Protein AF-A0A8T3LWX3-F1 (afdb_monomer_lite)

Radius of gyration: 35.87 Å; chains: 1; bounding box: 71×58×132 Å

Secondary structure (DSSP, 8-state):
-----PPPTTHHHHHHHTTSS------PPEEEEEEEEEEEEE--BTTB-EEEEETTEEEEE-TTSS-HHHHHHHHHHHHHT-EEEEEEEE-TTS-EEEEEE-SEEEEEEEEEEETTEEEETTEE--HHHHHHHHH-HHHHHHHHHHHHTT-EEEEEEEE-TTS-EEEEEEEEEEEEEEEEEE-SSEEEETTEEEEGGGS-HHHHHHHHHHHHHT-EEEEEEEEETTEEEEEEEEEEEEEEEEEEE-TTS-EEETTEEE-GGG--HHHHHHHHHHHHHT-EEEEEEEEEEETTEEEEEEEEEEEEEEEEEEE-SSEEEETTEEEE--SSGGGT--TT-EEEEEEEE-TTS-EEPPTTPPPB-TTSPBPB-TTSSBPP-------S----S----------GGGTTTT----HHHHHHHHHHHHHHHHHHHHHHHHHHT-

Structure (mmCIF, N/CA/C/O backbone):
data_AF-A0A8T3LWX3-F1
#
_entry.id   AF-A0A8T3LWX3-F1
#
loop_
_atom_site.group_PDB
_atom_site.id
_atom_site.type_symbol
_atom_site.label_atom_id
_atom_site.label_alt_id
_atom_site.label_comp_id
_atom_site.label_asym_id
_atom_site.label_entity_id
_atom_site.label_seq_id
_atom_site.pdbx_PDB_ins_code
_atom_site.Cartn_x
_atom_site.Cartn_y
_atom_site.Cartn_z
_atom_site.occupancy
_atom_site.B_iso_or_equiv
_atom_site.auth_seq_id
_atom_site.auth_comp_id
_atom_site.auth_asym_id
_atom_site.auth_atom_id
_atom_site.pdbx_PDB_model_num
ATOM 1 N N . MET A 1 1 ? -20.699 -41.479 -87.583 1.00 44.38 1 MET A N 1
ATOM 2 C CA . MET A 1 1 ? -19.663 -42.251 -86.876 1.00 44.38 1 MET A CA 1
ATOM 3 C C . MET A 1 1 ? -18.472 -41.331 -86.712 1.00 44.38 1 MET A C 1
ATOM 5 O O . MET A 1 1 ? -17.765 -41.145 -87.680 1.00 44.38 1 MET A O 1
ATOM 9 N N . ASP A 1 2 ? -18.361 -40.638 -85.581 1.00 39.66 2 ASP A N 1
ATOM 10 C CA . ASP A 1 2 ? -17.121 -40.618 -84.802 1.00 39.66 2 ASP A CA 1
ATOM 11 C C . ASP A 1 2 ? -17.335 -39.839 -83.506 1.00 39.66 2 ASP A C 1
ATOM 13 O O . ASP A 1 2 ? -17.912 -38.752 -83.483 1.00 39.66 2 ASP A O 1
ATOM 17 N N . ARG A 1 3 ? -16.956 -40.491 -82.410 1.00 46.00 3 ARG A N 1
ATOM 18 C CA . ARG A 1 3 ? -17.018 -40.018 -81.029 1.00 46.00 3 ARG A CA 1
ATOM 19 C C . ARG A 1 3 ? -15.601 -39.617 -80.631 1.00 46.00 3 ARG A C 1
ATOM 21 O O . ARG A 1 3 ? -14.750 -40.489 -80.652 1.00 46.00 3 ARG A O 1
ATOM 28 N N . LEU A 1 4 ? -15.374 -38.381 -80.194 1.00 40.53 4 LEU A N 1
ATOM 29 C CA . LEU A 1 4 ? -14.220 -37.919 -79.395 1.00 40.53 4 LEU A CA 1
ATOM 30 C C . LEU A 1 4 ? -14.572 -36.487 -78.941 1.00 40.53 4 LEU A C 1
ATOM 32 O O . LEU A 1 4 ? -15.120 -35.732 -79.728 1.00 40.53 4 LEU A O 1
ATOM 36 N N . ASN A 1 5 ? -14.332 -35.974 -77.741 1.00 43.28 5 ASN A N 1
ATOM 37 C CA . ASN A 1 5 ? -13.821 -36.477 -76.478 1.00 43.28 5 ASN A CA 1
ATOM 38 C C . ASN A 1 5 ? -14.205 -35.361 -75.480 1.00 43.28 5 ASN A C 1
ATOM 40 O O . ASN A 1 5 ? -13.640 -34.271 -75.547 1.00 43.28 5 ASN A O 1
ATOM 44 N N . ARG A 1 6 ? -15.247 -35.543 -74.658 1.00 38.28 6 ARG A N 1
ATOM 45 C CA . ARG A 1 6 ? -15.623 -34.546 -73.639 1.00 38.28 6 ARG A CA 1
ATOM 46 C C . ARG A 1 6 ? -14.855 -34.871 -72.353 1.00 38.28 6 ARG A C 1
ATOM 48 O O . ARG A 1 6 ? -15.062 -35.970 -71.838 1.00 38.28 6 ARG A O 1
ATOM 55 N N . PRO A 1 7 ? -14.002 -33.973 -71.827 1.00 41.75 7 PRO A N 1
ATOM 56 C CA . PRO A 1 7 ? -13.367 -34.191 -70.533 1.00 41.75 7 PRO A CA 1
ATOM 57 C C . PRO A 1 7 ? -14.440 -34.232 -69.436 1.00 41.75 7 PRO A C 1
ATOM 59 O O . PRO A 1 7 ? -15.350 -33.403 -69.403 1.00 41.75 7 PRO A O 1
ATOM 62 N N . GLY A 1 8 ? -14.370 -35.259 -68.588 1.00 41.25 8 GLY A N 1
ATOM 63 C CA . GLY A 1 8 ? -15.331 -35.496 -67.515 1.00 41.25 8 GLY A CA 1
ATOM 64 C C . GLY A 1 8 ? -15.203 -34.492 -66.355 1.00 41.25 8 GLY A C 1
ATOM 65 O O . GLY A 1 8 ? -14.132 -33.918 -66.148 1.00 41.25 8 GLY A O 1
ATOM 66 N N . PRO A 1 9 ? -16.268 -34.319 -65.550 1.00 41.34 9 PRO A N 1
ATOM 67 C CA . PRO A 1 9 ? -16.373 -33.306 -64.488 1.00 41.34 9 PRO A CA 1
ATOM 68 C C . PRO A 1 9 ? -15.438 -33.516 -63.280 1.00 41.34 9 PRO A C 1
ATOM 70 O O . PRO A 1 9 ? -15.463 -32.724 -62.344 1.00 41.34 9 PRO A O 1
ATOM 73 N N . LEU A 1 10 ? -14.579 -34.538 -63.298 1.00 39.75 10 LEU A N 1
ATOM 74 C CA . LEU A 1 10 ? -13.588 -34.792 -62.245 1.00 39.75 10 LEU A CA 1
ATOM 75 C C . LEU A 1 10 ? -12.280 -33.997 -62.424 1.00 39.75 10 LEU A C 1
ATOM 77 O O . LEU A 1 10 ? -11.491 -33.918 -61.490 1.00 39.75 10 LEU A O 1
ATOM 81 N N . GLY A 1 11 ? -12.062 -33.357 -63.580 1.00 34.88 11 GLY A N 1
ATOM 82 C CA . GLY A 1 11 ? -10.881 -32.513 -63.823 1.00 34.88 11 GLY A CA 1
ATOM 83 C C . GLY A 1 11 ? -10.979 -31.084 -63.270 1.00 34.88 11 GLY A C 1
ATOM 84 O O . GLY A 1 11 ? -9.960 -30.414 -63.145 1.00 34.88 11 GLY A O 1
ATOM 85 N N . LEU A 1 12 ? -12.184 -30.611 -62.923 1.00 39.06 12 LEU A N 1
ATOM 86 C CA . LEU A 1 12 ? -12.400 -29.230 -62.467 1.00 39.06 12 LEU A CA 1
ATOM 87 C C . LEU A 1 12 ? -12.249 -29.070 -60.941 1.00 39.06 12 LEU A C 1
ATOM 89 O O . LEU A 1 12 ? -11.911 -27.991 -60.470 1.00 39.06 12 LEU A O 1
ATOM 93 N N . ILE A 1 13 ? -12.442 -30.143 -60.165 1.00 40.00 13 ILE A N 1
ATOM 94 C CA . ILE A 1 13 ? -12.306 -30.109 -58.697 1.00 40.00 13 ILE A CA 1
ATOM 95 C C . ILE A 1 13 ? -10.825 -30.173 -58.278 1.00 40.00 13 ILE A C 1
ATOM 97 O O . ILE A 1 13 ? -10.434 -29.536 -57.303 1.00 40.00 13 ILE A O 1
ATOM 101 N N . ALA A 1 14 ? -9.968 -30.832 -59.068 1.00 38.72 14 ALA A N 1
ATOM 102 C CA . ALA A 1 14 ? -8.521 -30.848 -58.832 1.00 38.72 14 ALA A CA 1
ATOM 103 C C . ALA A 1 14 ? -7.841 -29.492 -59.121 1.00 38.72 14 ALA A C 1
ATOM 105 O O . ALA A 1 14 ? -6.846 -29.166 -58.486 1.00 38.72 14 ALA A O 1
ATOM 106 N N . ALA A 1 15 ? -8.396 -28.670 -60.020 1.00 41.22 15 ALA A N 1
ATOM 107 C CA . ALA A 1 15 ? -7.868 -27.332 -60.305 1.00 41.22 15 ALA A CA 1
ATOM 108 C C . ALA A 1 15 ? -8.275 -26.280 -59.254 1.00 41.22 15 ALA A C 1
ATOM 110 O O . ALA A 1 15 ? -7.562 -25.299 -59.073 1.00 41.22 15 ALA A O 1
ATOM 111 N N . ILE A 1 16 ? -9.380 -26.493 -58.526 1.00 45.00 16 ILE A N 1
ATOM 112 C CA . ILE A 1 16 ? -9.820 -25.592 -57.444 1.00 45.00 16 ILE A CA 1
ATOM 113 C C . ILE A 1 16 ? -9.077 -25.899 -56.131 1.00 45.00 16 ILE A C 1
ATOM 115 O O . ILE A 1 16 ? -8.736 -24.974 -55.403 1.00 45.00 16 ILE A O 1
ATOM 119 N N . PHE A 1 17 ? -8.713 -27.160 -55.865 1.00 42.06 17 PHE A N 1
ATOM 120 C CA . PHE A 1 17 ? -7.866 -27.507 -54.710 1.00 42.06 17 PHE A CA 1
ATOM 121 C C . PHE A 1 17 ? -6.376 -27.160 -54.898 1.00 42.06 17 PHE A C 1
ATOM 123 O O . PHE A 1 17 ? -5.658 -27.020 -53.914 1.00 42.06 17 PHE A O 1
ATOM 130 N N . MET A 1 18 ? -5.909 -26.969 -56.139 1.00 42.78 18 MET A N 1
ATOM 131 C CA . MET A 1 18 ? -4.531 -26.544 -56.439 1.00 42.78 18 MET A CA 1
ATOM 132 C C . MET A 1 18 ? -4.363 -25.013 -56.510 1.00 42.78 18 MET A C 1
ATOM 134 O O . MET A 1 18 ? -3.240 -24.535 -56.635 1.00 42.78 18 MET A O 1
ATOM 138 N N . LEU A 1 19 ? -5.458 -24.246 -56.394 1.00 42.09 19 LEU A N 1
ATOM 139 C CA . LEU A 1 19 ? -5.444 -22.780 -56.268 1.00 42.09 19 LEU A CA 1
ATOM 140 C C . LEU A 1 19 ? -5.570 -22.286 -54.811 1.00 42.09 19 LEU A C 1
ATOM 142 O O . LEU A 1 19 ? -5.609 -21.082 -54.582 1.00 42.09 19 LEU A O 1
ATOM 146 N N . LEU A 1 20 ? -5.612 -23.203 -53.834 1.00 43.84 20 LEU A N 1
ATOM 147 C CA . LEU A 1 20 ? -5.465 -22.916 -52.396 1.00 43.84 20 LEU A CA 1
ATOM 148 C C . LEU A 1 20 ? -4.018 -23.113 -51.901 1.00 43.84 20 LEU A C 1
ATOM 150 O O . LEU A 1 20 ? -3.769 -23.213 -50.702 1.00 43.84 20 LEU A O 1
ATOM 154 N N . ALA A 1 21 ? -3.053 -23.188 -52.817 1.00 49.47 21 ALA A N 1
ATOM 155 C CA . ALA A 1 21 ? -1.643 -23.259 -52.480 1.00 49.47 21 ALA A CA 1
ATOM 156 C C . ALA A 1 21 ? -1.036 -21.847 -52.475 1.00 49.47 21 ALA A C 1
ATOM 158 O O . ALA A 1 21 ? -0.988 -21.177 -53.503 1.00 49.47 21 ALA A O 1
ATOM 159 N N . ILE A 1 22 ? -0.474 -21.486 -51.318 1.00 57.03 22 ILE A N 1
ATOM 160 C CA . ILE A 1 22 ? 0.505 -20.412 -51.112 1.00 57.03 22 ILE A CA 1
ATOM 161 C C . ILE A 1 22 ? -0.099 -18.998 -51.041 1.00 57.03 22 ILE A C 1
ATOM 163 O O . ILE A 1 22 ? 0.335 -18.076 -51.726 1.00 57.03 22 ILE A O 1
ATOM 167 N N . ALA A 1 23 ? -1.025 -18.770 -50.106 1.00 47.81 23 ALA A N 1
ATOM 168 C CA . ALA A 1 23 ? -0.883 -17.536 -49.338 1.00 47.81 23 ALA A CA 1
ATOM 169 C C . ALA A 1 23 ? 0.364 -17.754 -48.471 1.00 47.81 23 ALA A C 1
ATOM 171 O O . ALA A 1 23 ? 0.294 -18.443 -47.453 1.00 47.81 23 ALA A O 1
ATOM 172 N N . ALA A 1 24 ? 1.530 -17.301 -48.946 1.00 57.72 24 ALA A N 1
ATOM 173 C CA . ALA A 1 24 ? 2.697 -17.209 -48.079 1.00 57.72 24 ALA A CA 1
ATOM 174 C C . ALA A 1 24 ? 2.240 -16.452 -46.823 1.00 57.72 24 ALA A C 1
ATOM 176 O O . ALA A 1 24 ? 1.504 -15.471 -46.984 1.00 57.72 24 ALA A O 1
ATOM 177 N N . PRO A 1 25 ? 2.578 -16.911 -45.605 1.00 56.00 25 PRO A N 1
ATOM 178 C CA . PRO A 1 25 ? 2.333 -16.097 -44.431 1.00 56.00 25 PRO A CA 1
ATOM 179 C C . PRO A 1 25 ? 3.029 -14.769 -44.710 1.00 56.00 25 PRO A C 1
ATOM 181 O O . PRO A 1 25 ? 4.251 -14.716 -44.827 1.00 56.00 25 PRO A O 1
ATOM 184 N N . VAL A 1 26 ? 2.240 -13.720 -44.938 1.00 57.59 26 VAL A N 1
ATOM 185 C CA . VAL A 1 26 ? 2.761 -12.364 -44.917 1.00 57.59 26 VAL A CA 1
ATOM 186 C C . VAL A 1 26 ? 3.142 -12.199 -43.462 1.00 57.59 26 VAL A C 1
ATOM 188 O O . VAL A 1 26 ? 2.259 -12.064 -42.616 1.00 57.59 26 VAL A O 1
ATOM 191 N N . GLY A 1 27 ? 4.425 -12.400 -43.163 1.00 61.53 27 GLY A N 1
ATOM 192 C CA . GLY A 1 27 ? 4.935 -12.205 -41.823 1.00 61.53 27 GLY A CA 1
ATOM 193 C C . GLY A 1 27 ? 4.603 -10.776 -41.446 1.00 61.53 27 GLY A C 1
ATOM 194 O O . GLY A 1 27 ? 5.040 -9.837 -42.110 1.00 61.53 27 GLY A O 1
ATOM 195 N N . ALA A 1 28 ? 3.688 -10.630 -40.497 1.00 74.12 28 ALA A N 1
ATOM 196 C CA . ALA A 1 28 ? 3.301 -9.323 -40.023 1.00 74.12 28 ALA A CA 1
ATOM 197 C C . ALA A 1 28 ? 4.526 -8.738 -39.323 1.00 74.12 28 ALA A C 1
ATOM 199 O O . ALA A 1 28 ? 5.093 -9.399 -38.457 1.00 74.12 28 ALA A O 1
ATOM 200 N N . ALA A 1 29 ? 4.933 -7.536 -39.727 1.00 85.31 29 ALA A N 1
ATOM 201 C CA . ALA A 1 29 ? 5.952 -6.805 -38.997 1.00 85.31 29 ALA A CA 1
ATOM 202 C C . ALA A 1 29 ? 5.477 -6.618 -37.550 1.00 85.31 29 ALA A C 1
ATOM 204 O O . ALA A 1 29 ? 4.317 -6.256 -37.317 1.00 85.31 29 ALA A O 1
ATOM 205 N N . THR A 1 30 ? 6.354 -6.893 -36.593 1.00 90.62 30 THR A N 1
ATOM 206 C CA . THR A 1 30 ? 6.066 -6.724 -35.170 1.00 90.62 30 THR A CA 1
ATOM 207 C C . THR A 1 30 ? 6.662 -5.411 -34.702 1.00 90.62 30 THR A C 1
ATOM 209 O O . THR A 1 30 ? 7.865 -5.198 -34.818 1.00 90.62 30 THR A O 1
ATOM 212 N N . THR A 1 31 ? 5.819 -4.530 -34.175 1.00 93.50 31 THR A N 1
ATOM 213 C CA . THR A 1 31 ? 6.249 -3.284 -33.538 1.00 93.50 31 THR A CA 1
ATOM 214 C C . THR A 1 31 ? 6.328 -3.484 -32.031 1.00 93.50 31 THR A C 1
ATOM 216 O O . THR A 1 31 ? 5.402 -4.059 -31.454 1.00 93.50 31 THR A O 1
ATOM 219 N N . GLY A 1 32 ? 7.377 -2.983 -31.391 1.00 93.69 32 GLY A N 1
ATOM 220 C CA . GLY A 1 32 ? 7.530 -3.039 -29.940 1.00 93.69 32 GLY A CA 1
ATOM 221 C C . GLY A 1 32 ? 8.434 -1.935 -29.407 1.00 93.69 32 GLY A C 1
ATOM 222 O O . GLY A 1 32 ? 9.031 -1.183 -30.176 1.00 93.69 32 GLY A O 1
ATOM 223 N N . THR A 1 33 ? 8.542 -1.865 -28.085 1.00 94.88 33 THR A N 1
ATOM 224 C CA . THR A 1 33 ? 9.482 -0.988 -27.386 1.00 94.88 33 THR A CA 1
ATOM 225 C C . THR A 1 33 ? 10.346 -1.858 -26.482 1.00 94.88 33 THR A C 1
ATOM 227 O O . THR A 1 33 ? 9.823 -2.714 -25.771 1.00 94.88 33 THR A O 1
ATOM 230 N N . ILE A 1 34 ? 11.663 -1.669 -26.535 1.00 93.75 34 ILE A N 1
ATOM 231 C CA . ILE A 1 34 ? 12.636 -2.394 -25.710 1.00 93.75 34 ILE A CA 1
ATOM 232 C C . ILE A 1 34 ? 13.346 -1.371 -24.830 1.00 93.75 34 ILE A C 1
ATOM 234 O O . ILE A 1 34 ? 13.885 -0.395 -25.348 1.00 93.75 34 ILE A O 1
ATOM 238 N N . CYS A 1 35 ? 13.349 -1.596 -23.518 1.00 94.94 35 CYS A N 1
ATOM 239 C CA . CYS A 1 35 ? 13.959 -0.708 -22.532 1.00 94.94 35 CYS A CA 1
ATOM 240 C C . CYS A 1 35 ? 15.098 -1.409 -21.789 1.00 94.94 35 CYS A C 1
ATOM 242 O O . CYS A 1 35 ? 14.972 -2.575 -21.405 1.00 94.94 35 CYS A O 1
ATOM 244 N N . GLY A 1 36 ? 16.195 -0.696 -21.552 1.00 94.19 36 GLY A N 1
ATOM 245 C CA . GLY A 1 36 ? 17.327 -1.222 -20.798 1.00 94.19 36 GLY A CA 1
ATOM 246 C C . GLY A 1 36 ? 18.612 -0.425 -20.963 1.00 94.19 36 GLY A C 1
ATOM 247 O O . GLY A 1 36 ? 18.638 0.633 -21.596 1.00 94.19 36 GLY A O 1
ATOM 248 N N . GLU A 1 37 ? 19.686 -0.958 -20.388 1.00 94.00 37 GLU A N 1
ATOM 249 C CA . GLU A 1 37 ? 21.043 -0.461 -20.594 1.00 94.00 37 GLU A CA 1
ATOM 250 C C . GLU A 1 37 ? 21.496 -0.754 -22.020 1.00 94.00 37 GLU A C 1
ATOM 252 O O . GLU A 1 37 ? 21.505 -1.915 -22.431 1.00 94.00 37 GLU A O 1
ATOM 257 N N . VAL A 1 38 ? 21.912 0.268 -22.768 1.00 95.62 38 VAL A N 1
ATOM 258 C CA . VAL A 1 38 ? 22.612 0.042 -24.037 1.00 95.62 38 VAL A CA 1
ATOM 259 C C . VAL A 1 38 ? 24.071 -0.258 -23.720 1.00 95.62 38 VAL A C 1
ATOM 261 O O . VAL A 1 38 ? 24.819 0.638 -23.341 1.00 95.62 38 VAL A O 1
ATOM 264 N N . GLU A 1 39 ? 24.487 -1.509 -23.895 1.00 95.81 39 GLU A N 1
ATOM 265 C CA . GLU A 1 39 ? 25.858 -1.953 -23.596 1.00 95.81 39 GLU A CA 1
ATOM 266 C C . GLU A 1 39 ? 26.772 -1.865 -24.822 1.00 95.81 39 GLU A C 1
ATOM 268 O O . GLU A 1 39 ? 27.967 -1.576 -24.725 1.00 95.81 39 GLU A O 1
ATOM 273 N N . ALA A 1 40 ? 26.214 -2.130 -26.004 1.00 97.19 40 ALA A N 1
ATOM 274 C CA . ALA A 1 40 ? 26.938 -2.089 -27.262 1.00 97.19 40 ALA A CA 1
ATOM 275 C C . ALA A 1 40 ? 26.011 -1.701 -28.411 1.00 97.19 40 ALA A C 1
ATOM 277 O O . ALA A 1 40 ? 24.840 -2.074 -28.454 1.00 97.19 40 ALA A O 1
ATOM 278 N N . PHE A 1 41 ? 26.560 -0.971 -29.378 1.00 97.94 41 PHE A N 1
ATOM 279 C CA . PHE A 1 41 ? 25.874 -0.676 -30.625 1.00 97.94 41 PHE A CA 1
ATOM 280 C C . PHE A 1 41 ? 26.871 -0.656 -31.781 1.00 97.94 41 PHE A C 1
ATOM 282 O O . PHE A 1 41 ? 27.862 0.079 -31.759 1.00 97.94 41 PHE A O 1
ATOM 289 N N . THR A 1 42 ? 26.585 -1.454 -32.805 1.00 97.75 42 THR A N 1
ATOM 290 C CA . THR A 1 42 ? 27.294 -1.466 -34.082 1.00 97.75 42 THR A CA 1
ATOM 291 C C . THR A 1 42 ? 26.307 -1.075 -35.168 1.00 97.75 42 THR A C 1
ATOM 293 O O . THR A 1 42 ? 25.394 -1.833 -35.481 1.00 97.75 42 THR A O 1
ATOM 296 N N . ALA A 1 43 ? 26.489 0.108 -35.757 1.00 95.50 43 ALA A N 1
ATOM 297 C CA . ALA A 1 43 ? 25.615 0.568 -36.828 1.00 95.50 43 ALA A CA 1
ATOM 298 C C . ALA A 1 43 ? 25.687 -0.374 -38.049 1.00 95.50 43 ALA A C 1
ATOM 300 O O . ALA A 1 43 ? 26.793 -0.770 -38.440 1.00 95.50 43 ALA A O 1
ATOM 301 N N . PRO A 1 44 ? 24.545 -0.696 -38.682 1.00 95.56 44 PRO A N 1
ATOM 302 C CA . PRO A 1 44 ? 24.533 -1.470 -39.911 1.00 95.56 44 PRO A CA 1
ATOM 303 C C . PRO A 1 44 ? 25.194 -0.700 -41.055 1.00 95.56 44 PRO A C 1
ATOM 305 O O . PRO A 1 44 ? 25.253 0.534 -41.078 1.00 95.56 44 PRO A O 1
ATOM 308 N N . THR A 1 45 ? 25.697 -1.444 -42.031 1.00 94.75 45 THR A N 1
ATOM 309 C CA . THR A 1 45 ? 26.272 -0.897 -43.260 1.00 94.75 45 THR A CA 1
ATOM 310 C C . THR A 1 45 ? 25.656 -1.582 -44.469 1.00 94.75 45 THR A C 1
ATOM 312 O O . THR A 1 45 ? 25.208 -2.719 -44.384 1.00 94.75 45 THR A O 1
ATOM 315 N N . ALA A 1 46 ? 25.798 -0.972 -45.646 1.00 90.81 46 ALA A N 1
ATOM 316 C CA . ALA A 1 46 ? 25.358 -1.571 -46.909 1.00 90.81 46 ALA A CA 1
ATOM 317 C C . ALA A 1 46 ? 25.984 -2.948 -47.238 1.00 90.81 46 ALA A C 1
ATOM 319 O O . ALA A 1 46 ? 25.623 -3.564 -48.240 1.00 90.81 46 ALA A O 1
ATOM 320 N N . LEU A 1 47 ? 26.984 -3.400 -46.470 1.00 93.19 47 LEU A N 1
ATOM 321 C CA . LEU A 1 47 ? 27.704 -4.656 -46.688 1.00 93.19 47 LEU A CA 1
ATOM 322 C C . LEU A 1 47 ? 27.558 -5.662 -45.539 1.00 93.19 47 LEU A C 1
ATOM 324 O O . LEU A 1 47 ? 27.979 -6.807 -45.709 1.00 93.19 47 LEU A O 1
ATOM 328 N N . ALA A 1 48 ? 27.041 -5.245 -44.385 1.00 93.88 48 ALA A N 1
ATOM 329 C CA . ALA A 1 48 ? 26.943 -6.074 -43.191 1.00 93.88 48 ALA A CA 1
ATOM 330 C C . ALA A 1 48 ? 25.898 -5.504 -42.233 1.00 93.88 48 ALA A C 1
ATOM 332 O O . ALA A 1 48 ? 25.896 -4.294 -41.985 1.00 93.88 48 ALA A O 1
ATOM 333 N N . ASP A 1 49 ? 25.089 -6.396 -41.670 1.00 94.31 49 ASP A N 1
ATOM 334 C CA . ASP A 1 49 ? 24.137 -6.070 -40.615 1.00 94.31 49 ASP A CA 1
ATOM 335 C C . ASP A 1 49 ? 24.871 -5.554 -39.370 1.00 94.31 49 ASP A C 1
ATOM 337 O O . ASP A 1 49 ? 26.030 -5.896 -39.102 1.00 94.31 49 ASP A O 1
ATOM 341 N N . GLY A 1 50 ? 24.191 -4.675 -38.648 1.00 96.62 50 GLY A N 1
ATOM 342 C CA . GLY A 1 50 ? 24.609 -4.150 -37.362 1.00 96.62 50 GLY A CA 1
ATOM 343 C C . GLY A 1 50 ? 24.089 -5.004 -36.212 1.00 96.62 50 GLY A C 1
ATOM 344 O O . GLY A 1 50 ? 23.428 -6.025 -36.410 1.00 96.62 50 GLY A O 1
ATOM 345 N N . SER A 1 51 ? 24.358 -4.553 -34.994 1.00 96.69 51 SER A N 1
ATOM 346 C CA . SER A 1 51 ? 23.765 -5.135 -33.794 1.00 96.69 51 SER A CA 1
ATOM 347 C C . SER A 1 51 ? 23.589 -4.097 -32.695 1.00 96.69 51 SER A C 1
ATOM 349 O O . SER A 1 51 ? 24.299 -3.086 -32.643 1.00 96.69 51 SER A O 1
ATOM 351 N N . ILE A 1 52 ? 22.628 -4.344 -31.814 1.00 96.69 52 ILE A N 1
ATOM 352 C CA . ILE A 1 52 ? 22.432 -3.597 -30.575 1.00 96.69 52 ILE A CA 1
ATOM 353 C C . ILE A 1 52 ? 22.365 -4.586 -29.416 1.00 96.69 52 ILE A C 1
ATOM 355 O O . ILE A 1 52 ? 21.695 -5.606 -29.513 1.00 96.69 52 ILE A O 1
ATOM 359 N N . THR A 1 53 ? 23.068 -4.299 -28.325 1.00 96.56 53 THR A N 1
ATOM 360 C CA . THR A 1 53 ? 23.005 -5.093 -27.096 1.00 96.56 53 THR A CA 1
ATOM 361 C C . THR A 1 53 ? 22.308 -4.287 -26.013 1.00 96.56 53 THR A C 1
ATOM 363 O O . THR A 1 53 ? 22.815 -3.235 -25.619 1.00 96.56 53 THR A O 1
ATOM 366 N N . ILE A 1 54 ? 21.161 -4.784 -25.543 1.00 94.12 54 ILE A N 1
ATOM 367 C CA . ILE A 1 54 ? 20.377 -4.190 -24.453 1.00 94.12 54 ILE A CA 1
ATOM 368 C C . ILE A 1 54 ? 20.235 -5.222 -23.332 1.00 94.12 54 ILE A C 1
ATOM 370 O O . ILE A 1 54 ? 19.778 -6.337 -23.591 1.00 94.12 54 ILE A O 1
ATOM 374 N N . ASN A 1 55 ? 20.620 -4.873 -22.099 1.00 90.25 55 ASN A N 1
ATOM 375 C CA . ASN A 1 55 ? 20.598 -5.781 -20.935 1.00 90.25 55 ASN A CA 1
ATOM 376 C C . ASN A 1 55 ? 21.237 -7.156 -21.245 1.00 90.25 55 ASN A C 1
ATOM 378 O O . ASN A 1 55 ? 20.638 -8.212 -21.019 1.00 90.25 55 ASN A O 1
ATOM 382 N N . GLY A 1 56 ? 22.417 -7.154 -21.866 1.00 92.00 56 GLY A N 1
ATOM 383 C CA . GLY A 1 56 ? 23.144 -8.356 -22.281 1.00 92.00 56 GLY A CA 1
ATOM 384 C C . GLY A 1 56 ? 22.543 -9.159 -23.445 1.00 92.00 56 GLY A C 1
ATOM 385 O O . GLY A 1 56 ? 23.121 -10.180 -23.825 1.00 92.00 56 GLY A O 1
ATOM 386 N N . THR A 1 57 ? 21.419 -8.735 -24.032 1.00 93.62 57 THR A N 1
ATOM 387 C CA . THR A 1 57 ? 20.795 -9.407 -25.188 1.00 93.62 57 THR A CA 1
ATOM 388 C C . THR A 1 57 ? 21.166 -8.685 -26.478 1.00 93.62 57 THR A C 1
ATOM 390 O O . THR A 1 57 ? 20.840 -7.514 -26.646 1.00 93.62 57 THR A O 1
ATOM 393 N N . GLU A 1 58 ? 21.881 -9.372 -27.374 1.00 95.31 58 GLU A N 1
ATOM 394 C CA . GLU A 1 58 ? 22.275 -8.846 -28.686 1.00 95.31 58 GLU A CA 1
ATOM 395 C C . GLU A 1 58 ? 21.201 -9.139 -29.741 1.00 95.31 58 GLU A C 1
ATOM 397 O O . GLU A 1 58 ? 20.892 -10.301 -30.003 1.00 95.31 58 GLU A O 1
ATOM 402 N N . GLU A 1 59 ? 20.696 -8.083 -30.376 1.00 94.69 59 GLU A N 1
ATOM 403 C CA . GLU A 1 59 ? 19.707 -8.132 -31.450 1.00 94.69 59 GLU A CA 1
ATOM 404 C C . GLU A 1 59 ? 20.317 -7.641 -32.778 1.00 94.69 59 GLU A C 1
ATOM 406 O O . GLU A 1 59 ? 21.018 -6.618 -32.795 1.00 94.69 59 GLU A O 1
ATOM 411 N N . PRO A 1 60 ? 20.077 -8.341 -33.904 1.00 94.69 60 PRO A N 1
ATOM 412 C CA . PRO A 1 60 ? 20.563 -7.931 -35.218 1.00 94.69 60 PRO A CA 1
ATOM 413 C C . PRO A 1 60 ? 19.780 -6.728 -35.764 1.00 94.69 60 PRO A C 1
ATOM 415 O O . PRO A 1 60 ? 18.558 -6.641 -35.643 1.00 94.69 60 PRO A O 1
ATOM 418 N N . VAL A 1 61 ? 20.489 -5.802 -36.415 1.00 94.69 61 VAL A N 1
ATOM 419 C CA . VAL A 1 61 ? 19.916 -4.590 -37.024 1.00 94.69 61 VAL A CA 1
ATOM 420 C C . VAL A 1 61 ? 20.244 -4.577 -38.514 1.00 94.69 61 VAL A C 1
ATOM 422 O O . VAL A 1 61 ? 21.417 -4.535 -38.878 1.00 94.69 61 VAL A O 1
ATOM 425 N N . LEU A 1 62 ? 19.237 -4.601 -39.388 1.00 94.38 62 LEU A N 1
ATOM 426 C CA . LEU A 1 62 ? 19.456 -4.657 -40.838 1.00 94.38 62 LEU A CA 1
ATOM 427 C C . LEU A 1 62 ? 19.918 -3.316 -41.424 1.00 94.38 62 LEU A C 1
ATOM 429 O O . LEU A 1 62 ? 19.737 -2.244 -40.840 1.00 94.38 62 LEU A O 1
ATOM 433 N N . ASP A 1 63 ? 20.499 -3.363 -42.625 1.00 93.31 63 ASP A N 1
ATOM 434 C CA . ASP A 1 63 ? 20.832 -2.152 -43.385 1.00 93.31 63 ASP A CA 1
ATOM 435 C C . ASP A 1 63 ? 19.604 -1.261 -43.617 1.00 93.31 63 ASP A C 1
ATOM 437 O O . ASP A 1 63 ? 18.525 -1.717 -43.995 1.00 93.31 63 ASP A O 1
ATOM 441 N N . GLY A 1 64 ? 19.784 0.040 -43.391 1.00 92.00 64 GLY A N 1
ATOM 442 C CA . GLY A 1 64 ? 18.719 1.036 -43.491 1.00 92.00 64 GLY A CA 1
ATOM 443 C C . GLY A 1 64 ? 17.729 1.063 -42.323 1.00 92.00 64 GLY A C 1
ATOM 444 O O . GLY A 1 64 ? 16.868 1.940 -42.328 1.00 92.00 64 GLY A O 1
ATOM 445 N N . ALA A 1 65 ? 17.863 0.186 -41.322 1.00 93.88 65 ALA A N 1
ATOM 446 C CA . ALA A 1 65 ? 16.956 0.145 -40.173 1.00 93.88 65 ALA A CA 1
ATOM 447 C C . ALA A 1 65 ? 17.147 1.297 -39.176 1.00 93.88 65 ALA A C 1
ATOM 449 O O . ALA A 1 65 ? 16.323 1.488 -38.296 1.00 93.88 65 ALA A O 1
ATOM 450 N N . VAL A 1 66 ? 18.231 2.068 -39.274 1.00 95.50 66 VAL A N 1
ATOM 451 C CA . VAL A 1 66 ? 18.526 3.161 -38.341 1.00 95.50 66 VAL A CA 1
ATOM 452 C C . VAL A 1 66 ? 19.063 4.372 -39.094 1.00 95.50 66 VAL A C 1
ATOM 454 O O . VAL A 1 66 ? 19.916 4.245 -39.978 1.00 95.50 66 VAL A O 1
ATOM 457 N N . ASP A 1 67 ? 18.573 5.565 -38.754 1.00 95.94 67 ASP A N 1
ATOM 458 C CA . ASP A 1 67 ? 19.092 6.801 -39.336 1.00 95.94 67 ASP A CA 1
ATOM 459 C C . ASP A 1 67 ? 20.439 7.220 -38.713 1.00 95.94 67 ASP A C 1
ATOM 461 O O . ASP A 1 67 ? 20.844 6.759 -37.645 1.00 95.94 67 ASP A O 1
ATOM 465 N N . LEU A 1 68 ? 21.168 8.111 -39.394 1.00 94.19 68 LEU A N 1
ATOM 466 C CA . LEU A 1 68 ? 22.509 8.523 -38.965 1.00 94.19 68 LEU A CA 1
ATOM 467 C C . LEU A 1 68 ? 22.519 9.251 -37.607 1.00 94.19 68 LEU A C 1
ATOM 469 O O . LEU A 1 68 ? 23.508 9.159 -36.877 1.00 94.19 68 LEU A O 1
ATOM 473 N N . ALA A 1 69 ? 21.461 9.995 -37.277 1.00 94.56 69 ALA A N 1
ATOM 474 C CA . ALA A 1 69 ? 21.364 10.722 -36.017 1.00 94.56 69 ALA A CA 1
ATOM 475 C C . ALA A 1 69 ? 21.092 9.755 -34.858 1.00 94.56 69 ALA A C 1
ATOM 477 O O . ALA A 1 69 ? 21.821 9.791 -33.865 1.00 94.56 69 ALA A O 1
ATOM 478 N N . THR A 1 70 ? 20.131 8.842 -35.017 1.00 95.38 70 THR A N 1
ATOM 479 C CA . THR A 1 70 ? 19.849 7.774 -34.050 1.00 95.38 70 THR A CA 1
ATOM 480 C C . THR A 1 70 ? 21.060 6.864 -33.861 1.00 95.38 70 THR A C 1
ATOM 482 O O . THR A 1 70 ? 21.438 6.587 -32.727 1.00 95.38 70 THR A O 1
ATOM 485 N N . ALA A 1 71 ? 21.755 6.477 -34.935 1.00 96.00 71 ALA A N 1
ATOM 486 C CA . ALA A 1 71 ? 22.967 5.661 -34.841 1.00 96.00 71 ALA A CA 1
ATOM 487 C C . ALA A 1 71 ? 24.086 6.355 -34.040 1.00 96.00 71 ALA A C 1
ATOM 489 O O . ALA A 1 71 ? 24.765 5.724 -33.224 1.00 96.00 71 ALA A O 1
ATOM 490 N N . ALA A 1 72 ? 24.275 7.665 -34.237 1.00 95.88 72 ALA A N 1
ATOM 491 C CA . ALA A 1 72 ? 25.243 8.444 -33.466 1.00 95.88 72 ALA A CA 1
ATOM 492 C C . ALA A 1 72 ? 24.866 8.526 -31.976 1.00 95.88 72 ALA A C 1
ATOM 494 O O . ALA A 1 72 ? 25.746 8.447 -31.119 1.00 95.88 72 ALA A O 1
ATOM 495 N N . GLN A 1 73 ? 23.574 8.649 -31.666 1.00 96.50 73 GLN A N 1
ATOM 496 C CA . GLN A 1 73 ? 23.070 8.688 -30.291 1.00 96.50 73 GLN A CA 1
ATOM 497 C C . GLN A 1 73 ? 23.196 7.332 -29.596 1.00 96.50 73 GLN A C 1
ATOM 499 O O . GLN A 1 73 ? 23.744 7.278 -28.501 1.00 96.50 73 GLN A O 1
ATOM 504 N N . LEU A 1 74 ? 22.802 6.234 -30.245 1.00 95.94 74 LEU A N 1
ATOM 505 C CA . LEU A 1 74 ? 22.958 4.878 -29.706 1.00 95.94 74 LEU A CA 1
ATOM 506 C C . LEU A 1 74 ? 24.428 4.528 -29.448 1.00 95.94 74 LEU A C 1
ATOM 508 O O . LEU A 1 74 ? 24.745 3.927 -28.428 1.00 95.94 74 LEU A O 1
ATOM 512 N N . THR A 1 75 ? 25.344 4.980 -30.310 1.00 97.19 75 THR A N 1
ATOM 513 C CA . THR A 1 75 ? 26.792 4.834 -30.069 1.00 97.19 75 THR A CA 1
ATOM 514 C C . THR A 1 75 ? 27.242 5.592 -28.815 1.00 97.19 75 THR A C 1
ATOM 516 O O . THR A 1 75 ? 28.072 5.098 -28.051 1.00 97.19 75 THR A O 1
ATOM 519 N N . ALA A 1 76 ? 26.705 6.794 -28.587 1.00 95.25 76 ALA A N 1
ATOM 520 C CA . ALA A 1 76 ? 27.007 7.574 -27.391 1.00 95.25 76 ALA A CA 1
ATOM 521 C C . ALA A 1 76 ? 26.422 6.921 -26.127 1.00 95.25 76 ALA A C 1
ATOM 523 O O . ALA A 1 76 ? 27.148 6.779 -25.146 1.00 95.25 76 ALA A O 1
ATOM 524 N N . LEU A 1 77 ? 25.166 6.465 -26.169 1.00 94.56 77 LEU A N 1
ATOM 525 C CA . LEU A 1 77 ? 24.514 5.746 -25.067 1.00 94.56 77 LEU A CA 1
ATOM 526 C C . LEU A 1 77 ? 25.277 4.463 -24.711 1.00 94.56 77 LEU A C 1
ATOM 528 O O . LEU A 1 77 ? 25.587 4.259 -23.541 1.00 94.56 77 LEU A O 1
ATOM 532 N N . ALA A 1 78 ? 25.693 3.683 -25.716 1.00 95.81 78 ALA A N 1
ATOM 533 C CA . ALA A 1 78 ? 26.519 2.487 -25.537 1.00 95.81 78 ALA A CA 1
ATOM 534 C C . ALA A 1 78 ? 27.853 2.782 -24.835 1.00 95.81 78 ALA A C 1
ATOM 536 O O . ALA A 1 78 ? 28.306 2.027 -23.984 1.00 95.81 78 ALA A O 1
ATOM 537 N N . SER A 1 79 ? 28.493 3.910 -25.161 1.00 94.81 79 SER A N 1
ATOM 538 C CA . SER A 1 79 ? 29.751 4.301 -24.509 1.00 94.81 79 SER A CA 1
ATOM 539 C C . SER A 1 79 ? 29.590 4.717 -23.043 1.00 94.81 79 SER A C 1
ATOM 541 O O . SER A 1 79 ? 30.582 4.751 -22.313 1.00 94.81 79 SER A O 1
ATOM 543 N N . LEU A 1 80 ? 28.365 5.058 -22.636 1.00 92.12 80 LEU A N 1
ATOM 544 C CA . LEU A 1 80 ? 28.022 5.480 -21.282 1.00 92.12 80 LEU A CA 1
ATOM 545 C C . LEU A 1 80 ? 27.403 4.353 -20.445 1.00 92.12 80 LEU A C 1
ATOM 547 O O . LEU A 1 80 ? 27.416 4.479 -19.225 1.00 92.12 80 LEU A O 1
ATOM 551 N N . GLY A 1 81 ? 26.880 3.287 -21.064 1.00 91.38 81 GLY A N 1
ATOM 552 C CA . GLY A 1 81 ? 26.030 2.313 -20.367 1.00 91.38 81 GLY A CA 1
ATOM 553 C C . GLY A 1 81 ? 24.718 2.954 -19.904 1.00 91.38 81 GLY A C 1
ATOM 554 O O . GLY A 1 81 ? 24.280 2.767 -18.772 1.00 91.38 81 GLY A O 1
ATOM 555 N N . ALA A 1 82 ? 24.135 3.814 -20.741 1.00 92.12 82 ALA A N 1
ATOM 556 C CA . ALA A 1 82 ? 22.955 4.589 -20.367 1.00 92.12 82 ALA A CA 1
ATOM 557 C C . ALA A 1 82 ? 21.662 3.774 -20.529 1.00 92.12 82 ALA A C 1
ATOM 559 O O . ALA A 1 82 ? 21.515 3.002 -21.482 1.00 92.12 82 ALA A O 1
ATOM 560 N N . PHE A 1 83 ? 20.700 3.999 -19.629 1.00 93.31 83 PHE A N 1
ATOM 561 C CA . PHE A 1 83 ? 19.346 3.457 -19.764 1.00 93.31 83 PHE A CA 1
ATOM 562 C C . PHE A 1 83 ? 18.565 4.221 -20.837 1.00 93.31 83 PHE A C 1
ATOM 564 O O . PHE A 1 83 ? 18.473 5.452 -20.791 1.00 93.31 83 PHE A O 1
ATOM 571 N N . THR A 1 84 ? 17.956 3.501 -21.777 1.00 95.62 84 THR A N 1
ATOM 572 C CA . THR A 1 84 ? 17.075 4.080 -22.797 1.00 95.62 84 THR A CA 1
ATOM 573 C C . THR A 1 84 ? 15.953 3.120 -23.175 1.00 95.62 84 THR A C 1
ATOM 575 O O . THR A 1 84 ? 16.000 1.933 -22.849 1.00 95.62 84 THR A O 1
ATOM 578 N N . CYS A 1 85 ? 14.968 3.626 -23.913 1.00 96.00 85 CYS A N 1
ATOM 579 C CA . CYS A 1 85 ? 13.985 2.806 -24.606 1.00 96.00 85 CYS A CA 1
ATOM 580 C C . CYS A 1 85 ? 14.067 3.056 -26.115 1.00 96.00 85 CYS A C 1
ATOM 582 O O . CYS A 1 85 ? 14.118 4.201 -26.573 1.00 96.00 85 CYS A O 1
ATOM 584 N N . VAL A 1 86 ? 14.056 1.982 -26.899 1.00 96.06 86 VAL A N 1
ATOM 585 C CA . VAL A 1 86 ? 14.035 2.024 -28.365 1.00 96.06 86 VAL A CA 1
ATOM 586 C C . VAL A 1 86 ? 12.718 1.474 -28.890 1.00 96.06 86 VAL A C 1
ATOM 588 O O . VAL A 1 86 ? 12.242 0.439 -28.430 1.00 96.06 86 VAL A O 1
ATOM 591 N N . ASN A 1 87 ? 12.134 2.152 -29.873 1.00 96.19 87 ASN A N 1
ATOM 592 C CA . ASN A 1 87 ? 11.044 1.606 -30.670 1.00 96.19 87 ASN A CA 1
ATOM 593 C C . ASN A 1 87 ? 11.640 0.755 -31.787 1.00 96.19 87 ASN A C 1
ATOM 595 O O . ASN A 1 87 ? 12.513 1.222 -32.524 1.00 96.19 87 ASN A O 1
ATOM 599 N N . VAL A 1 88 ? 11.147 -0.472 -31.912 1.00 96.38 88 VAL A N 1
ATOM 600 C CA . VAL A 1 88 ? 11.600 -1.453 -32.895 1.00 96.38 88 VAL A CA 1
ATOM 601 C C . VAL A 1 88 ? 10.458 -1.855 -33.816 1.00 96.38 88 VAL A C 1
ATOM 603 O O . VAL A 1 88 ? 9.325 -2.064 -33.376 1.00 96.38 88 VAL A O 1
ATOM 606 N N . VAL A 1 89 ? 10.769 -2.009 -35.098 1.00 95.88 89 VAL A N 1
ATOM 607 C CA . VAL A 1 89 ? 9.949 -2.749 -36.059 1.00 95.88 89 VAL A CA 1
ATOM 608 C C . VAL A 1 89 ? 10.785 -3.915 -36.555 1.00 95.88 89 VAL A C 1
ATOM 610 O O . VAL A 1 89 ? 11.772 -3.714 -37.261 1.00 95.88 89 VAL A O 1
ATOM 613 N N . ALA A 1 90 ? 10.399 -5.130 -36.187 1.00 93.50 90 ALA A N 1
ATOM 614 C CA . ALA A 1 90 ? 11.062 -6.347 -36.635 1.00 93.50 90 ALA A CA 1
ATOM 615 C C . ALA A 1 90 ? 10.261 -7.039 -37.743 1.00 93.50 90 ALA A C 1
ATOM 617 O O . ALA A 1 90 ? 9.030 -6.919 -37.814 1.00 93.50 90 ALA A O 1
ATOM 618 N N . ASP A 1 91 ? 10.963 -7.746 -38.621 1.00 90.50 91 ASP A N 1
ATOM 619 C CA . ASP A 1 91 ? 10.344 -8.565 -39.656 1.00 90.50 91 ASP A CA 1
ATOM 620 C C . ASP A 1 91 ? 9.907 -9.951 -39.140 1.00 90.50 91 ASP A C 1
ATOM 622 O O . ASP A 1 91 ? 9.851 -10.224 -37.942 1.00 90.50 91 ASP A O 1
ATOM 626 N N . ALA A 1 92 ? 9.531 -10.834 -40.066 1.00 87.62 92 ALA A N 1
ATOM 627 C CA . ALA A 1 92 ? 9.027 -12.171 -39.757 1.00 87.62 92 ALA A CA 1
ATOM 628 C C . ALA A 1 92 ? 10.085 -13.122 -39.175 1.00 87.62 92 ALA A C 1
ATOM 630 O O . ALA A 1 92 ? 9.721 -14.135 -38.567 1.00 87.62 92 ALA A O 1
ATOM 631 N N . ASP A 1 93 ? 11.358 -12.832 -39.435 1.00 86.62 93 ASP A N 1
ATOM 632 C CA . ASP A 1 93 ? 12.507 -13.604 -38.979 1.00 86.62 93 ASP A CA 1
ATOM 633 C C . ASP A 1 93 ? 13.061 -13.044 -37.654 1.00 86.62 93 ASP A C 1
ATOM 635 O O . ASP A 1 93 ? 13.833 -13.728 -36.979 1.00 86.62 93 ASP A O 1
ATOM 639 N N . GLY A 1 94 ? 12.561 -11.878 -37.223 1.00 87.00 94 GLY A N 1
ATOM 640 C CA . GLY A 1 94 ? 12.921 -11.199 -35.978 1.00 87.00 94 GLY A CA 1
ATOM 641 C C . GLY A 1 94 ? 13.994 -10.129 -36.165 1.00 87.00 94 GLY A C 1
ATOM 642 O O . GLY A 1 94 ? 14.411 -9.523 -35.182 1.00 87.00 94 GLY A O 1
ATOM 643 N N . ASP A 1 95 ? 14.418 -9.871 -37.401 1.00 88.62 95 ASP A N 1
ATOM 644 C CA . ASP A 1 95 ? 15.460 -8.895 -37.688 1.00 88.62 95 ASP A CA 1
ATOM 645 C C . ASP A 1 95 ? 14.894 -7.468 -37.618 1.00 88.62 95 ASP A C 1
ATOM 647 O O . ASP A 1 95 ? 13.805 -7.182 -38.133 1.00 88.62 95 ASP A O 1
ATOM 651 N N . ILE A 1 96 ? 15.627 -6.545 -36.984 1.00 93.81 96 ILE A N 1
ATOM 652 C CA . ILE A 1 96 ? 15.176 -5.158 -36.817 1.00 93.81 96 ILE A CA 1
ATOM 653 C C . ILE A 1 96 ? 15.289 -4.416 -38.157 1.00 93.81 96 ILE A C 1
ATOM 655 O O . ILE A 1 96 ? 16.381 -4.238 -38.699 1.00 93.81 96 ILE A O 1
ATOM 659 N N . THR A 1 97 ? 14.145 -3.950 -38.664 1.00 94.75 97 THR A N 1
ATOM 660 C CA . THR A 1 97 ? 13.980 -3.204 -39.928 1.00 94.75 97 THR A CA 1
ATOM 661 C C . THR A 1 97 ? 13.744 -1.706 -39.746 1.00 94.75 97 THR A C 1
ATOM 663 O O . THR A 1 97 ? 13.889 -0.955 -40.708 1.00 94.75 97 THR A O 1
ATOM 666 N N . ASP A 1 98 ? 13.388 -1.271 -38.538 1.00 96.31 98 ASP A N 1
ATOM 667 C CA . ASP A 1 98 ? 13.324 0.136 -38.135 1.00 96.31 98 ASP A CA 1
ATOM 668 C C . ASP A 1 98 ? 13.627 0.242 -36.634 1.00 96.31 98 ASP A C 1
ATOM 670 O O . ASP A 1 98 ? 13.115 -0.547 -35.834 1.00 96.31 98 ASP A O 1
ATOM 674 N N . LEU A 1 99 ? 14.478 1.193 -36.266 1.00 96.06 99 LEU A N 1
ATOM 675 C CA . LEU A 1 99 ? 14.986 1.424 -34.921 1.00 96.06 99 LEU A CA 1
ATOM 676 C C . LEU A 1 99 ? 15.048 2.930 -34.665 1.00 96.06 99 LEU A C 1
ATOM 678 O O . LEU A 1 99 ? 15.808 3.656 -35.309 1.00 96.06 99 LEU A O 1
ATOM 682 N N . SER A 1 100 ? 14.295 3.395 -33.673 1.00 96.19 100 SER A N 1
ATOM 683 C CA . SER A 1 100 ? 14.298 4.798 -33.246 1.00 96.19 100 SER A CA 1
ATOM 684 C C . SER A 1 100 ? 14.323 4.917 -31.724 1.00 96.19 100 SER A C 1
ATOM 686 O O . SER A 1 100 ? 13.876 4.019 -31.015 1.00 96.19 100 SER A O 1
ATOM 688 N N . LEU A 1 101 ? 14.847 6.028 -31.199 1.00 95.56 101 LEU A N 1
ATOM 689 C CA . LEU A 1 101 ? 14.759 6.316 -29.765 1.00 95.56 101 LEU A CA 1
ATOM 690 C C . LEU A 1 101 ? 13.323 6.688 -29.394 1.00 95.56 101 LEU A C 1
ATOM 692 O O . LEU A 1 101 ? 12.696 7.523 -30.055 1.00 95.56 101 LEU A O 1
ATOM 696 N N . ALA A 1 102 ? 12.813 6.096 -28.320 1.00 94.81 102 ALA A N 1
ATOM 697 C CA . ALA A 1 102 ? 11.524 6.472 -27.770 1.00 94.81 102 ALA A CA 1
ATOM 698 C C . ALA A 1 102 ? 11.638 7.830 -27.063 1.00 94.81 102 ALA A C 1
ATOM 700 O O . ALA A 1 102 ? 12.556 8.068 -26.284 1.00 94.81 102 ALA A O 1
ATOM 701 N N . ALA A 1 103 ? 10.696 8.735 -27.332 1.00 92.69 103 ALA A N 1
ATOM 702 C CA . ALA A 1 103 ? 10.590 9.990 -26.583 1.00 92.69 103 ALA A CA 1
ATOM 703 C C . ALA A 1 103 ? 9.933 9.774 -25.209 1.00 92.69 103 ALA A C 1
ATOM 705 O O . ALA A 1 103 ? 10.217 10.501 -24.260 1.00 92.69 103 ALA A O 1
ATOM 706 N N . GLN A 1 104 ? 9.045 8.781 -25.134 1.00 94.00 104 GLN A N 1
ATOM 707 C CA . GLN A 1 104 ? 8.338 8.341 -23.939 1.00 94.00 104 GLN A CA 1
ATOM 708 C C . GLN A 1 104 ? 8.196 6.820 -23.996 1.00 94.00 104 GLN A C 1
ATOM 710 O O . GLN A 1 104 ? 8.056 6.272 -25.095 1.00 94.00 104 GLN A O 1
ATOM 715 N N . ALA A 1 105 ? 8.224 6.156 -22.849 1.00 93.94 105 ALA A N 1
ATOM 716 C CA . ALA A 1 105 ? 7.933 4.733 -22.737 1.00 93.94 105 ALA A CA 1
ATOM 717 C C . ALA A 1 105 ? 7.210 4.449 -21.423 1.00 93.94 105 ALA A C 1
ATOM 719 O O . ALA A 1 105 ? 7.535 5.053 -20.408 1.00 93.94 105 ALA A O 1
ATOM 720 N N . GLU A 1 106 ? 6.277 3.507 -21.460 1.00 94.75 106 GLU A N 1
ATOM 721 C CA . GLU A 1 106 ? 5.593 2.990 -20.279 1.00 94.75 106 GLU A CA 1
ATOM 722 C C . GLU A 1 106 ? 6.197 1.620 -19.945 1.00 94.75 106 GLU A C 1
ATOM 724 O O . GLU A 1 106 ? 6.236 0.722 -20.793 1.00 94.75 106 GLU A O 1
ATOM 729 N N . LEU A 1 107 ? 6.705 1.460 -18.725 1.00 92.94 107 LEU A N 1
ATOM 730 C CA . LEU A 1 107 ? 7.270 0.211 -18.227 1.00 92.94 107 LEU A CA 1
ATOM 731 C C . LEU A 1 107 ? 6.393 -0.327 -17.100 1.00 92.94 107 LEU A C 1
ATOM 733 O O . LEU A 1 107 ? 6.460 0.160 -15.975 1.00 92.94 107 LEU A O 1
ATOM 737 N N . CYS A 1 108 ? 5.598 -1.354 -17.396 1.00 94.31 108 CYS A N 1
ATOM 738 C CA . CYS A 1 108 ? 4.726 -1.985 -16.411 1.00 94.31 108 CYS A CA 1
ATOM 739 C C . CYS A 1 108 ? 5.233 -3.362 -15.978 1.00 94.31 108 CYS A C 1
ATOM 741 O O . CYS A 1 108 ? 5.540 -4.211 -16.816 1.00 94.31 108 CYS A O 1
ATOM 743 N N . GLY A 1 109 ? 5.211 -3.640 -14.679 1.00 94.44 109 GLY A N 1
ATOM 744 C CA . GLY A 1 109 ? 5.614 -4.936 -14.140 1.00 94.44 109 GLY A CA 1
ATOM 745 C C . GLY A 1 109 ? 5.594 -4.982 -12.618 1.00 94.44 109 GLY A C 1
ATOM 746 O O . GLY A 1 109 ? 5.355 -3.974 -11.961 1.00 94.44 109 GLY A O 1
ATOM 747 N N . THR A 1 110 ? 5.822 -6.169 -12.059 1.00 92.69 110 THR A N 1
ATOM 748 C CA . THR A 1 110 ? 6.054 -6.324 -10.618 1.00 92.69 110 THR A CA 1
ATOM 749 C C . THR A 1 110 ? 7.395 -5.707 -10.253 1.00 92.69 110 THR A C 1
ATOM 751 O O . THR A 1 110 ? 8.382 -5.962 -10.948 1.00 92.69 110 THR A O 1
ATOM 754 N N . VAL A 1 111 ? 7.432 -4.916 -9.184 1.00 94.56 111 VAL A N 1
ATOM 755 C CA . VAL A 1 111 ? 8.686 -4.349 -8.688 1.00 94.56 111 VAL A CA 1
ATOM 756 C C . VAL A 1 111 ? 9.414 -5.380 -7.840 1.00 94.56 111 VAL A C 1
ATOM 758 O O . VAL A 1 111 ? 8.811 -6.051 -7.008 1.00 94.56 111 VAL A O 1
ATOM 761 N N . THR A 1 112 ? 10.720 -5.506 -8.044 1.00 94.94 112 THR A N 1
ATOM 762 C CA . THR A 1 112 ? 11.613 -6.190 -7.103 1.00 94.94 112 THR A CA 1
ATOM 763 C C . THR A 1 112 ? 12.865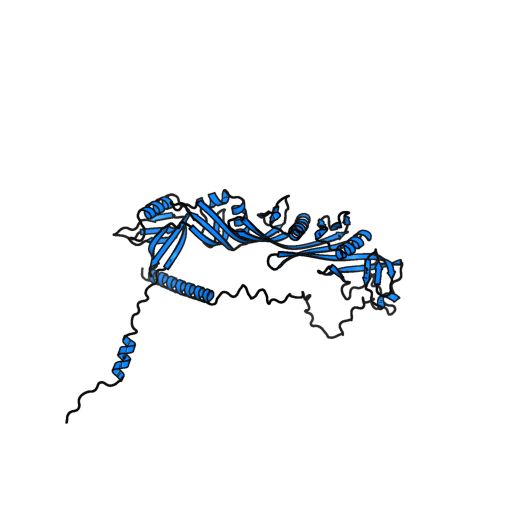 -5.353 -6.891 1.00 94.94 112 THR A C 1
ATOM 765 O O . THR A 1 112 ? 13.285 -4.624 -7.789 1.00 94.94 112 THR A O 1
ATOM 768 N N . GLU A 1 113 ? 13.474 -5.447 -5.713 1.00 94.81 113 GLU A N 1
ATOM 769 C CA . GLU A 1 113 ? 14.751 -4.800 -5.418 1.00 94.81 113 GLU A CA 1
ATOM 770 C C . GLU A 1 113 ? 15.810 -5.870 -5.144 1.00 94.81 113 GLU A C 1
ATOM 772 O O . GLU A 1 113 ? 15.589 -6.829 -4.402 1.00 94.81 113 GLU A O 1
ATOM 777 N N . SER A 1 114 ? 16.978 -5.736 -5.768 1.00 95.06 114 SER A N 1
ATOM 778 C CA . SER A 1 114 ? 18.113 -6.613 -5.499 1.00 95.06 114 SER A CA 1
ATOM 779 C C . SER A 1 114 ? 19.406 -5.816 -5.518 1.00 95.06 114 SER A C 1
ATOM 781 O O . SER A 1 114 ? 19.852 -5.351 -6.566 1.00 95.06 114 SER A O 1
ATOM 783 N N . ALA A 1 115 ? 20.050 -5.735 -4.353 1.00 93.31 115 ALA A N 1
ATOM 784 C CA . ALA A 1 115 ? 21.324 -5.047 -4.157 1.00 93.31 115 ALA A CA 1
ATOM 785 C C . ALA A 1 115 ? 21.291 -3.557 -4.563 1.00 93.31 115 ALA A C 1
ATOM 787 O O . ALA A 1 115 ? 22.251 -3.063 -5.158 1.00 93.31 115 ALA A O 1
ATOM 788 N N . GLY A 1 116 ? 20.208 -2.842 -4.236 1.00 90.12 116 GLY A N 1
ATOM 789 C CA . GLY A 1 116 ? 20.035 -1.422 -4.554 1.00 90.12 116 GLY A CA 1
ATOM 790 C C . GLY A 1 116 ? 19.615 -1.138 -5.996 1.00 90.12 116 GLY A C 1
ATOM 791 O O . GLY A 1 116 ? 19.655 0.016 -6.419 1.00 90.12 116 GLY A O 1
ATOM 792 N N . VAL A 1 117 ? 19.260 -2.170 -6.767 1.00 92.81 117 VAL A N 1
ATOM 793 C CA . VAL A 1 117 ? 18.738 -2.044 -8.133 1.00 92.81 117 VAL A CA 1
ATOM 794 C C . VAL A 1 117 ? 17.276 -2.461 -8.139 1.00 92.81 117 VAL A C 1
ATOM 796 O O . VAL A 1 117 ? 16.953 -3.583 -7.745 1.00 92.81 117 VAL A O 1
ATOM 799 N N . PHE A 1 118 ? 16.414 -1.568 -8.620 1.00 94.50 118 PHE A N 1
ATOM 800 C CA . PHE A 1 118 ? 15.009 -1.869 -8.863 1.00 94.50 118 PHE A CA 1
ATOM 801 C C . PHE A 1 118 ? 14.830 -2.540 -10.223 1.00 94.50 118 PHE A C 1
ATOM 803 O O . PHE A 1 118 ? 15.432 -2.134 -11.220 1.00 94.50 118 PHE A O 1
ATOM 810 N N . PHE A 1 119 ? 13.955 -3.532 -10.266 1.00 95.06 119 PHE A N 1
ATOM 811 C CA . PHE A 1 119 ? 13.497 -4.196 -11.476 1.00 95.06 119 PHE A CA 1
ATOM 812 C C . PHE A 1 119 ? 11.996 -3.984 -11.594 1.00 95.06 119 PHE A C 1
ATOM 814 O O . PHE A 1 119 ? 11.284 -4.179 -10.614 1.00 95.06 119 PHE A O 1
ATOM 821 N N . VAL A 1 120 ? 11.517 -3.620 -12.782 1.00 94.62 120 VAL A N 1
ATOM 822 C CA . VAL A 1 120 ? 10.085 -3.585 -13.100 1.00 94.62 120 VAL A CA 1
ATOM 823 C C . VAL A 1 120 ? 9.820 -4.662 -14.140 1.00 94.62 120 VAL A C 1
ATOM 825 O O . VAL A 1 120 ? 10.244 -4.555 -15.293 1.00 94.62 120 VAL A O 1
ATOM 828 N N . GLY A 1 121 ? 9.182 -5.750 -13.708 1.00 93.56 121 GLY A N 1
ATOM 829 C CA . GLY A 1 121 ? 9.213 -7.001 -14.460 1.00 93.56 121 GLY A CA 1
ATOM 830 C C . GLY A 1 121 ? 10.652 -7.514 -14.562 1.00 93.56 121 GLY A C 1
ATOM 831 O O . GLY A 1 121 ? 11.336 -7.642 -13.552 1.00 93.56 121 GLY A O 1
ATOM 832 N N . ASP A 1 122 ? 11.123 -7.759 -15.784 1.00 91.88 122 ASP A N 1
ATOM 833 C CA . ASP A 1 122 ? 12.493 -8.227 -16.048 1.00 91.88 122 ASP A CA 1
ATOM 834 C C . ASP A 1 122 ? 13.474 -7.079 -16.373 1.00 91.88 122 ASP A C 1
ATOM 836 O O . ASP A 1 122 ? 14.652 -7.313 -16.653 1.00 91.88 122 ASP A O 1
ATOM 840 N N . THR A 1 123 ? 13.010 -5.825 -16.367 1.00 92.94 123 THR A N 1
ATOM 841 C CA . THR A 1 123 ? 13.819 -4.662 -16.751 1.00 92.94 123 THR A CA 1
ATOM 842 C C . THR A 1 123 ? 14.472 -4.028 -15.527 1.00 92.94 123 THR A C 1
ATOM 844 O O . THR A 1 123 ? 13.789 -3.452 -14.683 1.00 92.94 123 THR A O 1
ATOM 847 N N . ALA A 1 124 ? 15.803 -4.088 -15.461 1.00 93.75 124 ALA A N 1
ATOM 848 C CA . ALA A 1 124 ? 16.595 -3.402 -14.443 1.00 93.75 124 ALA A CA 1
ATOM 849 C C . ALA A 1 124 ? 16.654 -1.888 -14.705 1.00 93.75 124 ALA A C 1
ATOM 851 O O . ALA A 1 124 ? 16.985 -1.459 -15.814 1.00 93.75 124 ALA A O 1
ATOM 852 N N . LEU A 1 125 ? 16.398 -1.075 -13.681 1.00 92.56 125 LEU A N 1
ATOM 853 C CA . LEU A 1 125 ? 16.616 0.371 -13.722 1.00 92.56 125 LEU A CA 1
ATOM 854 C C . LEU A 1 125 ? 18.093 0.655 -13.417 1.00 92.56 125 LEU A C 1
ATOM 856 O O . LEU A 1 125 ? 18.575 0.361 -12.325 1.00 92.56 125 LEU A O 1
ATOM 860 N N . THR A 1 126 ? 18.836 1.185 -14.391 1.00 89.94 126 THR A N 1
ATOM 861 C CA . THR A 1 126 ? 20.300 1.351 -14.270 1.00 89.94 126 THR A CA 1
ATOM 862 C C . THR A 1 126 ? 20.676 2.646 -13.545 1.00 89.94 126 THR A C 1
ATOM 864 O O . THR A 1 126 ? 19.812 3.421 -13.139 1.00 89.94 126 THR A O 1
ATOM 867 N N . ALA A 1 127 ? 21.980 2.904 -13.386 1.00 87.94 127 ALA A N 1
ATOM 868 C CA . ALA A 1 127 ? 22.523 4.027 -12.619 1.00 87.94 127 ALA A CA 1
ATOM 869 C C . ALA A 1 127 ? 21.909 5.399 -12.963 1.00 87.94 127 ALA A C 1
ATOM 871 O O . ALA A 1 127 ? 21.673 6.193 -12.054 1.00 87.94 127 ALA A O 1
ATOM 872 N N . ASP A 1 128 ? 21.617 5.671 -14.237 1.00 87.62 128 ASP A N 1
ATOM 873 C CA . ASP A 1 128 ? 21.011 6.943 -14.650 1.00 87.62 128 ASP A CA 1
ATOM 874 C C . ASP A 1 128 ? 19.580 7.082 -14.109 1.00 87.62 128 ASP A C 1
ATOM 876 O O . ASP A 1 128 ? 19.245 8.094 -13.489 1.00 87.62 128 ASP A O 1
ATOM 880 N N . ALA A 1 129 ? 18.756 6.042 -14.263 1.00 88.88 129 ALA A N 1
ATOM 881 C CA . ALA A 1 129 ? 17.407 6.007 -13.700 1.00 88.88 129 ALA A CA 1
ATOM 882 C C . ALA A 1 129 ? 17.444 6.028 -12.163 1.00 88.88 129 ALA A C 1
ATOM 884 O O . ALA A 1 129 ? 16.708 6.789 -11.537 1.00 88.88 129 ALA A O 1
ATOM 885 N N . LEU A 1 130 ? 18.366 5.279 -11.551 1.00 91.62 130 LEU A N 1
ATOM 886 C CA . LEU A 1 130 ? 18.581 5.278 -10.101 1.00 91.62 130 LEU A CA 1
ATOM 887 C C . LEU A 1 130 ? 19.017 6.649 -9.575 1.00 91.62 130 LEU A C 1
ATOM 889 O O . LEU A 1 130 ? 18.689 6.996 -8.443 1.00 91.62 130 LEU A O 1
ATOM 893 N N . SER A 1 131 ? 19.726 7.456 -10.369 1.00 92.00 131 SER A N 1
ATOM 894 C CA . SER A 1 131 ? 20.091 8.821 -9.977 1.00 92.00 131 SER A CA 1
ATOM 895 C C . SER A 1 131 ? 18.881 9.759 -9.909 1.00 92.00 131 SER A C 1
ATOM 897 O O . SER A 1 131 ? 18.830 10.615 -9.028 1.00 92.00 131 SER A O 1
ATOM 899 N N . LEU A 1 132 ? 17.890 9.567 -10.789 1.00 92.06 132 LEU A N 1
ATOM 900 C CA . LEU A 1 132 ? 16.615 10.286 -10.727 1.00 92.06 132 LEU A CA 1
ATOM 901 C C . LEU A 1 132 ? 15.778 9.805 -9.542 1.00 92.06 132 LEU A C 1
ATOM 903 O O . LEU A 1 132 ? 15.298 10.636 -8.779 1.00 92.06 132 LEU A O 1
ATOM 907 N N . ILE A 1 133 ? 15.673 8.484 -9.359 1.00 92.19 133 ILE A N 1
ATOM 908 C CA . ILE A 1 133 ? 14.940 7.870 -8.243 1.00 92.19 133 ILE A CA 1
ATOM 909 C C . ILE A 1 133 ? 15.521 8.343 -6.912 1.00 92.19 133 ILE A C 1
ATOM 911 O O . ILE A 1 133 ? 14.808 8.930 -6.119 1.00 92.19 133 ILE A O 1
ATOM 915 N N . SER A 1 134 ? 16.829 8.200 -6.688 1.00 90.88 134 SER A N 1
ATOM 916 C CA . SER A 1 134 ? 17.474 8.632 -5.436 1.00 90.88 134 SER A CA 1
ATOM 917 C C . SER A 1 134 ? 17.477 10.150 -5.214 1.00 90.88 134 SER A C 1
ATOM 919 O O . SER A 1 134 ? 17.703 10.603 -4.091 1.00 90.88 134 SER A O 1
ATOM 921 N N . GLY A 1 135 ? 17.237 10.942 -6.263 1.00 90.31 135 GLY A N 1
ATOM 922 C CA . GLY A 1 135 ? 17.001 12.381 -6.162 1.00 90.31 135 GLY A CA 1
ATOM 923 C C . GLY A 1 135 ? 15.597 12.740 -5.663 1.00 90.31 135 GLY A C 1
ATOM 924 O O . GLY A 1 135 ? 15.393 13.878 -5.237 1.00 90.31 135 GLY A O 1
ATOM 925 N N . ASP A 1 136 ? 14.666 11.786 -5.687 1.00 88.94 136 ASP A N 1
ATOM 926 C CA . ASP A 1 136 ? 13.271 11.917 -5.276 1.00 88.94 136 ASP A CA 1
ATOM 927 C C . ASP A 1 136 ? 12.945 10.901 -4.164 1.00 88.94 136 ASP A C 1
ATOM 929 O O . ASP A 1 136 ? 12.780 9.696 -4.380 1.00 88.94 136 ASP A O 1
ATOM 933 N N . SER A 1 137 ? 12.864 11.390 -2.926 1.00 84.75 137 SER A N 1
ATOM 934 C CA . SER A 1 137 ? 12.609 10.534 -1.765 1.00 84.75 137 SER A CA 1
ATOM 935 C C . SER A 1 137 ? 11.233 9.870 -1.797 1.00 84.75 137 SER A C 1
ATOM 937 O O . SER A 1 137 ? 11.116 8.749 -1.307 1.00 84.75 137 SER A O 1
ATOM 939 N N . ALA A 1 138 ? 10.217 10.521 -2.378 1.00 82.75 138 ALA A N 1
ATOM 940 C CA . ALA A 1 138 ? 8.868 9.966 -2.464 1.00 82.75 138 ALA A CA 1
ATOM 941 C C . ALA A 1 138 ? 8.837 8.805 -3.462 1.00 82.75 138 ALA A C 1
ATOM 943 O O . ALA A 1 138 ? 8.402 7.707 -3.119 1.00 82.75 138 ALA A O 1
ATOM 944 N N . LEU A 1 139 ? 9.407 9.002 -4.656 1.00 88.25 139 LEU A N 1
ATOM 945 C CA . LEU A 1 139 ? 9.528 7.934 -5.651 1.00 88.25 139 LEU A CA 1
ATOM 946 C C . LEU A 1 139 ? 10.351 6.750 -5.120 1.00 88.25 139 LEU A C 1
ATOM 948 O O . LEU A 1 139 ? 9.984 5.595 -5.334 1.00 88.25 139 LEU A O 1
ATOM 952 N N . THR A 1 140 ? 11.446 7.023 -4.402 1.00 89.94 140 THR A N 1
ATOM 953 C CA . THR A 1 140 ? 12.262 5.973 -3.769 1.00 89.94 140 THR A CA 1
ATOM 954 C C . THR A 1 140 ? 11.456 5.171 -2.747 1.00 89.94 140 THR A C 1
ATOM 956 O O . THR A 1 140 ? 11.502 3.942 -2.770 1.00 89.94 140 THR A O 1
ATOM 959 N N . ALA A 1 141 ? 10.713 5.842 -1.861 1.00 84.75 141 ALA A N 1
ATOM 960 C CA . ALA A 1 141 ? 9.883 5.176 -0.859 1.00 84.75 141 ALA A CA 1
ATOM 961 C C . ALA A 1 141 ? 8.793 4.314 -1.514 1.00 84.75 141 ALA A C 1
ATOM 963 O O . ALA A 1 141 ? 8.651 3.148 -1.157 1.00 84.75 141 ALA A O 1
ATOM 964 N N . LEU A 1 142 ? 8.101 4.844 -2.528 1.00 87.38 142 LEU A N 1
ATOM 965 C CA . LEU A 1 142 ? 7.058 4.126 -3.266 1.00 87.38 142 LEU A CA 1
ATOM 966 C C . LEU A 1 142 ? 7.595 2.883 -3.987 1.00 87.38 142 LEU A C 1
ATOM 968 O O . LEU A 1 142 ? 6.953 1.836 -3.954 1.00 87.38 142 LEU A O 1
ATOM 972 N N . LEU A 1 143 ? 8.778 2.959 -4.606 1.00 90.44 143 LEU A N 1
ATOM 973 C CA . LEU A 1 143 ? 9.398 1.803 -5.261 1.00 90.44 143 LEU A CA 1
ATOM 974 C C . LEU A 1 143 ? 9.875 0.738 -4.268 1.00 90.44 143 LEU A C 1
ATOM 976 O O . LEU A 1 143 ? 9.737 -0.447 -4.564 1.00 90.44 143 LEU A O 1
ATOM 980 N N . ASN A 1 144 ? 10.393 1.130 -3.099 1.00 90.19 144 ASN A N 1
ATOM 981 C CA . ASN A 1 144 ? 10.721 0.181 -2.028 1.00 90.19 144 ASN A CA 1
ATOM 982 C C . ASN A 1 144 ? 9.466 -0.547 -1.544 1.00 90.19 144 ASN A C 1
ATOM 984 O O . ASN A 1 144 ? 9.440 -1.771 -1.509 1.00 90.19 144 ASN A O 1
ATOM 988 N N . ALA A 1 145 ? 8.397 0.196 -1.270 1.00 84.62 145 ALA A N 1
ATOM 989 C CA . ALA A 1 145 ? 7.129 -0.384 -0.847 1.00 84.62 145 ALA A CA 1
ATOM 990 C C . ALA A 1 145 ? 6.523 -1.308 -1.906 1.00 84.62 145 ALA A C 1
ATOM 992 O O . ALA A 1 145 ? 6.037 -2.395 -1.596 1.00 84.62 145 ALA A O 1
ATOM 993 N N . ALA A 1 146 ? 6.589 -0.900 -3.175 1.00 88.56 146 ALA A N 1
ATOM 994 C CA . ALA A 1 146 ? 6.172 -1.741 -4.284 1.00 88.56 146 ALA A CA 1
ATOM 995 C C . ALA A 1 146 ? 7.013 -3.024 -4.369 1.00 88.56 146 ALA A C 1
ATOM 997 O O . ALA A 1 146 ? 6.462 -4.084 -4.659 1.00 88.56 146 ALA A O 1
ATOM 998 N N . ALA A 1 147 ? 8.322 -2.952 -4.107 1.00 90.38 147 ALA A N 1
ATOM 999 C CA . ALA A 1 147 ? 9.198 -4.120 -4.075 1.00 90.38 147 ALA A CA 1
ATOM 1000 C C . ALA A 1 147 ? 8.858 -5.066 -2.913 1.00 90.38 147 ALA A C 1
ATOM 1002 O O . ALA A 1 147 ? 8.751 -6.275 -3.128 1.00 90.38 147 ALA A O 1
ATOM 1003 N N . ASP A 1 148 ? 8.638 -4.523 -1.715 1.00 85.94 148 ASP A N 1
ATOM 1004 C CA . ASP A 1 148 ? 8.298 -5.288 -0.510 1.00 85.94 148 ASP A CA 1
ATOM 1005 C C . ASP A 1 148 ? 6.931 -5.975 -0.637 1.00 85.94 148 ASP A C 1
ATOM 1007 O O . ASP A 1 148 ? 6.779 -7.144 -0.275 1.00 85.94 148 ASP A O 1
ATOM 1011 N N . GLY A 1 149 ? 5.950 -5.282 -1.224 1.00 80.69 149 GLY A N 1
ATOM 1012 C CA . GLY A 1 149 ? 4.613 -5.812 -1.504 1.00 80.69 149 GLY A CA 1
ATOM 1013 C C . GLY A 1 149 ? 4.507 -6.646 -2.785 1.00 80.69 149 GLY A C 1
ATOM 1014 O O . GLY A 1 149 ? 3.419 -7.124 -3.106 1.00 80.69 149 GLY A O 1
ATOM 1015 N N . ALA A 1 150 ? 5.598 -6.805 -3.549 1.00 86.88 150 ALA A N 1
ATOM 1016 C CA . ALA A 1 150 ? 5.587 -7.379 -4.901 1.00 86.88 150 ALA A CA 1
ATOM 1017 C C . ALA A 1 150 ? 4.481 -6.777 -5.799 1.00 86.88 150 ALA A C 1
ATOM 1019 O O . ALA A 1 150 ? 3.849 -7.466 -6.612 1.00 86.88 150 ALA A O 1
ATOM 1020 N N . ALA A 1 151 ? 4.239 -5.476 -5.644 1.00 85.94 151 ALA A N 1
ATOM 1021 C CA . ALA A 1 151 ? 3.176 -4.756 -6.315 1.00 85.94 151 ALA A CA 1
ATOM 1022 C C . ALA A 1 151 ? 3.503 -4.539 -7.794 1.00 85.94 151 ALA A C 1
ATOM 1024 O O . ALA A 1 151 ? 4.663 -4.431 -8.210 1.00 85.94 151 ALA A O 1
ATOM 1025 N N . ARG A 1 152 ? 2.451 -4.466 -8.609 1.00 89.75 152 ARG A N 1
ATOM 1026 C CA . ARG A 1 152 ? 2.568 -4.122 -10.023 1.00 89.75 152 ARG A CA 1
ATOM 1027 C C . ARG A 1 152 ? 2.503 -2.609 -10.180 1.00 89.75 152 ARG A C 1
ATOM 1029 O O . ARG A 1 152 ? 1.522 -1.993 -9.781 1.00 89.75 152 ARG A O 1
ATOM 1036 N N . VAL A 1 153 ? 3.507 -2.045 -10.837 1.00 92.38 153 VAL A N 1
ATOM 1037 C CA . VAL A 1 153 ? 3.590 -0.614 -11.144 1.00 92.38 153 VAL A CA 1
ATOM 1038 C C . VAL A 1 153 ? 3.654 -0.390 -12.644 1.00 92.38 153 VAL A C 1
ATOM 1040 O O . VAL A 1 153 ? 4.042 -1.300 -13.382 1.00 92.38 153 VAL A O 1
ATOM 1043 N N . CYS A 1 154 ? 3.315 0.818 -13.078 1.00 93.88 154 CYS A N 1
ATOM 1044 C CA . CYS A 1 154 ? 3.601 1.339 -14.406 1.00 93.88 154 CYS A CA 1
ATOM 1045 C C . CYS A 1 154 ? 4.432 2.619 -14.266 1.00 93.88 154 CYS A C 1
ATOM 1047 O O . CYS A 1 154 ? 4.031 3.570 -13.600 1.00 93.88 154 CYS A O 1
ATOM 1049 N N . LEU A 1 155 ? 5.631 2.612 -14.847 1.00 93.88 155 LEU A N 1
ATOM 1050 C CA . LEU A 1 155 ? 6.516 3.770 -14.893 1.00 93.88 155 LEU A CA 1
ATOM 1051 C C . LEU A 1 155 ? 6.397 4.458 -16.244 1.00 93.88 155 LEU A C 1
ATOM 1053 O O . LEU A 1 155 ? 6.766 3.879 -17.265 1.00 93.88 155 LEU A O 1
ATOM 1057 N N . ASP A 1 156 ? 5.983 5.714 -16.227 1.00 94.19 156 ASP A N 1
ATOM 1058 C CA . ASP A 1 156 ? 6.031 6.603 -17.375 1.00 94.19 156 ASP A CA 1
ATOM 1059 C C . ASP A 1 156 ? 7.393 7.298 -17.428 1.00 94.19 156 ASP A C 1
ATOM 1061 O O . ASP A 1 156 ? 7.745 8.158 -16.616 1.00 94.19 156 ASP A O 1
ATOM 1065 N N . LEU A 1 157 ? 8.195 6.899 -18.408 1.00 94.25 157 LEU A N 1
ATOM 1066 C CA . LEU A 1 157 ? 9.559 7.361 -18.610 1.00 94.25 157 LEU A CA 1
ATOM 1067 C C . LEU A 1 157 ? 9.580 8.396 -19.729 1.00 94.25 157 LEU A C 1
ATOM 1069 O O . LEU A 1 157 ? 9.193 8.096 -20.860 1.00 94.25 157 LEU A O 1
ATOM 1073 N N . ALA A 1 158 ? 10.097 9.592 -19.452 1.00 93.94 158 ALA A N 1
ATOM 1074 C CA . ALA A 1 158 ? 10.382 10.577 -20.494 1.00 93.94 158 ALA A CA 1
ATOM 1075 C C . ALA A 1 158 ? 11.879 10.625 -20.786 1.00 93.94 158 ALA A C 1
ATOM 1077 O O . ALA A 1 158 ? 12.705 10.637 -19.868 1.00 93.94 158 ALA A O 1
ATOM 1078 N N . PHE A 1 159 ? 12.229 10.720 -22.066 1.00 93.50 159 PHE A N 1
ATOM 1079 C CA . PHE A 1 159 ? 13.613 10.751 -22.523 1.00 93.50 159 PHE A CA 1
ATOM 1080 C C . PHE A 1 159 ? 13.951 12.094 -23.167 1.00 93.50 159 PHE A C 1
ATOM 1082 O O . PHE A 1 159 ? 13.166 12.703 -23.897 1.00 93.50 159 PHE A O 1
ATOM 1089 N N . SER A 1 160 ? 15.181 12.547 -22.942 1.00 93.38 160 SER A N 1
ATOM 1090 C CA . SER A 1 160 ? 15.767 13.643 -23.705 1.00 93.38 160 SER A CA 1
ATOM 1091 C C . SER A 1 160 ? 15.900 13.271 -25.184 1.00 93.38 160 SER A C 1
ATOM 1093 O O . SER A 1 160 ? 15.918 12.104 -25.566 1.00 93.38 160 SER A O 1
ATOM 1095 N N . THR A 1 161 ? 16.138 14.271 -26.034 1.00 91.06 161 THR A N 1
ATOM 1096 C CA . THR A 1 161 ? 16.483 14.025 -27.449 1.00 91.06 161 THR A CA 1
ATOM 1097 C C . THR A 1 161 ? 17.746 13.179 -27.645 1.00 91.06 161 THR A C 1
ATOM 1099 O O . THR A 1 161 ? 17.959 12.690 -28.747 1.00 91.06 161 THR A O 1
ATOM 1102 N N . ALA A 1 162 ? 18.580 13.012 -26.611 1.00 89.94 162 ALA A N 1
ATOM 1103 C CA . ALA A 1 162 ? 19.753 12.143 -26.627 1.00 89.94 162 ALA A CA 1
ATOM 1104 C C . ALA A 1 162 ? 19.447 10.696 -26.191 1.00 89.94 162 ALA A C 1
ATOM 1106 O O . ALA A 1 162 ? 20.364 9.883 -26.169 1.00 89.94 162 ALA A O 1
ATOM 1107 N N . GLY A 1 163 ? 18.198 10.381 -25.829 1.00 87.94 163 GLY A N 1
ATOM 1108 C CA . GLY A 1 163 ? 17.776 9.061 -25.353 1.00 87.94 163 GLY A CA 1
ATOM 1109 C C . GLY A 1 163 ? 18.061 8.792 -23.875 1.00 87.94 163 GLY A C 1
ATOM 1110 O O . GLY A 1 163 ? 17.800 7.692 -23.410 1.00 87.94 163 GLY A O 1
ATOM 1111 N N . VAL A 1 164 ? 18.573 9.771 -23.125 1.00 90.56 164 VAL A N 1
ATOM 1112 C CA . VAL A 1 164 ? 18.777 9.656 -21.669 1.00 90.56 164 VAL A CA 1
ATOM 1113 C C . VAL A 1 164 ? 17.473 9.973 -20.947 1.00 90.56 164 VAL A C 1
ATOM 1115 O O . VAL A 1 164 ? 16.828 10.964 -21.308 1.00 90.56 164 VAL A O 1
ATOM 1118 N N . VAL A 1 165 ? 17.106 9.173 -19.944 1.00 91.94 165 VAL A N 1
ATOM 1119 C CA . VAL A 1 165 ? 15.907 9.397 -19.123 1.00 91.94 165 VAL A CA 1
ATOM 1120 C C . VAL A 1 165 ? 15.998 10.740 -18.382 1.00 91.94 165 VAL A C 1
ATOM 1122 O O . VAL A 1 165 ? 17.047 11.109 -17.856 1.00 91.94 165 VAL A O 1
ATOM 1125 N N . THR A 1 166 ? 14.918 11.518 -18.395 1.00 94.31 166 THR A N 1
ATOM 1126 C CA . THR A 1 166 ? 14.861 12.870 -17.806 1.00 94.31 166 THR A CA 1
ATOM 1127 C C . THR A 1 166 ? 13.815 13.022 -16.717 1.00 94.31 166 THR A C 1
ATOM 1129 O O . THR A 1 166 ? 13.954 13.905 -15.876 1.00 94.31 166 THR A O 1
ATOM 1132 N N . SER A 1 167 ? 12.771 12.198 -16.740 1.00 93.12 167 SER A N 1
ATOM 1133 C CA . SER A 1 167 ? 11.764 12.127 -15.684 1.00 93.12 167 SER A CA 1
ATOM 1134 C C . SER A 1 167 ? 11.180 10.724 -15.627 1.00 93.12 167 SER A C 1
ATOM 1136 O O . SER A 1 167 ? 11.163 10.013 -16.637 1.00 93.12 167 SER A O 1
ATOM 1138 N N . ILE A 1 168 ? 10.719 10.355 -14.438 1.00 92.75 168 ILE A N 1
ATOM 1139 C CA . ILE A 1 168 ? 10.049 9.094 -14.143 1.00 92.75 168 ILE A CA 1
ATOM 1140 C C . ILE A 1 168 ? 8.795 9.470 -13.366 1.00 92.75 168 ILE A C 1
ATOM 1142 O O . ILE A 1 168 ? 8.899 10.086 -12.307 1.00 92.75 168 ILE A O 1
ATOM 1146 N N . ASN A 1 169 ? 7.641 9.123 -13.914 1.00 91.25 169 ASN A N 1
ATOM 1147 C CA . ASN A 1 169 ? 6.356 9.242 -13.247 1.00 91.25 169 ASN A CA 1
ATOM 1148 C C . ASN A 1 169 ? 5.878 7.835 -12.888 1.00 91.25 169 ASN A C 1
ATOM 1150 O O . ASN A 1 169 ? 6.060 6.904 -13.675 1.00 91.25 169 ASN A O 1
ATOM 1154 N N . LEU A 1 170 ? 5.312 7.672 -11.698 1.00 91.25 170 LEU A N 1
ATOM 1155 C CA . LEU A 1 170 ? 4.790 6.394 -11.225 1.00 91.25 170 LEU A CA 1
ATOM 1156 C C . LEU A 1 170 ? 3.265 6.425 -11.210 1.00 91.25 170 LEU A C 1
ATOM 1158 O O . LEU A 1 170 ? 2.687 7.264 -10.522 1.00 91.25 170 LEU A O 1
ATOM 1162 N N . ASP A 1 171 ? 2.656 5.454 -11.882 1.00 89.50 171 ASP A N 1
ATOM 1163 C CA . ASP A 1 171 ? 1.250 5.106 -11.720 1.00 89.50 171 ASP A CA 1
ATOM 1164 C C . ASP A 1 171 ? 1.162 3.707 -11.101 1.00 89.50 171 ASP A C 1
ATOM 1166 O O . ASP A 1 171 ? 1.697 2.723 -11.632 1.00 89.50 171 ASP A O 1
ATOM 1170 N N . ALA A 1 172 ? 0.526 3.603 -9.937 1.00 89.62 172 ALA A N 1
ATOM 1171 C CA . ALA A 1 172 ? 0.467 2.351 -9.194 1.00 89.62 172 ALA A CA 1
ATOM 1172 C C . ALA A 1 172 ? -0.753 2.266 -8.276 1.00 89.62 172 ALA A C 1
ATOM 1174 O O . ALA A 1 172 ? -1.285 3.269 -7.812 1.00 89.62 172 ALA A O 1
ATOM 1175 N N . SER A 1 173 ? -1.149 1.032 -7.974 1.00 87.69 173 SER A N 1
ATOM 1176 C CA . SER A 1 173 ? -1.995 0.709 -6.828 1.00 87.69 173 SER A CA 1
ATOM 1177 C C . SER A 1 173 ? -1.177 -0.209 -5.929 1.00 87.69 173 SER A C 1
ATOM 1179 O O . SER A 1 173 ? -0.700 -1.252 -6.387 1.00 87.69 173 SER A O 1
ATOM 1181 N N . LEU A 1 174 ? -0.923 0.232 -4.700 1.00 88.00 174 LEU A N 1
ATOM 1182 C CA . LEU A 1 174 ? -0.034 -0.439 -3.754 1.00 88.00 174 LEU A CA 1
ATOM 1183 C C . LEU A 1 174 ? -0.814 -0.759 -2.484 1.00 88.00 174 LEU A C 1
ATOM 1185 O O . LEU A 1 174 ? -1.492 0.118 -1.966 1.00 88.00 174 LEU A O 1
ATOM 1189 N N . THR A 1 175 ? -0.647 -1.968 -1.960 1.00 89.00 175 THR A N 1
ATOM 1190 C CA . THR A 1 175 ? -1.094 -2.327 -0.610 1.00 89.00 175 THR A CA 1
ATOM 1191 C C . THR A 1 175 ? 0.125 -2.327 0.301 1.00 89.00 175 THR A C 1
ATOM 1193 O O . THR A 1 175 ? 1.070 -3.091 0.091 1.00 89.00 175 THR A O 1
ATOM 1196 N N . LEU A 1 176 ? 0.126 -1.441 1.289 1.00 86.75 176 LEU A N 1
ATOM 1197 C CA . LEU A 1 176 ? 1.239 -1.188 2.195 1.00 86.75 176 LEU A CA 1
ATOM 1198 C C . LEU A 1 176 ? 0.875 -1.706 3.577 1.00 86.75 176 LEU A C 1
ATOM 1200 O O . LEU A 1 176 ? 0.028 -1.109 4.225 1.00 86.75 176 LEU A O 1
ATOM 1204 N N . CYS A 1 177 ? 1.503 -2.784 4.040 1.00 90.50 177 CYS A N 1
ATOM 1205 C CA . CYS A 1 177 ? 1.219 -3.348 5.358 1.00 90.50 177 CYS A CA 1
ATOM 1206 C C . CYS A 1 177 ? 2.415 -3.197 6.297 1.00 90.50 177 CYS A C 1
ATOM 1208 O O . CYS A 1 177 ? 3.553 -3.487 5.921 1.00 90.50 177 CYS A O 1
ATOM 1210 N N . GLY A 1 178 ? 2.163 -2.795 7.537 1.00 91.69 178 GLY A N 1
ATOM 1211 C CA . GLY A 1 178 ? 3.171 -2.780 8.592 1.00 91.69 178 GLY A CA 1
ATOM 1212 C C . GLY A 1 178 ? 2.759 -1.936 9.787 1.00 91.69 178 GLY A C 1
ATOM 1213 O O . GLY A 1 178 ? 1.652 -1.401 9.838 1.00 91.69 178 GLY A O 1
ATOM 1214 N N . THR A 1 179 ? 3.673 -1.805 10.744 1.00 92.44 179 THR A N 1
ATOM 1215 C CA . THR A 1 179 ? 3.436 -1.024 11.958 1.00 92.44 179 THR A CA 1
ATOM 1216 C C . THR A 1 179 ? 3.228 0.445 11.613 1.00 92.44 179 THR A C 1
ATOM 1218 O O . THR A 1 179 ? 3.997 1.016 10.833 1.00 92.44 179 THR A O 1
ATOM 1221 N N . VAL A 1 180 ? 2.203 1.052 12.208 1.00 94.62 180 VAL A N 1
ATOM 1222 C CA . VAL A 1 180 ? 1.845 2.453 11.966 1.00 94.62 180 VAL A CA 1
ATOM 1223 C C . VAL A 1 180 ? 2.638 3.370 12.888 1.00 94.62 180 VAL A C 1
ATOM 1225 O O . VAL A 1 180 ? 2.690 3.162 14.100 1.00 94.62 180 VAL A O 1
ATOM 1228 N N . THR A 1 181 ? 3.205 4.439 12.335 1.00 94.56 181 THR A N 1
ATOM 1229 C CA . THR A 1 181 ? 3.635 5.602 13.120 1.00 94.56 181 THR A CA 1
ATOM 1230 C C . THR A 1 181 ? 3.033 6.873 12.544 1.00 94.56 181 THR A C 1
ATOM 1232 O O . THR A 1 181 ? 3.047 7.058 11.333 1.00 94.56 181 THR A O 1
ATOM 1235 N N . LEU A 1 182 ? 2.535 7.763 13.398 1.00 94.69 182 LEU A N 1
ATOM 1236 C CA . LEU A 1 182 ? 1.951 9.036 12.975 1.00 94.69 182 LEU A CA 1
ATOM 1237 C C . LEU A 1 182 ? 2.881 10.213 13.268 1.00 94.69 182 LEU A C 1
ATOM 1239 O O . LEU A 1 182 ? 3.483 10.294 14.342 1.00 94.69 182 LEU A O 1
ATOM 1243 N N . ASP A 1 183 ? 2.940 11.144 12.322 1.00 93.88 183 ASP A N 1
ATOM 1244 C CA . ASP A 1 183 ? 3.439 12.508 12.497 1.00 93.88 183 ASP A CA 1
ATOM 1245 C C . ASP A 1 183 ? 2.274 13.504 12.317 1.00 93.88 183 ASP A C 1
ATOM 1247 O O . ASP A 1 183 ? 1.129 13.133 12.061 1.00 93.88 183 ASP A O 1
ATOM 1251 N N . ALA A 1 184 ? 2.544 14.797 12.471 1.00 91.75 184 ALA A N 1
ATOM 1252 C CA . ALA A 1 184 ? 1.551 15.862 12.420 1.00 91.75 184 ALA A CA 1
ATOM 1253 C C . ALA A 1 184 ? 0.820 15.976 11.070 1.00 91.75 184 ALA A C 1
ATOM 1255 O O . ALA A 1 184 ? -0.276 16.538 11.026 1.00 91.75 184 ALA A O 1
ATOM 1256 N N . ASP A 1 185 ? 1.427 15.515 9.976 1.00 91.69 185 ASP A N 1
ATOM 1257 C CA . ASP A 1 185 ? 0.907 15.643 8.611 1.00 91.69 185 ASP A CA 1
ATOM 1258 C C . ASP A 1 185 ? 0.969 14.351 7.779 1.00 91.69 185 ASP A C 1
ATOM 1260 O O . ASP A 1 185 ? 0.473 14.336 6.648 1.00 91.69 185 ASP A O 1
ATOM 1264 N N . SER A 1 186 ? 1.504 13.255 8.323 1.00 91.25 186 SER A N 1
ATOM 1265 C CA . SER A 1 186 ? 1.621 11.972 7.619 1.00 91.25 186 SER A CA 1
ATOM 1266 C C . SER A 1 186 ? 1.499 10.756 8.544 1.00 91.25 186 SER A C 1
ATOM 1268 O O . SER A 1 186 ? 1.723 10.843 9.750 1.00 91.25 186 SER A O 1
ATOM 1270 N N . ALA A 1 187 ? 1.133 9.615 7.961 1.00 92.12 187 ALA A N 1
ATOM 1271 C CA . ALA A 1 187 ? 1.200 8.293 8.572 1.00 92.12 187 ALA A CA 1
ATOM 1272 C C . ALA A 1 187 ? 2.270 7.460 7.862 1.00 92.12 187 ALA A C 1
ATOM 1274 O O . ALA A 1 187 ? 2.147 7.202 6.667 1.00 92.12 187 ALA A O 1
ATOM 1275 N N . THR A 1 188 ? 3.301 7.020 8.578 1.00 91.31 188 THR A N 1
ATOM 1276 C CA . THR A 1 188 ? 4.288 6.075 8.049 1.00 91.31 188 THR A CA 1
ATOM 1277 C C . THR A 1 188 ? 3.789 4.648 8.253 1.00 91.31 188 THR A C 1
ATOM 1279 O O . THR A 1 188 ? 3.569 4.224 9.390 1.00 91.31 188 THR A O 1
ATOM 1282 N N . ILE A 1 189 ? 3.629 3.893 7.165 1.00 89.12 189 ILE A N 1
ATOM 1283 C CA . ILE A 1 189 ? 3.110 2.517 7.174 1.00 89.12 189 ILE A CA 1
ATOM 1284 C C . ILE A 1 189 ? 3.988 1.677 6.258 1.00 89.12 189 ILE A C 1
ATOM 1286 O O . ILE A 1 189 ? 4.206 2.027 5.099 1.00 89.12 189 ILE A O 1
ATOM 1290 N N . GLY A 1 190 ? 4.587 0.613 6.798 1.00 80.06 190 GLY A N 1
ATOM 1291 C CA . GLY A 1 190 ? 5.580 -0.170 6.050 1.00 80.06 190 GLY A CA 1
ATOM 1292 C C . GLY A 1 190 ? 6.778 0.665 5.562 1.00 80.06 190 GLY A C 1
ATOM 1293 O O . GLY A 1 190 ? 7.409 0.318 4.572 1.00 80.06 190 GLY A O 1
ATOM 1294 N N . GLY A 1 191 ? 7.081 1.790 6.226 1.00 78.69 191 GLY A N 1
ATOM 1295 C CA . GLY A 1 191 ? 8.154 2.712 5.832 1.00 78.69 191 GLY A CA 1
ATOM 1296 C C . GLY A 1 191 ? 7.786 3.744 4.757 1.00 78.69 191 GLY A C 1
ATOM 1297 O O . GLY A 1 191 ? 8.669 4.488 4.331 1.00 78.69 191 GLY A O 1
ATOM 1298 N N . VAL A 1 192 ? 6.521 3.817 4.330 1.00 80.56 192 VAL A N 1
ATOM 1299 C CA . VAL A 1 192 ? 6.017 4.837 3.396 1.00 80.56 192 VAL A CA 1
ATOM 1300 C C . VAL A 1 192 ? 5.199 5.876 4.138 1.00 80.56 192 VAL A C 1
ATOM 1302 O O . VAL A 1 192 ? 4.274 5.516 4.859 1.00 80.56 192 VAL A O 1
ATOM 1305 N N . ASP A 1 193 ? 5.491 7.151 3.899 1.00 85.19 193 ASP A N 1
ATOM 1306 C CA . ASP A 1 193 ? 4.716 8.266 4.439 1.00 85.19 193 ASP A CA 1
ATOM 1307 C C . ASP A 1 193 ? 3.485 8.544 3.564 1.00 85.19 193 ASP A C 1
ATOM 1309 O O . ASP A 1 193 ? 3.599 8.964 2.410 1.00 85.19 193 ASP A O 1
ATOM 1313 N N . VAL A 1 194 ? 2.297 8.331 4.127 1.00 85.62 194 VAL A N 1
ATOM 1314 C CA . VAL A 1 194 ? 1.000 8.650 3.524 1.00 85.62 194 VAL A CA 1
ATOM 1315 C C . VAL A 1 194 ? 0.512 9.984 4.098 1.00 85.62 194 VAL A C 1
ATOM 1317 O O . VAL A 1 194 ? 0.282 10.074 5.305 1.00 85.62 194 VAL A O 1
ATOM 1320 N N . PRO A 1 195 ? 0.342 11.042 3.285 1.00 86.69 195 PRO A N 1
ATOM 1321 C CA . PRO A 1 195 ? -0.180 12.317 3.771 1.00 86.69 195 PRO A CA 1
ATOM 1322 C C . PRO A 1 195 ? -1.571 12.167 4.400 1.00 86.69 195 PRO A C 1
ATOM 1324 O O . PRO A 1 195 ? -2.499 11.685 3.749 1.00 86.69 195 PRO A O 1
ATOM 1327 N N . LEU A 1 196 ? -1.759 12.662 5.630 1.00 88.44 196 LEU A N 1
ATOM 1328 C CA . LEU A 1 196 ? -3.050 12.555 6.331 1.00 88.44 196 LEU A CA 1
ATOM 1329 C C . LEU A 1 196 ? -4.179 13.285 5.591 1.00 88.44 196 LEU A C 1
ATOM 1331 O O . LEU A 1 196 ? -5.340 12.915 5.711 1.00 88.44 196 LEU A O 1
ATOM 1335 N N . SER A 1 197 ? -3.859 14.291 4.768 1.00 86.69 197 SER A N 1
ATOM 1336 C CA . SER A 1 197 ? -4.846 15.008 3.949 1.00 86.69 197 SER A CA 1
ATOM 1337 C C . SER A 1 197 ? -5.553 14.146 2.898 1.00 86.69 197 SER A C 1
ATOM 1339 O O . SER A 1 197 ? -6.540 14.606 2.328 1.00 86.69 197 SER A O 1
ATOM 1341 N N . LEU A 1 198 ? -5.025 12.957 2.601 1.00 84.69 198 LEU A N 1
ATOM 1342 C CA . LEU A 1 198 ? -5.608 12.003 1.654 1.00 84.69 198 LEU A CA 1
ATOM 1343 C C . LEU A 1 198 ? -6.523 10.982 2.334 1.00 84.69 198 LEU A C 1
ATOM 1345 O O . LEU A 1 198 ? -7.247 10.271 1.654 1.00 84.69 198 LEU A O 1
ATOM 1349 N N . LEU A 1 199 ? -6.497 10.922 3.665 1.00 88.12 199 LEU A N 1
ATOM 1350 C CA . LEU A 1 199 ? -7.255 9.967 4.460 1.00 88.12 199 LEU A CA 1
ATOM 1351 C C . LEU A 1 199 ? -8.517 10.625 5.021 1.00 88.12 199 LEU A C 1
ATOM 1353 O O . LEU A 1 199 ? -8.506 11.800 5.408 1.00 88.12 199 LEU A O 1
ATOM 1357 N N . SER A 1 200 ? -9.607 9.860 5.111 1.00 89.31 200 SER A N 1
ATOM 1358 C CA . SER A 1 200 ? -10.806 10.292 5.835 1.00 89.31 200 SER A CA 1
ATOM 1359 C C . SER A 1 200 ? -10.502 10.492 7.327 1.00 89.31 200 SER A C 1
ATOM 1361 O O . SER A 1 200 ? -9.524 9.955 7.846 1.00 89.31 200 SER A O 1
ATOM 1363 N N . ALA A 1 201 ? -11.335 11.266 8.031 1.00 89.88 201 ALA A N 1
ATOM 1364 C CA . ALA A 1 201 ? -11.179 11.454 9.476 1.00 89.88 201 ALA A CA 1
ATOM 1365 C C . ALA A 1 201 ? -11.223 10.108 10.223 1.00 89.88 201 ALA A C 1
ATOM 1367 O O . ALA A 1 201 ? -10.362 9.848 11.056 1.00 89.88 201 ALA A O 1
ATOM 1368 N N . ASP A 1 202 ? -12.139 9.219 9.832 1.00 89.88 202 ASP A N 1
ATOM 1369 C CA . ASP A 1 202 ? -12.279 7.891 10.435 1.00 89.88 202 ASP A CA 1
ATOM 1370 C C . ASP A 1 202 ? -11.024 7.033 10.203 1.00 89.88 202 ASP A C 1
ATOM 1372 O O . ASP A 1 202 ? -10.517 6.404 11.130 1.00 89.88 202 ASP A O 1
ATOM 1376 N N . ALA A 1 203 ? -10.452 7.069 8.992 1.00 91.25 203 ALA A N 1
ATOM 1377 C CA . ALA A 1 203 ? -9.197 6.385 8.683 1.00 91.25 203 ALA A CA 1
ATOM 1378 C C . ALA A 1 203 ? -8.022 6.933 9.512 1.00 91.25 203 ALA A C 1
ATOM 1380 O O . ALA A 1 203 ? -7.219 6.160 10.033 1.00 91.25 203 ALA A O 1
ATOM 1381 N N . GLN A 1 204 ? -7.931 8.258 9.679 1.00 94.50 204 GLN A N 1
ATOM 1382 C CA . GLN A 1 204 ? -6.919 8.881 10.540 1.00 94.50 204 GLN A CA 1
ATOM 1383 C C . GLN A 1 204 ? -7.086 8.446 12.002 1.00 94.50 204 GLN A C 1
ATOM 1385 O O . GLN A 1 204 ? -6.096 8.131 12.662 1.00 94.50 204 GLN A O 1
ATOM 1390 N N . ALA A 1 205 ? -8.323 8.373 12.496 1.00 93.38 205 ALA A N 1
ATOM 1391 C CA . ALA A 1 205 ? -8.626 7.921 13.849 1.00 93.38 205 ALA A CA 1
ATOM 1392 C C . ALA A 1 205 ? -8.256 6.443 14.063 1.00 93.38 205 ALA A C 1
ATOM 1394 O O . ALA A 1 205 ? -7.637 6.110 15.074 1.00 93.38 205 ALA A O 1
ATOM 1395 N N . ALA A 1 206 ? -8.559 5.564 13.101 1.00 92.31 206 ALA A N 1
ATOM 1396 C CA . ALA A 1 206 ? -8.163 4.155 13.152 1.00 92.31 206 ALA A CA 1
ATOM 1397 C C . ALA A 1 206 ? -6.634 3.988 13.152 1.00 92.31 206 ALA A C 1
ATOM 1399 O O . ALA A 1 206 ? -6.094 3.241 13.969 1.00 92.31 206 ALA A O 1
ATOM 1400 N N . LEU A 1 207 ? -5.919 4.741 12.308 1.00 94.88 207 LEU A N 1
ATOM 1401 C CA . LEU A 1 207 ? -4.453 4.750 12.305 1.00 94.88 207 LEU A CA 1
ATOM 1402 C C . LEU A 1 207 ? -3.866 5.291 13.614 1.00 94.88 207 LEU A C 1
ATOM 1404 O O . LEU A 1 207 ? -2.808 4.826 14.030 1.00 94.88 207 LEU A O 1
ATOM 1408 N N . GLN A 1 208 ? -4.535 6.235 14.285 1.00 96.19 208 GLN A N 1
ATOM 1409 C CA . GLN A 1 208 ? -4.112 6.727 15.601 1.00 96.19 208 GLN A CA 1
ATOM 1410 C C . GLN A 1 208 ? -4.202 5.638 16.662 1.00 96.19 208 GLN A C 1
ATOM 1412 O O . GLN A 1 208 ? -3.233 5.428 17.393 1.00 96.19 208 GLN A O 1
ATOM 1417 N N . VAL A 1 209 ? -5.307 4.889 16.688 1.00 94.25 209 VAL A N 1
ATOM 1418 C CA . VAL A 1 209 ? -5.448 3.721 17.569 1.00 94.25 209 VAL A CA 1
ATOM 1419 C C . VAL A 1 209 ? -4.365 2.683 17.264 1.00 94.25 209 VAL A C 1
ATOM 1421 O O . VAL A 1 209 ? -3.712 2.193 18.184 1.00 94.25 209 VAL A O 1
ATOM 1424 N N . ALA A 1 210 ? -4.125 2.385 15.984 1.00 94.50 210 ALA A N 1
ATOM 1425 C CA . ALA A 1 210 ? -3.092 1.442 15.565 1.00 94.50 210 ALA A CA 1
ATOM 1426 C C . ALA A 1 210 ? -1.682 1.882 15.988 1.00 94.50 210 ALA A C 1
ATOM 1428 O O . ALA A 1 210 ? -0.922 1.074 16.521 1.00 94.50 210 ALA A O 1
ATOM 1429 N N . ALA A 1 211 ? -1.337 3.159 15.802 1.00 95.44 211 ALA A N 1
ATOM 1430 C CA . ALA A 1 211 ? -0.037 3.709 16.176 1.00 95.44 211 ALA A CA 1
ATOM 1431 C C . ALA A 1 211 ? 0.196 3.651 17.692 1.00 95.44 211 ALA A C 1
ATOM 1433 O O . ALA A 1 211 ? 1.251 3.198 18.141 1.00 95.44 211 ALA A O 1
ATOM 1434 N N . ASP A 1 212 ? -0.801 4.049 18.484 1.00 94.50 212 ASP A N 1
ATOM 1435 C CA . ASP A 1 212 ? -0.733 3.999 19.947 1.00 94.50 212 ASP A CA 1
ATOM 1436 C C . ASP A 1 212 ? -0.631 2.553 20.460 1.00 94.50 212 ASP A C 1
ATOM 1438 O O . ASP A 1 212 ? 0.100 2.285 21.416 1.00 94.50 212 ASP A O 1
ATOM 1442 N N . ALA A 1 213 ? -1.297 1.610 19.787 1.00 94.38 213 ALA A N 1
ATOM 1443 C CA . ALA A 1 213 ? -1.220 0.178 20.073 1.00 94.38 213 ALA A CA 1
ATOM 1444 C C . ALA A 1 213 ? 0.046 -0.501 19.516 1.00 94.38 213 ALA A C 1
ATOM 1446 O O . ALA A 1 213 ? 0.300 -1.666 19.825 1.00 94.38 213 ALA A O 1
ATOM 1447 N N . SER A 1 214 ? 0.845 0.196 18.695 1.00 94.50 214 SER A N 1
ATOM 1448 C CA . SER A 1 214 ? 1.932 -0.402 17.900 1.00 94.50 214 SER A CA 1
ATOM 1449 C C . SER A 1 214 ? 1.464 -1.610 17.071 1.00 94.50 214 SER A C 1
ATOM 1451 O O . SER A 1 214 ? 2.173 -2.613 16.966 1.00 94.50 214 SER A O 1
ATOM 1453 N N . ALA A 1 215 ? 0.253 -1.521 16.521 1.00 92.75 215 ALA A N 1
ATOM 1454 C CA . ALA A 1 215 ? -0.361 -2.543 15.687 1.00 92.75 215 ALA A CA 1
ATOM 1455 C C . ALA A 1 215 ? 0.003 -2.361 14.204 1.00 92.75 215 ALA A C 1
ATOM 1457 O O . ALA A 1 215 ? 0.349 -1.264 13.751 1.00 92.75 215 ALA A O 1
ATOM 1458 N N . ASP A 1 216 ? -0.095 -3.456 13.451 1.00 92.50 216 ASP A N 1
ATOM 1459 C CA . ASP A 1 216 ? 0.116 -3.464 12.006 1.00 92.50 216 ASP A CA 1
ATOM 1460 C C . ASP A 1 216 ? -1.202 -3.192 11.278 1.00 92.50 216 ASP A C 1
ATOM 1462 O O . ASP A 1 216 ? -2.209 -3.843 11.557 1.00 92.50 216 ASP A O 1
ATOM 1466 N N . PHE A 1 217 ? -1.185 -2.254 10.333 1.00 93.31 217 PHE A N 1
ATOM 1467 C CA . PHE A 1 217 ? -2.303 -1.945 9.437 1.00 93.31 217 PHE A CA 1
ATOM 1468 C C . PHE A 1 217 ? -1.839 -2.034 7.989 1.00 93.31 217 PHE A C 1
ATOM 1470 O O . PHE A 1 217 ? -0.651 -1.881 7.693 1.00 93.31 217 PHE A O 1
ATOM 1477 N N . CYS A 1 218 ? -2.789 -2.271 7.096 1.00 91.88 218 CYS A N 1
ATOM 1478 C CA . CYS A 1 218 ? -2.609 -2.198 5.661 1.00 91.88 218 CYS A CA 1
ATOM 1479 C C . CYS A 1 218 ? -3.254 -0.919 5.116 1.00 91.88 218 CYS A C 1
ATOM 1481 O O . CYS A 1 218 ? -4.295 -0.477 5.595 1.00 91.88 218 CYS A O 1
ATOM 1483 N N . VAL A 1 219 ? -2.642 -0.307 4.106 1.00 90.81 219 VAL A N 1
ATOM 1484 C CA . VAL A 1 219 ? -3.223 0.821 3.372 1.00 90.81 219 VAL A CA 1
ATOM 1485 C C . VAL A 1 219 ? -3.098 0.573 1.887 1.00 90.81 219 VAL A C 1
ATOM 1487 O O . VAL A 1 219 ? -1.994 0.394 1.373 1.00 90.81 219 VAL A O 1
ATOM 1490 N N . ASP A 1 220 ? -4.230 0.605 1.201 1.00 88.94 220 ASP A N 1
ATOM 1491 C CA . ASP A 1 220 ? -4.287 0.662 -0.246 1.00 88.94 220 ASP A CA 1
ATOM 1492 C C . ASP A 1 220 ? -4.110 2.110 -0.682 1.00 88.94 220 ASP A C 1
ATOM 1494 O O . ASP A 1 220 ? -4.953 2.961 -0.406 1.00 88.94 220 ASP A O 1
ATOM 1498 N N . VAL A 1 221 ? -3.014 2.400 -1.373 1.00 89.19 221 VAL A N 1
ATOM 1499 C CA . VAL A 1 221 ? -2.750 3.712 -1.961 1.00 89.19 221 VAL A CA 1
ATOM 1500 C C . VAL A 1 221 ? -2.849 3.651 -3.477 1.00 89.19 221 VAL A C 1
ATOM 1502 O O . VAL A 1 221 ? -2.378 2.707 -4.122 1.00 89.19 221 VAL A O 1
ATOM 1505 N N . VAL A 1 222 ? -3.436 4.692 -4.058 1.00 87.56 222 VAL A N 1
ATOM 1506 C CA . VAL A 1 222 ? -3.397 4.951 -5.497 1.00 87.56 222 VAL A CA 1
ATOM 1507 C C . VAL A 1 222 ? -2.420 6.088 -5.737 1.00 87.56 222 VAL A C 1
ATOM 1509 O O . VAL A 1 222 ? -2.545 7.170 -5.162 1.00 87.56 222 VAL A O 1
ATOM 1512 N N . VAL A 1 223 ? -1.443 5.831 -6.597 1.00 86.81 223 VAL A N 1
ATOM 1513 C CA . VAL A 1 223 ? -0.439 6.801 -7.024 1.00 86.81 223 VAL A CA 1
ATOM 1514 C C . VAL A 1 223 ? -0.705 7.154 -8.478 1.00 86.81 223 VAL A C 1
ATOM 1516 O O . VAL A 1 223 ? -0.800 6.253 -9.314 1.00 86.81 223 VAL A O 1
ATOM 1519 N N . GLU A 1 224 ? -0.790 8.448 -8.771 1.00 87.88 224 GLU A N 1
ATOM 1520 C CA . GLU A 1 224 ? -0.832 8.986 -10.129 1.00 87.88 224 GLU A CA 1
ATOM 1521 C C . GLU A 1 224 ? 0.280 10.021 -10.299 1.00 87.88 224 GLU A C 1
ATOM 1523 O O . GLU A 1 224 ? 0.375 10.987 -9.543 1.00 87.88 224 GLU A O 1
ATOM 1528 N N . ASN A 1 225 ? 1.112 9.864 -11.325 1.00 82.94 225 ASN A N 1
ATOM 1529 C CA . ASN A 1 225 ? 2.249 10.747 -11.599 1.00 82.94 225 ASN A CA 1
ATOM 1530 C C . ASN A 1 225 ? 3.175 10.968 -10.389 1.00 82.94 225 ASN A C 1
ATOM 1532 O O . ASN A 1 225 ? 3.671 12.076 -10.193 1.00 82.94 225 ASN A O 1
ATOM 1536 N N . THR A 1 226 ? 3.425 9.917 -9.602 1.00 79.88 226 THR A N 1
ATOM 1537 C CA . THR A 1 226 ? 4.239 9.954 -8.366 1.00 79.88 226 THR A CA 1
ATOM 1538 C C . THR A 1 226 ? 3.560 10.644 -7.172 1.00 79.88 226 THR A C 1
ATOM 1540 O O . THR A 1 226 ? 4.070 10.556 -6.056 1.00 79.88 226 THR A O 1
ATOM 1543 N N . ASP A 1 227 ? 2.388 11.254 -7.353 1.00 78.31 227 ASP A N 1
ATOM 1544 C CA . ASP A 1 227 ? 1.589 11.798 -6.258 1.00 78.31 227 ASP A CA 1
ATOM 1545 C C . ASP A 1 227 ? 0.616 10.728 -5.743 1.00 78.31 227 ASP A C 1
ATOM 1547 O O . ASP A 1 227 ? -0.078 10.072 -6.521 1.00 78.31 227 ASP A O 1
ATOM 1551 N N . VAL A 1 228 ? 0.533 10.550 -4.422 1.00 79.69 228 VAL A N 1
ATOM 1552 C CA . VAL A 1 228 ? -0.544 9.744 -3.829 1.00 79.69 228 VAL A CA 1
ATOM 1553 C C . VAL A 1 228 ? -1.840 10.541 -3.976 1.00 79.69 228 VAL A C 1
ATOM 1555 O O . VAL A 1 228 ? -1.937 11.668 -3.488 1.00 79.69 228 VAL A O 1
ATOM 1558 N N . VAL A 1 229 ? -2.819 9.981 -4.683 1.00 85.56 229 VAL A N 1
ATOM 1559 C CA . VAL A 1 229 ? -4.094 10.655 -4.980 1.00 85.56 229 VAL A CA 1
ATOM 1560 C C . VAL A 1 229 ? -5.262 10.101 -4.181 1.00 85.56 229 VAL A C 1
ATOM 1562 O O . VAL A 1 229 ? -6.254 10.805 -4.002 1.00 85.56 229 VAL A O 1
ATOM 1565 N N . ASP A 1 230 ? -5.142 8.867 -3.699 1.00 84.44 230 ASP A N 1
ATOM 1566 C CA . ASP A 1 230 ? -6.164 8.192 -2.908 1.00 84.44 230 ASP A CA 1
ATOM 1567 C C . ASP A 1 230 ? -5.507 7.216 -1.931 1.00 84.44 230 ASP A C 1
ATOM 1569 O O . ASP A 1 230 ? -4.433 6.672 -2.219 1.00 84.44 230 ASP A O 1
ATOM 1573 N N . ALA A 1 231 ? -6.137 7.014 -0.780 1.00 87.25 231 ALA A N 1
ATOM 1574 C CA . ALA A 1 231 ? -5.662 6.101 0.246 1.00 87.25 231 ALA A CA 1
ATOM 1575 C C . ALA A 1 231 ? -6.834 5.553 1.071 1.00 87.25 231 ALA A C 1
ATOM 1577 O O . ALA A 1 231 ? -7.653 6.312 1.591 1.00 87.25 231 ALA A O 1
ATOM 1578 N N . ALA A 1 232 ? -6.880 4.235 1.234 1.00 89.88 232 ALA A N 1
ATOM 1579 C CA . ALA A 1 232 ? -7.869 3.540 2.044 1.00 89.88 232 ALA A CA 1
ATOM 1580 C C . ALA A 1 232 ? -7.175 2.576 3.008 1.00 89.88 232 ALA A C 1
ATOM 1582 O O . ALA A 1 232 ? -6.172 1.961 2.663 1.00 89.88 232 ALA A O 1
ATOM 1583 N N . VAL A 1 233 ? -7.686 2.472 4.229 1.00 92.19 233 VAL A N 1
ATOM 1584 C CA . VAL A 1 233 ? -7.042 1.762 5.335 1.00 92.19 233 VAL A CA 1
ATOM 1585 C C . VAL A 1 233 ? -7.806 0.478 5.649 1.00 92.19 233 VAL A C 1
ATOM 1587 O O . VAL A 1 233 ? -9.033 0.486 5.712 1.00 92.19 233 VAL A O 1
ATOM 1590 N N . GLU A 1 234 ? -7.078 -0.608 5.887 1.00 93.75 234 GLU A N 1
ATOM 1591 C CA . GLU A 1 234 ? -7.601 -1.888 6.359 1.00 93.75 234 GLU A CA 1
ATOM 1592 C C . GLU A 1 234 ? -6.766 -2.396 7.537 1.00 93.75 234 GLU A C 1
ATOM 1594 O O . GLU A 1 234 ? -5.535 -2.361 7.510 1.00 93.75 234 GLU A O 1
ATOM 1599 N N . GLY A 1 235 ? -7.413 -2.899 8.578 1.00 93.50 235 GLY A N 1
ATOM 1600 C CA . GLY A 1 235 ? -6.718 -3.507 9.704 1.00 93.50 235 GLY A CA 1
ATOM 1601 C C . GLY A 1 235 ? -7.589 -3.607 10.940 1.00 93.50 235 GLY A C 1
ATOM 1602 O O . GLY A 1 235 ? -8.578 -2.894 11.084 1.00 93.50 235 GLY A O 1
ATOM 1603 N N . THR A 1 236 ? -7.177 -4.475 11.858 1.00 94.00 236 THR A N 1
ATOM 1604 C CA . THR A 1 236 ? -7.923 -4.750 13.085 1.00 94.00 236 THR A CA 1
ATOM 1605 C C . THR A 1 236 ? -7.001 -4.604 14.296 1.00 94.00 236 THR A C 1
ATOM 1607 O O . THR A 1 236 ? -5.920 -5.197 14.334 1.00 94.00 236 THR A O 1
ATOM 1610 N N . VAL A 1 237 ? -7.423 -3.844 15.310 1.00 95.38 237 VAL A N 1
ATOM 1611 C CA . VAL A 1 237 ? -6.778 -3.783 16.636 1.00 95.38 237 VAL A CA 1
ATOM 1612 C C . VAL A 1 237 ? -7.754 -4.299 17.678 1.00 95.38 237 VAL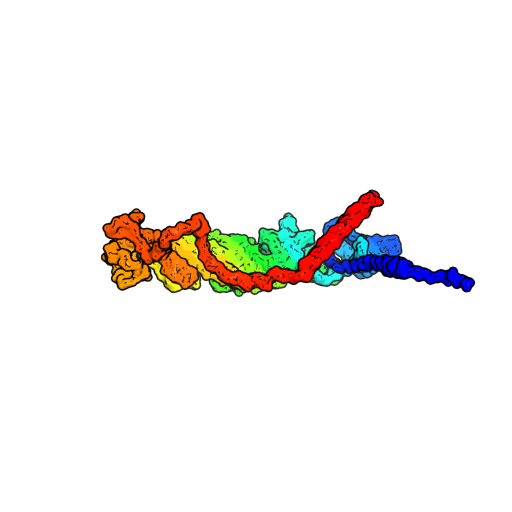 A C 1
ATOM 1614 O O . VAL A 1 237 ? -8.863 -3.790 17.747 1.00 95.38 237 VAL A O 1
ATOM 1617 N N . THR A 1 238 ? -7.327 -5.220 18.543 1.00 95.75 238 THR A N 1
ATOM 1618 C CA . THR A 1 238 ? -8.090 -5.611 19.740 1.00 95.75 238 THR A CA 1
ATOM 1619 C C . THR A 1 238 ? -7.321 -5.216 20.999 1.00 95.75 238 THR A C 1
ATOM 1621 O O . THR A 1 238 ? -6.166 -5.605 21.175 1.00 95.75 238 THR A O 1
ATOM 1624 N N . LEU A 1 239 ? -7.967 -4.455 21.881 1.00 93.81 239 LEU A N 1
ATOM 1625 C CA . LEU A 1 239 ? -7.418 -3.913 23.124 1.00 93.81 239 LEU A CA 1
ATOM 1626 C C . LEU A 1 239 ? -8.237 -4.436 24.302 1.00 93.81 239 LEU A C 1
ATOM 1628 O O . LEU A 1 239 ? -9.421 -4.139 24.376 1.00 93.81 239 LEU A O 1
ATOM 1632 N N . CYS A 1 240 ? -7.628 -5.164 25.237 1.00 94.94 240 CYS A N 1
ATOM 1633 C CA . CYS A 1 240 ? -8.332 -5.725 26.394 1.00 94.94 240 CYS A CA 1
ATOM 1634 C C . CYS A 1 240 ? -7.730 -5.209 27.701 1.00 94.94 240 CYS A C 1
ATOM 1636 O O . CYS A 1 240 ? -6.623 -5.611 28.062 1.00 94.94 240 CYS A O 1
ATOM 1638 N N . ALA A 1 241 ? -8.443 -4.336 28.415 1.00 94.81 241 ALA A N 1
ATOM 1639 C CA . ALA A 1 241 ? -8.024 -3.833 29.725 1.00 94.81 241 ALA A CA 1
ATOM 1640 C C . ALA A 1 241 ? -9.157 -3.085 30.447 1.00 94.81 241 ALA A C 1
ATOM 1642 O O . ALA A 1 241 ? -10.271 -2.948 29.943 1.00 94.81 241 ALA A O 1
ATOM 1643 N N . THR A 1 242 ? -8.851 -2.537 31.626 1.00 92.06 242 THR A N 1
ATOM 1644 C CA . THR A 1 242 ? -9.724 -1.583 32.316 1.00 92.06 242 THR A CA 1
ATOM 1645 C C . THR A 1 242 ? -9.962 -0.337 31.463 1.00 92.06 242 THR A C 1
ATOM 1647 O O . THR A 1 242 ? -9.014 0.265 30.950 1.00 92.06 242 THR A O 1
ATOM 1650 N N . VAL A 1 243 ? -11.224 0.077 31.370 1.00 94.75 243 VAL A N 1
ATOM 1651 C CA . VAL A 1 243 ? -11.642 1.254 30.600 1.00 94.75 243 VAL A CA 1
ATOM 1652 C C . VAL A 1 243 ? -11.570 2.511 31.460 1.00 94.75 243 VAL A C 1
ATOM 1654 O O . VAL A 1 243 ? -11.950 2.513 32.630 1.00 94.75 243 VAL A O 1
ATOM 1657 N N . THR A 1 244 ? -11.107 3.618 30.884 1.00 96.00 244 THR A N 1
ATOM 1658 C CA . THR A 1 244 ? -11.262 4.959 31.466 1.00 96.00 244 THR A CA 1
ATOM 1659 C C . THR A 1 244 ? -11.903 5.891 30.448 1.00 96.00 244 THR A C 1
ATOM 1661 O O . THR A 1 244 ? -11.351 6.089 29.372 1.00 96.00 244 THR A O 1
ATOM 1664 N N . MET A 1 245 ? -13.038 6.501 30.795 1.00 95.94 245 MET A N 1
ATOM 1665 C CA . MET A 1 245 ? -13.652 7.541 29.965 1.00 95.94 245 MET A CA 1
ATOM 1666 C C . MET A 1 245 ? -13.018 8.907 30.236 1.00 95.94 245 MET A C 1
ATOM 1668 O O . MET A 1 245 ? -12.868 9.332 31.387 1.00 95.94 245 MET A O 1
ATOM 1672 N N . ASN A 1 246 ? -12.672 9.616 29.167 1.00 95.75 246 ASN A N 1
ATOM 1673 C CA . ASN A 1 246 ? -12.110 10.958 29.218 1.00 95.75 246 ASN A CA 1
ATOM 1674 C C . ASN A 1 246 ? -13.210 12.025 29.117 1.00 95.75 246 ASN A C 1
ATOM 1676 O O . ASN A 1 246 ? -14.312 11.802 28.621 1.00 95.75 246 ASN A O 1
ATOM 1680 N N . ALA A 1 247 ? -12.901 13.240 29.576 1.00 95.06 247 ALA A N 1
ATOM 1681 C CA . ALA A 1 247 ? -13.868 14.342 29.612 1.00 95.06 247 ALA A CA 1
ATOM 1682 C C . ALA A 1 247 ? -14.287 14.866 28.224 1.00 95.06 247 ALA A C 1
ATOM 1684 O O . ALA A 1 247 ? -15.265 15.608 28.125 1.00 95.06 247 ALA A O 1
ATOM 1685 N N . ASP A 1 248 ? -13.533 14.536 27.177 1.00 94.38 248 ASP A N 1
ATOM 1686 C CA . ASP A 1 248 ? -13.828 14.870 25.782 1.00 94.38 248 ASP A CA 1
ATOM 1687 C C . ASP A 1 248 ? -14.685 13.810 25.071 1.00 94.38 248 ASP A C 1
ATOM 1689 O O . ASP A 1 248 ? -15.063 14.021 23.921 1.00 94.38 248 ASP A O 1
ATOM 1693 N N . GLY A 1 249 ? -15.031 12.715 25.756 1.00 94.69 249 GLY A N 1
ATOM 1694 C CA . GLY A 1 249 ? -15.802 11.600 25.207 1.00 94.69 249 GLY A CA 1
ATOM 1695 C C . GLY A 1 249 ? -14.953 10.472 24.618 1.00 94.69 249 GLY A C 1
ATOM 1696 O O . GLY A 1 249 ? -15.523 9.471 24.202 1.00 94.69 249 GLY A O 1
ATOM 1697 N N . SER A 1 250 ? -13.621 10.598 24.591 1.00 95.94 250 SER A N 1
ATOM 1698 C CA . SER A 1 250 ? -12.737 9.488 24.211 1.00 95.94 250 SER A CA 1
ATOM 1699 C C . SER A 1 250 ? -12.660 8.429 25.319 1.00 95.94 250 SER A C 1
ATOM 1701 O O . SER A 1 250 ? -12.934 8.719 26.489 1.00 95.94 250 SER A O 1
ATOM 1703 N N . ALA A 1 251 ? -12.255 7.210 24.967 1.00 95.62 251 ALA A N 1
ATOM 1704 C CA . ALA A 1 251 ? -12.029 6.122 25.918 1.00 95.62 251 ALA A CA 1
ATOM 1705 C C . ALA A 1 251 ? -10.563 5.686 25.889 1.00 95.62 251 ALA A C 1
ATOM 1707 O O . ALA A 1 251 ? -9.965 5.605 24.825 1.00 95.62 251 ALA A O 1
ATOM 1708 N N . THR A 1 252 ? -9.971 5.380 27.038 1.00 96.62 252 THR A N 1
ATOM 1709 C CA . THR A 1 252 ? -8.630 4.791 27.121 1.00 96.62 252 THR A CA 1
ATOM 1710 C C . THR A 1 252 ? -8.737 3.331 27.552 1.00 96.62 252 THR A C 1
ATOM 1712 O O . THR A 1 252 ? -9.295 3.049 28.614 1.00 96.62 252 THR A O 1
ATOM 1715 N N . VAL A 1 253 ? -8.184 2.422 26.745 1.00 95.31 253 VAL A N 1
ATOM 1716 C CA . VAL A 1 253 ? -8.145 0.967 26.970 1.00 95.31 253 VAL A CA 1
ATOM 1717 C C . VAL A 1 253 ? -6.712 0.493 26.747 1.00 95.31 253 VAL A C 1
ATOM 1719 O O . VAL A 1 253 ? -6.109 0.787 25.724 1.00 95.31 253 VAL A O 1
ATOM 1722 N N . ASP A 1 254 ? -6.129 -0.174 27.739 1.00 94.50 254 ASP A N 1
ATOM 1723 C CA . ASP A 1 254 ? -4.723 -0.624 27.743 1.00 94.50 254 ASP A CA 1
ATOM 1724 C C . ASP A 1 254 ? -3.709 0.513 27.490 1.00 94.50 254 ASP A C 1
ATOM 1726 O O . ASP A 1 254 ? -2.656 0.352 26.882 1.00 94.50 254 ASP A O 1
ATOM 1730 N N . GLY A 1 255 ? -4.050 1.726 27.938 1.00 93.81 255 GLY A N 1
ATOM 1731 C CA . GLY A 1 255 ? -3.240 2.924 27.702 1.00 93.81 255 GLY A CA 1
ATOM 1732 C C . GLY A 1 255 ? -3.355 3.516 26.292 1.00 93.81 255 GLY A C 1
ATOM 1733 O O . GLY A 1 255 ? -2.816 4.600 26.068 1.00 93.81 255 GLY A O 1
ATOM 1734 N N . VAL A 1 256 ? -4.089 2.872 25.383 1.00 96.06 256 VAL A N 1
ATOM 1735 C CA . VAL A 1 256 ? -4.413 3.370 24.039 1.00 96.06 256 VAL A CA 1
ATOM 1736 C C . VAL A 1 256 ? -5.696 4.190 24.098 1.00 96.06 256 VAL A C 1
ATOM 1738 O O . VAL A 1 256 ? -6.661 3.789 24.746 1.00 96.06 256 VAL A O 1
ATOM 1741 N N . THR A 1 257 ? -5.717 5.358 23.453 1.00 96.56 257 THR A N 1
ATOM 1742 C CA . THR A 1 257 ? -6.903 6.228 23.435 1.00 96.56 257 THR A CA 1
ATOM 1743 C C . THR A 1 257 ? -7.693 6.019 22.151 1.00 96.56 257 THR A C 1
ATOM 1745 O O . THR A 1 257 ? -7.181 6.249 21.063 1.00 96.56 257 THR A O 1
ATOM 1748 N N . ILE A 1 258 ? -8.954 5.623 22.291 1.00 95.00 258 ILE A N 1
ATOM 1749 C CA . ILE A 1 258 ? -9.944 5.516 21.224 1.00 95.00 258 ILE A CA 1
ATOM 1750 C C . ILE A 1 258 ? -10.624 6.886 21.074 1.00 95.00 258 ILE A C 1
ATOM 1752 O O . ILE A 1 258 ? -11.283 7.341 22.019 1.00 95.00 258 ILE A O 1
ATOM 1756 N N . PRO A 1 259 ? -10.456 7.575 19.931 1.00 95.56 259 PRO A N 1
ATOM 1757 C CA . PRO A 1 259 ? -11.045 8.890 19.696 1.00 95.56 259 PRO A CA 1
ATOM 1758 C C . PRO A 1 259 ? -12.572 8.886 19.815 1.00 95.56 259 PRO A C 1
ATOM 1760 O O . PRO A 1 259 ? -13.234 7.958 19.363 1.00 95.56 259 PRO A O 1
ATOM 1763 N N . ALA A 1 260 ? -13.141 9.966 20.361 1.00 94.38 260 ALA A N 1
ATOM 1764 C CA . ALA A 1 260 ? -14.587 10.100 20.571 1.00 94.38 260 ALA A CA 1
ATOM 1765 C C . ALA A 1 260 ? -15.417 10.002 19.275 1.00 94.38 260 ALA A C 1
ATOM 1767 O O . ALA A 1 260 ? -16.594 9.678 19.320 1.00 94.38 260 ALA A O 1
ATOM 1768 N N . GLU A 1 261 ? -14.818 10.303 18.122 1.00 93.06 261 GLU A N 1
ATOM 1769 C CA . GLU A 1 261 ? -15.462 10.209 16.805 1.00 93.06 261 GLU A CA 1
ATOM 1770 C C . GLU A 1 261 ? -15.686 8.774 16.317 1.00 93.06 261 GLU A C 1
ATOM 1772 O O . GLU A 1 261 ? -16.601 8.557 15.530 1.00 93.06 261 GLU A O 1
ATOM 1777 N N . LEU A 1 262 ? -14.914 7.806 16.824 1.00 91.06 262 LEU A N 1
ATOM 1778 C CA . LEU A 1 262 ? -15.125 6.380 16.557 1.00 91.06 262 LEU A CA 1
ATOM 1779 C C . LEU A 1 262 ? -16.092 5.726 17.553 1.00 91.06 262 LEU A C 1
ATOM 1781 O O . LEU A 1 262 ? -16.436 4.559 17.399 1.00 91.06 262 LEU A O 1
ATOM 1785 N N . ILE A 1 263 ? -16.492 6.453 18.598 1.00 92.06 263 ILE A N 1
ATOM 1786 C CA . ILE A 1 263 ? -17.339 5.941 19.670 1.00 92.06 263 ILE A CA 1
ATOM 1787 C C . ILE A 1 263 ? -18.743 6.505 19.473 1.00 92.06 263 ILE A C 1
ATOM 1789 O O . ILE A 1 263 ? -19.004 7.681 19.744 1.00 92.06 263 ILE A O 1
ATOM 1793 N N . ASP A 1 264 ? -19.669 5.669 19.013 1.00 92.44 264 ASP A N 1
ATOM 1794 C CA . ASP A 1 264 ? -21.076 6.053 18.960 1.00 92.44 264 ASP A CA 1
ATOM 1795 C C . ASP A 1 264 ? -21.693 6.183 20.370 1.00 92.44 264 ASP A C 1
ATOM 1797 O O . ASP A 1 264 ? -21.069 5.917 21.398 1.00 92.44 264 ASP A O 1
ATOM 1801 N N . ALA A 1 265 ? -22.938 6.657 20.438 1.00 87.69 265 ALA A N 1
ATOM 1802 C CA . ALA A 1 265 ? -23.588 6.950 21.713 1.00 87.69 265 ALA A CA 1
ATOM 1803 C C . ALA A 1 265 ? -23.829 5.706 22.586 1.00 87.69 265 ALA A C 1
ATOM 1805 O O . ALA A 1 265 ? -23.821 5.820 23.816 1.00 87.69 265 ALA A O 1
ATOM 1806 N N . ASP A 1 266 ? -24.061 4.555 21.967 1.00 85.94 266 ASP A N 1
ATOM 1807 C CA . ASP A 1 266 ? -24.399 3.317 22.654 1.00 85.94 266 ASP A CA 1
ATOM 1808 C C . ASP A 1 266 ? -23.118 2.608 23.122 1.00 85.94 266 ASP A C 1
ATOM 1810 O O . ASP A 1 266 ? -23.019 2.234 24.296 1.00 85.94 266 ASP A O 1
ATOM 1814 N N . LEU A 1 267 ? -22.075 2.568 22.284 1.00 89.25 267 LEU A N 1
ATOM 1815 C CA . LEU A 1 267 ? -20.728 2.158 22.683 1.00 89.25 267 LEU A CA 1
ATOM 1816 C C . LEU A 1 267 ? -20.176 3.057 23.798 1.00 89.25 267 LEU A C 1
ATOM 1818 O O . LEU A 1 267 ? -19.623 2.557 24.778 1.00 89.25 267 LEU A O 1
ATOM 1822 N N . ALA A 1 268 ? -20.377 4.377 23.717 1.00 91.69 268 ALA A N 1
ATOM 1823 C CA . ALA A 1 268 ? -19.988 5.301 24.785 1.00 91.69 268 ALA A CA 1
ATOM 1824 C C . ALA A 1 268 ? -20.690 4.968 26.108 1.00 91.69 268 ALA A C 1
ATOM 1826 O O . ALA A 1 268 ? -20.066 5.035 27.167 1.00 91.69 268 ALA A O 1
ATOM 1827 N N . ALA A 1 269 ? -21.976 4.605 26.066 1.00 87.38 269 ALA A N 1
ATOM 1828 C CA . ALA A 1 269 ? -22.724 4.213 27.256 1.00 87.38 269 ALA A CA 1
ATOM 1829 C C . ALA A 1 269 ? -22.197 2.897 27.854 1.00 87.38 269 ALA A C 1
ATOM 1831 O O . ALA A 1 269 ? -22.030 2.815 29.073 1.00 87.38 269 ALA A O 1
ATOM 1832 N N . ALA A 1 270 ? -21.883 1.906 27.014 1.00 86.38 270 ALA A N 1
ATOM 1833 C CA . ALA A 1 270 ? -21.297 0.636 27.444 1.00 86.38 270 ALA A CA 1
ATOM 1834 C C . ALA A 1 270 ? -19.905 0.830 28.077 1.00 86.38 270 ALA A C 1
ATOM 1836 O O . ALA A 1 270 ? -19.654 0.360 29.189 1.00 86.38 270 ALA A O 1
ATOM 1837 N N . LEU A 1 271 ? -19.022 1.593 27.425 1.00 90.94 271 LEU A N 1
ATOM 1838 C CA . LEU A 1 271 ? -17.676 1.895 27.926 1.00 90.94 271 LEU A CA 1
ATOM 1839 C C . LEU A 1 271 ? -17.698 2.750 29.201 1.00 90.94 271 LEU A C 1
ATOM 1841 O O . LEU A 1 271 ? -16.900 2.519 30.110 1.00 90.94 271 LEU A O 1
ATOM 1845 N N . GLN A 1 272 ? -18.624 3.708 29.311 1.00 93.56 272 GLN A N 1
ATOM 1846 C CA . GLN A 1 272 ? -18.798 4.507 30.527 1.00 93.56 272 GLN A CA 1
ATOM 1847 C C . GLN A 1 272 ? -19.206 3.644 31.717 1.00 93.56 272 GLN A C 1
ATOM 1849 O O . GLN A 1 272 ? -18.666 3.817 32.808 1.00 93.56 272 GLN A O 1
ATOM 1854 N N . ALA A 1 273 ? -20.099 2.683 31.511 1.00 85.12 273 ALA A N 1
ATOM 1855 C CA . ALA A 1 273 ? -20.488 1.760 32.564 1.00 85.12 273 ALA A CA 1
ATOM 1856 C C . ALA A 1 273 ? -19.350 0.838 32.990 1.00 85.12 273 ALA A C 1
ATOM 1858 O O . ALA A 1 273 ? -19.126 0.665 34.189 1.00 85.12 273 ALA A O 1
ATOM 1859 N N . ALA A 1 274 ? -18.590 0.312 32.021 1.00 88.69 274 ALA A N 1
ATOM 1860 C CA . ALA A 1 274 ? -17.370 -0.444 32.287 1.00 88.69 274 ALA A CA 1
ATOM 1861 C C . ALA A 1 274 ? -16.411 0.367 33.171 1.00 88.69 274 ALA A C 1
ATOM 1863 O O . ALA A 1 274 ? -15.955 -0.114 34.208 1.00 88.69 274 ALA A O 1
ATOM 1864 N N . ALA A 1 275 ? -16.166 1.629 32.807 1.00 91.94 275 ALA A N 1
ATOM 1865 C CA . ALA A 1 275 ? -15.294 2.527 33.555 1.00 91.94 275 ALA A CA 1
ATOM 1866 C C . ALA A 1 275 ? -15.815 2.817 34.976 1.00 91.94 275 ALA A C 1
ATOM 1868 O O . ALA A 1 275 ? -15.037 2.784 35.931 1.00 91.94 275 ALA A O 1
ATOM 1869 N N . ASP A 1 276 ? -17.119 3.061 35.141 1.00 88.88 276 ASP A N 1
ATOM 1870 C CA . ASP A 1 276 ? -17.732 3.364 36.442 1.00 88.88 276 ASP A CA 1
ATOM 1871 C C . ASP A 1 276 ? -17.720 2.159 37.396 1.00 88.88 276 ASP A C 1
ATOM 1873 O O . ASP A 1 276 ? -17.544 2.330 38.608 1.00 88.88 276 ASP A O 1
ATOM 1877 N N . ALA A 1 277 ? -17.848 0.941 36.863 1.00 84.75 277 ALA A N 1
ATOM 1878 C CA . ALA A 1 277 ? -17.722 -0.298 37.631 1.00 84.75 277 ALA A CA 1
ATOM 1879 C C . ALA A 1 277 ? -16.263 -0.730 37.864 1.00 84.75 277 ALA A C 1
ATOM 1881 O O . ALA A 1 277 ? -16.012 -1.648 38.646 1.00 84.75 277 ALA A O 1
ATOM 1882 N N . GLY A 1 278 ? -15.293 -0.088 37.202 1.00 87.38 278 GLY A N 1
ATOM 1883 C CA . GLY A 1 278 ? -13.906 -0.556 37.166 1.00 87.38 278 GLY A CA 1
ATOM 1884 C C . GLY A 1 278 ? -13.752 -1.912 36.469 1.00 87.38 278 GLY A C 1
ATOM 1885 O O . GLY A 1 278 ? -12.849 -2.671 36.822 1.00 87.38 278 GLY A O 1
ATOM 1886 N N . GLY A 1 279 ? -14.655 -2.222 35.535 1.00 85.62 279 GLY A N 1
ATOM 1887 C CA . GLY A 1 279 ? -14.647 -3.428 34.715 1.00 85.62 279 GLY A CA 1
ATOM 1888 C C . GLY A 1 279 ? -13.595 -3.391 33.607 1.00 85.62 279 GLY A C 1
ATOM 1889 O O . GLY A 1 279 ? -12.924 -2.379 33.373 1.00 85.62 279 GLY A O 1
ATOM 1890 N N . GLU A 1 280 ? -13.453 -4.522 32.925 1.00 90.00 280 GLU A N 1
ATOM 1891 C CA . GLU A 1 280 ? -12.580 -4.684 31.762 1.00 90.00 280 GLU A CA 1
ATOM 1892 C C . GLU A 1 280 ? -13.424 -4.703 30.484 1.00 90.00 280 GLU A C 1
ATOM 1894 O O . GLU A 1 280 ? -14.552 -5.199 30.479 1.00 90.00 280 GLU A O 1
ATOM 1899 N N . ALA A 1 281 ? -12.876 -4.159 29.399 1.00 91.69 281 ALA A N 1
ATOM 1900 C CA . ALA A 1 281 ? -13.453 -4.291 28.070 1.00 91.69 281 ALA A CA 1
ATOM 1901 C C . ALA A 1 281 ? -12.383 -4.721 27.071 1.00 91.69 281 ALA A C 1
ATOM 1903 O O . ALA A 1 281 ? -11.244 -4.248 27.129 1.00 91.69 281 ALA A O 1
ATOM 1904 N N . CYS A 1 282 ? -12.782 -5.587 26.148 1.00 93.25 282 CYS A N 1
ATOM 1905 C CA . CYS A 1 282 ? -12.060 -5.919 24.935 1.00 93.25 28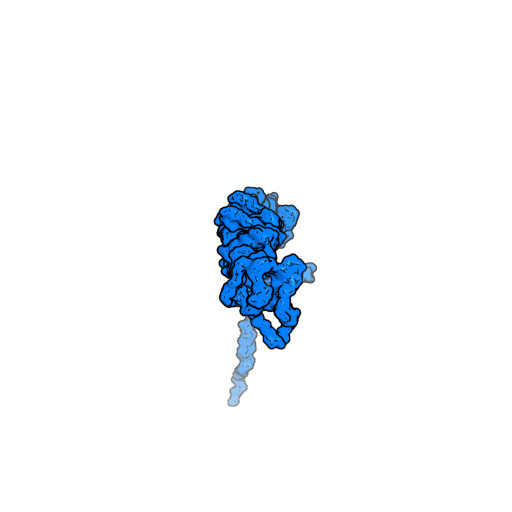2 CYS A CA 1
ATOM 1906 C C . CYS A 1 282 ? -12.665 -5.127 23.778 1.00 93.25 282 CYS A C 1
ATOM 1908 O O . CYS A 1 282 ? -13.728 -5.470 23.275 1.00 93.25 282 CYS A O 1
ATOM 1910 N N . VAL A 1 283 ? -12.001 -4.051 23.366 1.00 92.38 283 VAL A N 1
ATOM 1911 C CA . VAL A 1 283 ? -12.442 -3.209 22.253 1.00 92.38 283 VAL A CA 1
ATOM 1912 C C . VAL A 1 283 ? -11.688 -3.591 20.991 1.00 92.38 283 VAL A C 1
ATOM 1914 O O . VAL A 1 283 ? -10.460 -3.541 20.958 1.00 92.38 283 VAL A O 1
ATOM 1917 N N . THR A 1 284 ? -12.428 -3.955 19.955 1.00 93.69 284 THR A N 1
ATOM 1918 C CA . THR A 1 284 ? -11.937 -4.228 18.612 1.00 93.69 284 THR A CA 1
ATOM 1919 C C . THR A 1 284 ? -12.271 -3.057 17.693 1.00 93.69 284 THR A C 1
ATOM 1921 O O . THR A 1 284 ? -13.438 -2.750 17.470 1.00 93.69 284 THR A O 1
ATOM 1924 N N . VAL A 1 285 ? -11.241 -2.406 17.157 1.00 93.12 285 VAL A N 1
ATOM 1925 C CA . VAL A 1 285 ? -11.353 -1.408 16.087 1.00 93.12 285 VAL A CA 1
ATOM 1926 C C . VAL A 1 285 ? -11.017 -2.103 14.780 1.00 93.12 285 VAL A C 1
ATOM 1928 O O . VAL A 1 285 ? -9.885 -2.551 14.603 1.00 93.12 285 VAL A O 1
ATOM 1931 N N . ASP A 1 286 ? -11.992 -2.192 13.887 1.00 93.25 286 ASP A N 1
ATOM 1932 C CA . ASP A 1 286 ? -11.876 -2.845 12.590 1.00 93.25 286 ASP A CA 1
ATOM 1933 C C . ASP A 1 286 ? -12.073 -1.820 11.472 1.00 93.25 286 ASP A C 1
ATOM 1935 O O . ASP A 1 286 ? -13.136 -1.214 11.342 1.00 93.25 286 ASP A O 1
ATOM 1939 N N . ALA A 1 287 ? -11.032 -1.584 10.683 1.00 92.25 287 ALA A N 1
ATOM 1940 C CA . ALA A 1 287 ? -11.083 -0.760 9.487 1.00 92.25 287 ALA A CA 1
ATOM 1941 C C . ALA A 1 287 ? -11.127 -1.677 8.266 1.00 92.25 287 ALA A C 1
ATOM 1943 O O . ALA A 1 287 ? -10.259 -2.533 8.102 1.00 92.25 287 ALA A O 1
ATOM 1944 N N . VAL A 1 288 ? -12.111 -1.477 7.395 1.00 90.88 288 VAL A N 1
ATOM 1945 C CA . VAL A 1 288 ? -12.281 -2.250 6.163 1.00 90.88 288 VAL A CA 1
ATOM 1946 C C . VAL A 1 288 ? -12.434 -1.330 4.961 1.00 90.88 288 VAL A C 1
ATOM 1948 O O . VAL A 1 288 ? -13.044 -0.260 5.037 1.00 90.88 288 VAL A O 1
ATOM 1951 N N . ILE A 1 289 ? -11.913 -1.768 3.817 1.00 86.12 289 ILE A N 1
ATOM 1952 C CA . ILE A 1 289 ? -12.019 -1.029 2.559 1.00 86.12 289 ILE A CA 1
ATOM 1953 C C . ILE A 1 289 ? -13.265 -1.500 1.814 1.00 86.12 289 ILE A C 1
ATOM 1955 O O . ILE A 1 289 ? -13.384 -2.662 1.424 1.00 86.12 289 ILE A O 1
ATOM 1959 N N . SER A 1 290 ? -14.198 -0.585 1.561 1.00 86.56 290 SER A N 1
ATOM 1960 C CA . SER A 1 290 ? -15.417 -0.871 0.806 1.00 86.56 290 SER A CA 1
ATOM 1961 C C . SER A 1 290 ? -15.664 0.211 -0.232 1.00 86.56 290 SER A C 1
ATOM 1963 O O . SER A 1 290 ? -15.840 1.384 0.078 1.00 86.56 290 SER A O 1
ATOM 1965 N N . GLY A 1 291 ? -15.647 -0.173 -1.510 1.00 82.19 291 GLY A N 1
ATOM 1966 C CA . GLY A 1 291 ? -15.888 0.766 -2.610 1.00 82.19 291 GLY A CA 1
ATOM 1967 C C . GLY A 1 291 ? -14.820 1.855 -2.784 1.00 82.19 291 GLY A C 1
ATOM 1968 O O . GLY A 1 291 ? -15.097 2.833 -3.474 1.00 82.19 291 GLY A O 1
ATOM 1969 N N . GLY A 1 292 ? -13.625 1.677 -2.208 1.00 77.50 292 GLY A N 1
ATOM 1970 C CA . GLY A 1 292 ? -12.554 2.684 -2.182 1.00 77.50 292 GLY A CA 1
ATOM 1971 C C . GLY A 1 292 ? -12.634 3.642 -0.991 1.00 77.50 292 GLY A C 1
ATOM 1972 O O . GLY A 1 292 ? -11.795 4.521 -0.868 1.00 77.50 292 GLY A O 1
ATOM 1973 N N . GLU A 1 293 ? -13.615 3.475 -0.104 1.00 82.31 293 GLU A N 1
ATOM 1974 C CA . GLU A 1 293 ? -13.713 4.228 1.144 1.00 82.31 293 GLU A CA 1
ATOM 1975 C C . GLU A 1 293 ? -13.326 3.331 2.326 1.00 82.31 293 GLU A C 1
ATOM 1977 O O . GLU A 1 293 ? -13.543 2.118 2.304 1.00 82.31 293 GLU A O 1
ATOM 1982 N N . THR A 1 294 ? -12.743 3.933 3.363 1.00 87.12 294 THR A N 1
ATOM 1983 C CA . THR A 1 294 ? -12.488 3.254 4.641 1.00 87.12 294 THR A CA 1
ATOM 1984 C C . THR A 1 294 ? -13.743 3.320 5.498 1.00 87.12 294 THR A C 1
ATOM 1986 O O . THR A 1 294 ? -14.236 4.414 5.773 1.00 87.12 294 THR A O 1
ATOM 1989 N N . ILE A 1 295 ? -14.233 2.166 5.936 1.00 88.88 295 ILE A N 1
ATOM 1990 C CA . ILE A 1 295 ? -15.295 2.044 6.932 1.00 88.88 295 ILE A CA 1
ATOM 1991 C C . ILE A 1 295 ? -14.641 1.551 8.215 1.00 88.88 295 ILE A C 1
ATOM 1993 O O . ILE A 1 295 ? -14.011 0.498 8.214 1.00 88.88 295 ILE A O 1
ATOM 1997 N N . VAL A 1 296 ? -14.788 2.308 9.298 1.00 90.94 296 VAL A N 1
ATOM 1998 C CA . VAL A 1 296 ? -14.279 1.918 10.615 1.00 90.94 296 VAL A CA 1
ATOM 1999 C C . VAL A 1 296 ? -15.452 1.500 11.483 1.00 90.94 296 VAL A C 1
ATOM 2001 O O . VAL A 1 296 ? -16.408 2.254 11.647 1.00 90.94 296 VAL A O 1
ATOM 2004 N N . THR A 1 297 ? -15.364 0.298 12.032 1.00 90.75 297 THR A N 1
ATOM 2005 C CA . THR A 1 297 ? -16.315 -0.264 12.986 1.00 90.75 297 THR A CA 1
ATOM 2006 C C . THR A 1 297 ? -15.596 -0.450 14.311 1.00 90.75 297 THR A C 1
ATOM 2008 O O . THR A 1 297 ? -14.469 -0.943 14.342 1.00 90.75 297 THR A O 1
ATOM 2011 N N . VAL A 1 298 ? -16.234 -0.067 15.413 1.00 90.25 298 VAL A N 1
ATOM 2012 C CA . VAL A 1 298 ? -15.715 -0.344 16.752 1.00 90.25 298 VAL A CA 1
ATOM 2013 C C . VAL A 1 298 ? -16.717 -1.212 17.485 1.00 90.25 298 VAL A C 1
ATOM 2015 O O . VAL A 1 298 ? -17.865 -0.827 17.660 1.00 90.25 298 VAL A O 1
ATOM 2018 N N . VAL A 1 299 ? -16.261 -2.381 17.911 1.00 89.31 299 VAL A N 1
ATOM 2019 C CA . VAL A 1 299 ? -17.027 -3.333 18.713 1.00 89.31 299 VAL A CA 1
ATOM 2020 C C . VAL A 1 299 ? -16.321 -3.491 20.047 1.00 89.31 299 VAL A C 1
ATOM 2022 O O . VAL A 1 299 ? -15.098 -3.533 20.108 1.00 89.31 299 VAL A O 1
ATOM 2025 N N . ALA A 1 300 ? -17.073 -3.579 21.129 1.00 90.25 300 ALA A N 1
ATOM 2026 C CA . ALA A 1 300 ? -16.566 -3.861 22.459 1.00 90.25 300 ALA A CA 1
ATOM 2027 C C . ALA A 1 300 ? -17.309 -5.034 23.091 1.00 90.25 300 ALA A C 1
ATOM 2029 O O . ALA A 1 300 ? -18.542 -5.033 23.125 1.00 90.25 300 ALA A O 1
ATOM 2030 N N . ASP A 1 301 ? -16.522 -5.950 23.652 1.00 90.06 301 ASP A N 1
ATOM 2031 C CA . ASP A 1 301 ? -16.954 -6.968 24.601 1.00 90.06 301 ASP A CA 1
ATOM 2032 C C . ASP A 1 301 ? -16.644 -6.451 26.011 1.00 90.06 301 ASP A C 1
ATOM 2034 O O . ASP A 1 301 ? -15.480 -6.273 26.385 1.00 90.06 301 ASP A O 1
ATOM 2038 N N . VAL A 1 302 ? -17.672 -6.137 26.791 1.00 86.56 302 VAL A N 1
ATOM 2039 C CA . VAL A 1 302 ? -17.549 -5.514 28.114 1.00 86.56 302 VAL A CA 1
ATOM 2040 C C . VAL A 1 302 ? -17.962 -6.506 29.188 1.00 86.56 302 VAL A C 1
ATOM 2042 O O . VAL A 1 302 ? -19.134 -6.851 29.271 1.00 86.56 302 VAL A O 1
ATOM 2045 N N . SER A 1 303 ? -17.035 -6.867 30.075 1.00 85.81 303 SER A N 1
ATOM 2046 C CA . SER A 1 303 ? -17.338 -7.639 31.283 1.00 85.81 303 SER A CA 1
ATOM 2047 C C . SER A 1 303 ? -17.666 -6.674 32.422 1.00 85.81 303 SER A C 1
ATOM 2049 O O . SER A 1 303 ? -16.770 -6.043 33.000 1.00 85.81 303 SER A O 1
ATOM 2051 N N . LEU A 1 304 ? -18.945 -6.564 32.784 1.00 83.50 304 LEU A N 1
ATOM 2052 C CA . LEU A 1 304 ? -19.413 -5.681 33.854 1.00 83.50 304 LEU A CA 1
ATOM 2053 C C . LEU A 1 304 ? -19.879 -6.490 35.061 1.00 83.50 304 LEU A C 1
ATOM 2055 O O . LEU A 1 304 ? -20.753 -7.333 34.924 1.00 83.50 304 LEU A O 1
ATOM 2059 N N . CYS A 1 305 ? -19.390 -6.151 36.255 1.00 85.50 305 CYS A N 1
ATOM 2060 C CA . CYS A 1 305 ? -19.988 -6.577 37.520 1.00 85.50 305 CYS A CA 1
ATOM 2061 C C . CYS A 1 305 ? -20.549 -5.354 38.247 1.00 85.50 305 CYS A C 1
ATOM 2063 O O . CYS A 1 305 ? -19.785 -4.486 38.675 1.00 85.50 305 CYS A O 1
ATOM 2065 N N . ALA A 1 306 ? -21.870 -5.261 38.386 1.00 86.88 306 ALA A N 1
ATOM 2066 C CA . ALA A 1 306 ? -22.521 -4.093 38.969 1.00 86.88 306 ALA A CA 1
ATOM 2067 C C . ALA A 1 306 ? -23.726 -4.457 39.840 1.00 86.88 306 ALA A C 1
ATOM 2069 O O . ALA A 1 306 ? -24.413 -5.453 39.618 1.00 86.88 306 ALA A O 1
ATOM 2070 N N . THR A 1 307 ? -24.012 -3.588 40.810 1.00 88.56 307 THR A N 1
ATOM 2071 C CA . THR A 1 307 ? -25.223 -3.687 41.620 1.00 88.56 307 THR A CA 1
ATOM 2072 C C . THR A 1 307 ? -26.450 -3.299 40.793 1.00 88.56 307 THR A C 1
ATOM 2074 O O . THR A 1 307 ? -26.469 -2.258 40.129 1.00 88.56 307 THR A O 1
ATOM 2077 N N . VAL A 1 308 ? -27.507 -4.101 40.869 1.00 89.19 308 VAL A N 1
ATOM 2078 C CA . VAL A 1 308 ? -28.796 -3.837 40.226 1.00 89.19 308 VAL A CA 1
ATOM 2079 C C . VAL A 1 308 ? -29.477 -2.650 40.897 1.00 89.19 308 VAL A C 1
ATOM 2081 O O . VAL A 1 308 ? -29.819 -2.683 42.080 1.00 89.19 308 VAL A O 1
ATOM 2084 N N . GLU A 1 309 ? -29.716 -1.595 40.126 1.00 91.75 309 GLU A N 1
ATOM 2085 C CA . GLU A 1 309 ? -30.298 -0.335 40.591 1.00 91.75 309 GLU A CA 1
ATOM 2086 C C . GLU A 1 309 ? -31.818 -0.298 40.410 1.00 91.75 309 GLU A C 1
ATOM 2088 O O . GLU A 1 309 ? -32.545 0.236 41.254 1.00 91.75 309 GLU A O 1
ATOM 2093 N N . ALA A 1 310 ? -32.314 -0.850 39.300 1.00 91.56 310 ALA A N 1
ATOM 2094 C CA . ALA A 1 310 ? -33.734 -0.859 38.979 1.00 91.56 310 ALA A CA 1
ATOM 2095 C C . ALA A 1 310 ? -34.122 -2.070 38.128 1.00 91.56 310 ALA A C 1
ATOM 2097 O O . ALA A 1 310 ? -33.364 -2.535 37.286 1.00 91.56 310 ALA A O 1
ATOM 2098 N N . ILE A 1 311 ? -35.356 -2.540 38.309 1.00 89.38 311 ILE A N 1
ATOM 2099 C CA . ILE A 1 311 ? -35.959 -3.598 37.494 1.00 89.38 311 ILE A CA 1
ATOM 2100 C C . ILE A 1 311 ? -37.336 -3.104 37.053 1.00 89.38 311 ILE A C 1
ATOM 2102 O O . ILE A 1 311 ? -38.144 -2.667 37.879 1.00 89.38 311 ILE A O 1
ATOM 2106 N N . THR A 1 312 ? -37.608 -3.130 35.750 1.00 90.12 312 THR A N 1
ATOM 2107 C CA . THR A 1 312 ? -38.873 -2.664 35.165 1.00 90.12 312 THR A CA 1
ATOM 2108 C C . THR A 1 312 ? -39.702 -3.804 34.578 1.00 90.12 312 THR A C 1
ATOM 2110 O O . THR A 1 312 ? -39.397 -4.974 34.766 1.00 90.12 312 THR A O 1
ATOM 2113 N N . ALA A 1 313 ? -40.775 -3.413 33.873 1.00 84.38 313 ALA A N 1
ATOM 2114 C CA . ALA A 1 313 ? -41.616 -4.174 32.949 1.00 84.38 313 ALA A CA 1
ATOM 2115 C C . ALA A 1 313 ? -40.880 -4.975 31.863 1.00 84.38 313 ALA A C 1
ATOM 2117 O O . ALA A 1 313 ? -41.371 -6.006 31.398 1.00 84.38 313 ALA A O 1
ATOM 2118 N N . THR A 1 314 ? -39.702 -4.525 31.445 1.00 85.50 314 THR A N 1
ATOM 2119 C CA . THR A 1 314 ? -38.987 -5.086 30.286 1.00 85.50 314 THR A CA 1
ATOM 2120 C C . THR A 1 314 ? -37.474 -4.921 30.376 1.00 85.50 314 THR A C 1
ATOM 2122 O O . THR A 1 314 ? -36.802 -5.241 29.407 1.00 85.50 314 THR A O 1
ATOM 2125 N N . THR A 1 315 ? -36.945 -4.379 31.477 1.00 87.50 315 THR A N 1
ATOM 2126 C CA . THR A 1 315 ? -35.523 -4.038 31.580 1.00 87.50 315 THR A CA 1
ATOM 2127 C C . THR A 1 315 ? -34.954 -4.235 32.986 1.00 87.50 315 THR A C 1
ATOM 2129 O O . THR A 1 315 ? -35.695 -4.137 33.968 1.00 87.50 315 THR A O 1
ATOM 2132 N N . ILE A 1 316 ? -33.641 -4.445 33.079 1.00 85.25 316 ILE A N 1
ATOM 2133 C CA . ILE A 1 316 ? -32.819 -4.357 34.294 1.00 85.25 316 ILE A CA 1
ATOM 2134 C C . ILE A 1 316 ? -31.845 -3.205 34.070 1.00 85.25 316 ILE A C 1
ATOM 2136 O O . ILE A 1 316 ? -31.303 -3.055 32.976 1.00 85.25 316 ILE A O 1
ATOM 2140 N N . THR A 1 317 ? -31.653 -2.386 35.098 1.00 87.94 317 THR A N 1
ATOM 2141 C CA . THR A 1 317 ? -30.632 -1.345 35.135 1.00 87.94 317 THR A CA 1
ATOM 2142 C C . THR A 1 317 ? -29.590 -1.716 36.180 1.00 87.94 317 THR A C 1
ATOM 2144 O O . THR A 1 317 ? -29.937 -1.846 37.356 1.00 87.94 317 THR A O 1
ATOM 2147 N N . ALA A 1 318 ? -28.336 -1.872 35.769 1.00 84.88 318 ALA A N 1
ATOM 2148 C CA . ALA A 1 318 ? -27.201 -2.151 36.646 1.00 84.88 318 ALA A CA 1
ATOM 2149 C C . ALA A 1 318 ? -26.008 -1.298 36.201 1.00 84.88 318 ALA A C 1
ATOM 2151 O O . ALA A 1 318 ? -25.739 -1.190 35.005 1.00 84.88 318 ALA A O 1
ATOM 2152 N N . GLY A 1 319 ? -25.344 -0.630 37.150 1.00 81.38 319 GLY A N 1
ATOM 2153 C CA . GLY A 1 319 ? -24.235 0.283 36.839 1.00 81.38 319 GLY A CA 1
ATOM 2154 C C . GLY A 1 319 ? -24.615 1.411 35.867 1.00 81.38 319 GLY A C 1
ATOM 2155 O O . GLY A 1 319 ? -23.810 1.796 35.028 1.00 81.38 319 GLY A O 1
ATOM 2156 N N . GLY A 1 320 ? -25.860 1.900 35.922 1.00 81.12 320 GLY A N 1
ATOM 2157 C CA . GLY A 1 320 ? -26.375 2.943 35.029 1.00 81.12 320 GLY A CA 1
ATOM 2158 C C . GLY A 1 320 ? -26.789 2.493 33.619 1.00 81.12 320 GLY A C 1
ATOM 2159 O O . GLY A 1 320 ? -27.451 3.268 32.924 1.00 81.12 320 GLY A O 1
ATOM 2160 N N . VAL A 1 321 ? -26.497 1.259 33.198 1.00 79.62 321 VAL A N 1
ATOM 2161 C CA . VAL A 1 321 ? -26.907 0.737 31.879 1.00 79.62 321 VAL A CA 1
ATOM 2162 C C . VAL A 1 321 ? -28.201 -0.030 31.999 1.00 79.62 321 VAL A C 1
ATOM 2164 O O . VAL A 1 321 ? -28.411 -0.756 32.966 1.00 79.62 321 VAL A O 1
ATOM 2167 N N . THR A 1 322 ? -29.086 0.147 31.021 1.00 83.69 322 THR A N 1
ATOM 2168 C CA . THR A 1 322 ? -30.394 -0.504 30.987 1.00 83.69 322 THR A CA 1
ATOM 2169 C C . THR A 1 322 ? -30.462 -1.494 29.838 1.00 83.69 322 THR A C 1
ATOM 2171 O O . THR A 1 322 ? -30.418 -1.088 28.681 1.00 83.69 322 THR A O 1
ATOM 2174 N N . PHE A 1 323 ? -30.659 -2.768 30.159 1.00 79.81 323 PHE A N 1
ATOM 2175 C CA . PHE A 1 323 ? -30.747 -3.856 29.185 1.00 79.81 323 PHE A CA 1
ATOM 2176 C C . PHE A 1 323 ? -32.172 -4.385 29.112 1.00 79.81 323 PHE A C 1
ATOM 2178 O O . PHE A 1 323 ? -32.869 -4.382 30.137 1.00 79.81 323 PHE A O 1
ATOM 2185 N N . PRO A 1 324 ? -32.636 -4.846 27.941 1.00 79.88 324 PRO A N 1
ATOM 2186 C CA . PRO A 1 324 ? -33.860 -5.624 27.866 1.00 79.88 324 PRO A CA 1
ATOM 2187 C C . PRO A 1 324 ? -33.707 -6.915 28.680 1.00 79.88 324 PRO A C 1
ATOM 2189 O O . PRO A 1 324 ? -32.634 -7.497 28.747 1.00 79.88 324 PRO A O 1
ATOM 2192 N N . THR A 1 325 ? -34.786 -7.359 29.320 1.00 76.94 325 THR A N 1
ATOM 2193 C CA . THR A 1 325 ? -34.785 -8.604 30.103 1.00 76.94 325 THR A CA 1
ATOM 2194 C C . THR A 1 325 ? -35.923 -9.488 29.657 1.00 76.94 325 THR A C 1
ATOM 2196 O O . THR A 1 325 ? -37.048 -9.002 29.464 1.00 76.94 325 THR A O 1
ATOM 2199 N N . SER A 1 326 ? -35.688 -10.794 29.608 1.00 73.94 326 SER A N 1
ATOM 2200 C CA . SER A 1 326 ? -36.778 -11.759 29.527 1.00 73.94 326 SER A CA 1
ATOM 2201 C C . SER A 1 326 ? -37.640 -11.735 30.793 1.00 73.94 326 SER A C 1
ATOM 2203 O O . SER A 1 326 ? -37.310 -11.131 31.822 1.00 73.94 326 SER A O 1
ATOM 2205 N N . SER A 1 327 ? -38.817 -12.355 30.710 1.00 71.00 327 SER A N 1
ATOM 2206 C CA . SER A 1 327 ? -39.704 -12.521 31.863 1.00 71.00 327 SER A CA 1
ATOM 2207 C C . SER A 1 327 ? -39.099 -13.381 32.967 1.00 71.00 327 SER A C 1
ATOM 2209 O O . SER A 1 327 ? -39.556 -13.283 34.108 1.00 71.00 327 SER A O 1
ATOM 2211 N N . ASP A 1 328 ? -38.101 -14.189 32.629 1.00 67.88 328 ASP A N 1
ATOM 2212 C CA . ASP A 1 328 ? -37.695 -15.344 33.421 1.00 67.88 328 ASP A CA 1
ATOM 2213 C C . ASP A 1 328 ? -36.670 -14.929 34.490 1.00 67.88 328 ASP A C 1
ATOM 2215 O O . ASP A 1 328 ? -36.804 -15.297 35.656 1.00 67.88 328 ASP A O 1
ATOM 2219 N N . LEU A 1 329 ? -35.819 -13.946 34.175 1.00 67.44 329 LEU A N 1
ATOM 2220 C CA . LEU A 1 329 ? -34.884 -13.315 35.119 1.00 67.44 329 LEU A CA 1
ATOM 2221 C C . LEU A 1 329 ? -35.554 -12.577 36.296 1.00 67.44 329 LEU A C 1
ATOM 2223 O O . LEU A 1 329 ? -34.930 -12.297 37.321 1.00 67.44 329 LEU A O 1
ATOM 2227 N N . ARG A 1 330 ? -36.851 -12.264 36.196 1.00 66.38 330 ARG A N 1
ATOM 2228 C CA . ARG A 1 330 ? -37.562 -11.393 37.156 1.00 66.38 330 ARG A CA 1
ATOM 2229 C C . ARG A 1 330 ? -37.919 -12.045 38.485 1.00 66.38 330 ARG A C 1
ATOM 2231 O O . ARG A 1 330 ? -38.480 -11.378 39.353 1.00 66.38 330 ARG A O 1
ATOM 2238 N N . GLY A 1 331 ? -37.684 -13.345 38.619 1.00 71.56 331 GLY A N 1
ATOM 2239 C CA . GLY A 1 331 ? -37.887 -14.075 39.868 1.00 71.56 331 GLY A CA 1
ATOM 2240 C C . GLY A 1 331 ? -36.607 -14.296 40.668 1.00 71.56 331 GLY A C 1
ATOM 2241 O O . GLY A 1 331 ? -36.707 -14.755 41.805 1.00 71.56 331 GLY A O 1
ATOM 2242 N N . VAL A 1 332 ? -35.446 -14.011 40.072 1.00 78.19 332 VAL A N 1
ATOM 2243 C CA . VAL A 1 332 ? -34.145 -14.435 40.603 1.00 78.19 332 VAL A CA 1
ATOM 2244 C C . VAL A 1 332 ? -33.274 -13.249 41.003 1.00 78.19 332 VAL A C 1
ATOM 2246 O O . VAL A 1 332 ? -32.555 -13.348 41.989 1.00 78.19 332 VAL A O 1
ATOM 2249 N N . ILE A 1 333 ? -33.388 -12.128 40.287 1.00 82.69 333 ILE A N 1
ATOM 2250 C CA . ILE A 1 333 ? -32.594 -10.920 40.522 1.00 82.69 333 ILE A CA 1
ATOM 2251 C C . ILE A 1 333 ? -33.432 -9.884 41.285 1.00 82.69 333 ILE A C 1
ATOM 2253 O O . ILE A 1 333 ? -34.533 -9.519 40.855 1.00 82.69 333 ILE A O 1
ATOM 2257 N N . GLU A 1 334 ? -32.911 -9.379 42.402 1.00 89.00 334 GLU A N 1
ATOM 2258 C CA . GLU A 1 334 ? -33.489 -8.291 43.191 1.00 89.00 334 GLU A CA 1
ATOM 2259 C C . GLU A 1 334 ? -32.668 -6.993 43.067 1.00 89.00 334 GLU A C 1
ATOM 2261 O O . GLU A 1 334 ? -31.477 -6.979 42.764 1.00 89.00 334 GLU A O 1
ATOM 2266 N N . VAL A 1 335 ? -33.318 -5.850 43.313 1.00 90.31 335 VAL A N 1
ATOM 2267 C CA . VAL A 1 335 ? -32.608 -4.564 43.413 1.00 90.31 335 VAL A CA 1
ATOM 2268 C C . VAL A 1 335 ? -31.650 -4.617 44.603 1.00 90.31 335 VAL A C 1
ATOM 2270 O O . VAL A 1 335 ? -32.088 -4.828 45.736 1.00 90.31 335 VAL A O 1
ATOM 2273 N N . GLY A 1 336 ? -30.371 -4.345 44.352 1.00 90.44 336 GLY A N 1
ATOM 2274 C CA . GLY A 1 336 ? -29.292 -4.452 45.329 1.00 90.44 336 GLY A CA 1
ATOM 2275 C C . GLY A 1 336 ? -28.413 -5.694 45.177 1.00 90.44 336 GLY A C 1
ATOM 2276 O O . GLY A 1 336 ? -27.402 -5.759 45.874 1.00 90.44 336 GLY A O 1
ATOM 2277 N N . ASP A 1 337 ? -28.764 -6.635 44.298 1.00 87.38 337 ASP A N 1
ATOM 2278 C CA . ASP A 1 337 ? -27.895 -7.766 43.964 1.00 87.38 337 ASP A CA 1
ATOM 2279 C C . ASP A 1 337 ? -26.727 -7.304 43.093 1.00 87.38 337 ASP A C 1
ATOM 2281 O O . ASP A 1 337 ? -26.902 -6.444 42.231 1.00 87.38 337 ASP A O 1
ATOM 2285 N N . ASP A 1 338 ? -25.547 -7.881 43.304 1.00 85.62 338 ASP A N 1
ATOM 2286 C CA . ASP A 1 338 ? -24.402 -7.704 42.414 1.00 85.62 338 ASP A CA 1
ATOM 2287 C C . ASP A 1 338 ? -24.454 -8.800 41.347 1.00 85.62 338 ASP A C 1
ATOM 2289 O O . ASP A 1 338 ? -24.449 -9.986 41.679 1.00 85.62 338 ASP A O 1
ATOM 2293 N N . ILE A 1 339 ? -24.524 -8.406 40.079 1.00 84.50 339 ILE A N 1
ATOM 2294 C CA . ILE A 1 339 ? -24.567 -9.327 38.939 1.00 84.50 339 ILE A CA 1
ATOM 2295 C C . ILE A 1 339 ? -23.410 -9.027 37.994 1.00 84.50 339 ILE A C 1
ATOM 2297 O O . ILE A 1 339 ? -23.039 -7.861 37.831 1.00 84.50 339 ILE A O 1
ATOM 2301 N N . CYS A 1 340 ? -22.862 -10.071 37.378 1.00 82.62 340 CYS A N 1
ATOM 2302 C CA . CYS A 1 340 ? -21.897 -9.950 36.296 1.00 82.62 340 CYS A CA 1
ATOM 2303 C C . CYS A 1 340 ? -22.516 -10.416 34.977 1.00 82.62 340 CYS A C 1
ATOM 2305 O O . CYS A 1 340 ? -23.218 -11.431 34.944 1.00 82.62 340 CYS A O 1
ATOM 2307 N N . PHE A 1 341 ? -22.271 -9.667 33.910 1.00 82.06 341 PHE A N 1
ATOM 2308 C CA . PHE A 1 341 ? -22.698 -9.998 32.555 1.00 82.06 341 PHE A CA 1
ATOM 2309 C C . PHE A 1 341 ? -21.671 -9.481 31.551 1.00 82.06 341 PHE A C 1
ATOM 2311 O O . PHE A 1 341 ? -21.063 -8.426 31.776 1.00 82.06 341 PHE A O 1
ATOM 2318 N N . ASP A 1 342 ? -21.518 -10.208 30.448 1.00 82.56 342 ASP A N 1
ATOM 2319 C CA . ASP A 1 342 ? -20.758 -9.738 29.303 1.00 82.56 342 ASP A CA 1
ATOM 2320 C C . ASP A 1 342 ? -21.723 -9.061 28.315 1.00 82.56 342 ASP A C 1
ATOM 2322 O O . ASP A 1 342 ? -22.855 -9.492 28.081 1.00 82.56 342 ASP A O 1
ATOM 2326 N N . LEU A 1 343 ? -21.317 -7.899 27.813 1.00 81.31 343 LEU A N 1
ATOM 2327 C CA . LEU A 1 343 ? -22.062 -7.129 26.825 1.00 81.31 343 LEU A CA 1
ATOM 2328 C C . LEU A 1 343 ? -21.274 -7.113 25.535 1.00 81.31 343 LEU A C 1
ATOM 2330 O O . LEU A 1 343 ? -20.100 -6.752 25.555 1.00 81.31 343 LEU A O 1
ATOM 2334 N N . VAL A 1 344 ? -21.942 -7.383 24.423 1.00 82.88 344 VAL A N 1
ATOM 2335 C CA . VAL A 1 344 ? -21.371 -7.199 23.091 1.00 82.88 344 VAL A CA 1
ATOM 2336 C C . VAL A 1 344 ? -22.070 -6.013 22.445 1.00 82.88 344 VAL A C 1
ATOM 2338 O O . VAL A 1 344 ? -23.295 -5.898 22.482 1.00 82.88 344 VAL A O 1
ATOM 2341 N N . THR A 1 345 ? -21.302 -5.105 21.859 1.00 81.56 345 THR A N 1
ATOM 2342 C CA . THR A 1 345 ? -21.858 -4.052 20.997 1.00 81.56 345 THR A CA 1
ATOM 2343 C C . THR A 1 345 ? -21.858 -4.538 19.554 1.00 81.56 345 THR A C 1
ATOM 2345 O O . THR A 1 345 ? -20.858 -5.048 19.060 1.00 81.56 345 THR A O 1
ATOM 2348 N N . ASP A 1 346 ? -22.997 -4.453 18.878 1.00 79.19 346 ASP A N 1
ATOM 2349 C CA . ASP A 1 346 ? -23.088 -4.797 17.468 1.00 79.19 346 ASP A CA 1
ATOM 2350 C C . ASP A 1 346 ? -22.467 -3.684 16.592 1.00 79.19 346 ASP A C 1
ATOM 2352 O O . ASP A 1 346 ? -22.307 -2.547 17.043 1.00 79.19 346 ASP A O 1
ATOM 2356 N N . PRO A 1 347 ? -22.110 -3.985 15.330 1.00 73.31 347 PRO A N 1
ATOM 2357 C CA . PRO A 1 347 ? -21.555 -2.998 14.399 1.00 73.31 347 PRO A CA 1
ATOM 2358 C C . P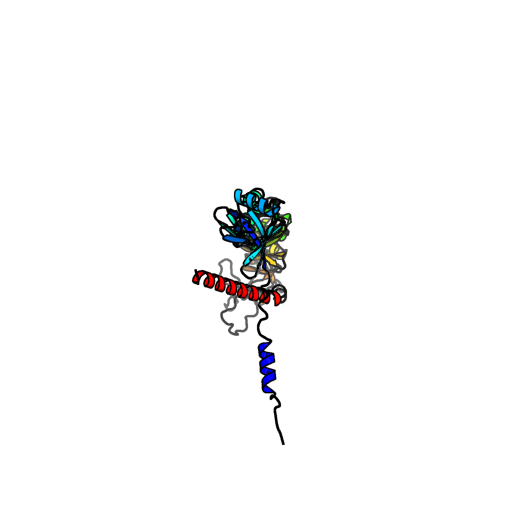RO A 1 347 ? -22.459 -1.791 14.106 1.00 73.31 347 PRO A C 1
ATOM 2360 O O . PRO A 1 347 ? -21.975 -0.776 13.609 1.00 73.31 347 PRO A O 1
ATOM 2363 N N . ASP A 1 348 ? -23.765 -1.906 14.362 1.00 76.31 348 ASP A N 1
ATOM 2364 C CA . ASP A 1 348 ? -24.760 -0.847 14.181 1.00 76.31 348 ASP A CA 1
ATOM 2365 C C . ASP A 1 348 ? -24.958 -0.012 15.473 1.00 76.31 348 ASP A C 1
ATOM 2367 O O . ASP A 1 348 ? -25.810 0.886 15.501 1.00 76.31 348 ASP A O 1
ATOM 2371 N N . GLY A 1 349 ? -24.178 -0.287 16.528 1.00 65.00 349 GLY A N 1
ATOM 2372 C CA . GLY A 1 349 ? -24.201 0.379 17.833 1.00 65.00 349 GLY A CA 1
ATOM 2373 C C . GLY A 1 349 ? -25.152 -0.254 18.859 1.00 65.00 349 GLY A C 1
ATOM 2374 O O . GLY A 1 349 ? -25.222 0.188 19.998 1.00 65.00 349 GLY A O 1
ATOM 2375 N N . GLY A 1 350 ? -25.904 -1.301 18.532 1.00 75.75 350 GLY A N 1
ATOM 2376 C CA . GLY A 1 350 ? -26.801 -1.951 19.491 1.00 75.75 350 GLY A CA 1
ATOM 2377 C C . GLY A 1 350 ? -26.047 -2.699 20.596 1.00 75.75 350 GLY A C 1
ATOM 2378 O O . GLY A 1 350 ? -25.111 -3.437 20.329 1.00 75.75 350 GLY A O 1
ATOM 2379 N N . ILE A 1 351 ? -26.474 -2.570 21.857 1.00 75.06 351 ILE A N 1
ATOM 2380 C CA . ILE A 1 351 ? -25.984 -3.444 22.939 1.00 75.06 351 ILE A CA 1
ATOM 2381 C C . ILE A 1 351 ? -26.789 -4.744 22.918 1.00 75.06 351 ILE A C 1
ATOM 2383 O O . ILE A 1 351 ? -28.014 -4.728 23.087 1.00 75.06 351 ILE A O 1
ATOM 2387 N N . VAL A 1 352 ? -26.093 -5.864 22.764 1.00 77.31 352 VAL A N 1
ATOM 2388 C CA . VAL A 1 352 ? -26.653 -7.213 22.755 1.00 77.31 352 VAL A CA 1
ATOM 2389 C C . VAL A 1 352 ? -26.036 -8.008 23.905 1.00 77.31 352 VAL A C 1
ATOM 2391 O O . VAL A 1 352 ? -24.836 -7.933 24.160 1.00 77.31 352 VAL A O 1
ATOM 2394 N N . ILE A 1 353 ? -26.872 -8.757 24.622 1.00 74.19 353 ILE A N 1
ATOM 2395 C CA . ILE A 1 353 ? -26.400 -9.824 25.509 1.00 74.19 353 ILE A CA 1
ATOM 2396 C C . ILE A 1 353 ? -26.317 -11.058 24.611 1.00 74.19 353 ILE A C 1
ATOM 2398 O O . ILE A 1 353 ? -27.350 -11.410 24.037 1.00 74.19 353 ILE A O 1
ATOM 2402 N N . PRO A 1 354 ? -25.131 -11.639 24.380 1.00 68.25 354 PRO A N 1
ATOM 2403 C CA . PRO A 1 354 ? -25.004 -12.744 23.442 1.00 68.25 354 PRO A CA 1
ATOM 2404 C C . PRO A 1 354 ? -25.813 -13.958 23.925 1.00 68.25 354 PRO A C 1
ATOM 2406 O O . PRO A 1 354 ? -25.728 -14.350 25.087 1.00 68.25 354 PRO A O 1
ATOM 2409 N N . ASP A 1 355 ? -26.596 -14.543 23.013 1.00 61.81 355 ASP A N 1
ATOM 2410 C CA . ASP A 1 355 ? -27.515 -15.647 23.307 1.00 61.81 355 ASP A CA 1
ATOM 2411 C C . ASP A 1 355 ? -26.813 -16.809 24.039 1.00 61.81 355 ASP A C 1
ATOM 2413 O O . ASP A 1 355 ? -25.852 -17.407 23.535 1.00 61.81 355 ASP A O 1
ATOM 2417 N N . GLY A 1 356 ? -27.348 -17.182 25.204 1.00 57.19 356 GLY A N 1
ATOM 2418 C CA . GLY A 1 356 ? -26.907 -18.349 25.978 1.00 57.19 356 GLY A CA 1
ATOM 2419 C C . GLY A 1 356 ? -25.753 -18.083 26.945 1.00 57.19 356 GLY A C 1
ATOM 2420 O O . GLY A 1 356 ? -25.194 -19.035 27.508 1.00 57.19 356 GLY A O 1
ATOM 2421 N N . GLU A 1 357 ? -25.395 -16.820 27.164 1.00 62.50 357 GLU A N 1
ATOM 2422 C CA . GLU A 1 357 ? -24.475 -16.453 28.230 1.00 62.50 357 GLU A CA 1
ATOM 2423 C C . GLU A 1 357 ? -25.145 -16.496 29.602 1.00 62.50 357 GLU A C 1
ATOM 2425 O O . GLU A 1 357 ? -26.305 -16.137 29.808 1.00 62.50 357 GLU A O 1
ATOM 2430 N N . VAL A 1 358 ? -24.389 -16.999 30.571 1.00 60.12 358 VAL A N 1
ATOM 2431 C CA . VAL A 1 358 ? -24.902 -17.266 31.905 1.00 60.12 358 VAL A CA 1
ATOM 2432 C C . VAL A 1 358 ? -24.654 -16.041 32.763 1.00 60.12 358 VAL A C 1
ATOM 2434 O O . VAL A 1 358 ? -23.504 -15.718 33.044 1.00 60.12 358 VAL A O 1
ATOM 2437 N N . ILE A 1 359 ? -25.717 -15.403 33.249 1.00 66.19 359 ILE A N 1
ATOM 2438 C CA . ILE A 1 359 ? -25.573 -14.364 34.274 1.00 66.19 359 ILE A CA 1
ATOM 2439 C C . ILE A 1 359 ? -24.967 -15.019 35.514 1.00 66.19 359 ILE A C 1
ATOM 2441 O O . ILE A 1 359 ? -25.518 -15.997 36.031 1.00 66.19 359 ILE A O 1
ATOM 2445 N N . THR A 1 360 ? -23.841 -14.501 35.998 1.00 71.12 360 THR A N 1
ATOM 2446 C CA . THR A 1 360 ? -23.179 -15.021 37.198 1.00 71.12 360 THR A CA 1
ATOM 2447 C C . THR A 1 360 ? -23.243 -14.033 38.353 1.00 71.12 360 THR A C 1
ATOM 2449 O O . THR A 1 360 ? -23.387 -12.823 38.173 1.00 71.12 360 THR A O 1
ATOM 2452 N N . ASP A 1 361 ? -23.104 -14.553 39.567 1.00 71.06 361 ASP A N 1
ATOM 2453 C CA . ASP A 1 361 ? -22.741 -13.742 40.725 1.00 71.06 361 ASP A CA 1
ATOM 2454 C C . ASP A 1 361 ? -21.265 -13.271 40.638 1.00 71.06 361 ASP A C 1
ATOM 2456 O O . ASP A 1 361 ? -20.523 -13.694 39.738 1.00 71.06 361 ASP A O 1
ATOM 2460 N N . PRO A 1 362 ? -20.800 -12.385 41.544 1.00 72.94 362 PRO A N 1
ATOM 2461 C CA . PRO A 1 362 ? -19.428 -11.872 41.523 1.00 72.94 362 PRO A CA 1
ATOM 2462 C C . PRO A 1 362 ? -18.334 -12.928 41.731 1.00 72.94 362 PRO A C 1
ATOM 2464 O O . PRO A 1 362 ? -17.161 -12.644 41.488 1.00 72.94 362 PRO A O 1
ATOM 2467 N N . ASP A 1 363 ? -18.671 -14.126 42.214 1.00 73.25 363 ASP A N 1
ATOM 2468 C CA . ASP A 1 363 ? -17.754 -15.265 42.309 1.00 73.25 363 ASP A CA 1
ATOM 2469 C C . ASP A 1 363 ? -17.762 -16.174 41.070 1.00 73.25 363 ASP A C 1
ATOM 2471 O O . ASP A 1 363 ? -17.023 -17.165 41.035 1.00 73.25 363 ASP A O 1
ATOM 2475 N N . GLY A 1 364 ? -18.512 -15.805 40.027 1.00 70.94 364 GLY A N 1
ATOM 2476 C CA . GLY A 1 364 ? -18.574 -16.515 38.750 1.00 70.94 364 GLY A CA 1
ATOM 2477 C C . GLY A 1 364 ? -19.483 -17.743 38.783 1.00 70.94 364 GLY A C 1
ATOM 2478 O O . GLY A 1 364 ? -19.404 -18.599 37.898 1.00 70.94 364 GLY A O 1
ATOM 2479 N N . THR A 1 365 ? -20.328 -17.878 39.806 1.00 73.88 365 THR A N 1
ATOM 2480 C CA . THR A 1 365 ? -21.334 -18.932 39.884 1.00 73.88 365 THR A CA 1
ATOM 2481 C C . THR A 1 365 ? -22.554 -18.526 39.054 1.00 73.88 365 THR A C 1
ATOM 2483 O O . THR A 1 365 ? -23.110 -17.450 39.269 1.00 73.88 365 THR A O 1
ATOM 2486 N N . PRO A 1 366 ? -23.028 -19.391 38.139 1.00 74.81 366 PRO A N 1
ATOM 2487 C CA . PRO A 1 366 ? -24.298 -19.210 37.447 1.00 74.81 366 PRO A CA 1
ATOM 2488 C C . PRO A 1 366 ? -25.449 -18.868 38.389 1.00 74.81 366 PRO A C 1
ATOM 2490 O O . PRO A 1 366 ? -25.761 -19.640 39.303 1.00 74.81 366 PRO A O 1
ATOM 2493 N N . ILE A 1 367 ? -26.135 -17.762 38.117 1.00 69.62 367 ILE A N 1
ATOM 2494 C CA . ILE A 1 367 ? -27.456 -17.507 38.676 1.00 69.62 367 ILE A CA 1
ATOM 2495 C C . ILE A 1 367 ? -28.378 -18.583 38.100 1.00 69.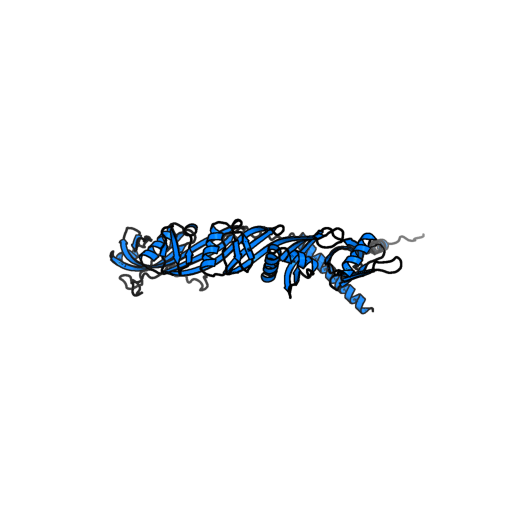62 367 ILE A C 1
ATOM 2497 O O . ILE A 1 367 ? -28.454 -18.786 36.891 1.00 69.62 367 ILE A O 1
ATOM 2501 N N . THR A 1 368 ? -29.021 -19.346 38.981 1.00 63.09 368 THR A N 1
ATOM 2502 C CA . THR A 1 368 ? -29.887 -20.465 38.595 1.00 63.09 368 THR A CA 1
ATOM 2503 C C . THR A 1 368 ? -31.340 -20.124 38.878 1.00 63.09 368 THR A C 1
ATOM 2505 O O . THR A 1 368 ? -31.661 -19.521 39.904 1.00 63.09 368 THR A O 1
ATOM 2508 N N . ASP A 1 369 ? -32.219 -20.537 37.973 1.00 58.31 369 ASP A N 1
ATOM 2509 C CA . ASP A 1 369 ? -33.660 -20.470 38.146 1.00 58.31 369 ASP A CA 1
ATOM 2510 C C . ASP A 1 369 ? -34.107 -21.232 39.405 1.00 58.31 369 ASP A C 1
ATOM 2512 O O . ASP A 1 369 ? -33.393 -22.106 39.916 1.00 58.31 369 ASP A O 1
ATOM 2516 N N . PRO A 1 370 ? -35.320 -20.962 39.929 1.00 59.28 370 PRO A N 1
ATOM 2517 C CA . PRO A 1 370 ? -35.836 -21.643 41.117 1.00 59.28 370 PRO A CA 1
ATOM 2518 C C . PRO A 1 370 ? -35.900 -23.179 41.008 1.00 59.28 370 PRO A C 1
ATOM 2520 O O . PRO A 1 370 ? -36.067 -23.856 42.027 1.00 59.28 370 PRO A O 1
ATOM 2523 N N . ASP A 1 371 ? -35.814 -23.740 39.801 1.00 67.50 371 ASP A N 1
ATOM 2524 C CA . ASP A 1 371 ? -35.754 -25.178 39.522 1.00 67.50 371 ASP A CA 1
ATOM 2525 C C . ASP A 1 371 ? -34.320 -25.739 39.376 1.00 67.50 371 ASP A C 1
ATOM 2527 O O . ASP A 1 371 ? -34.151 -26.961 39.300 1.00 67.50 371 ASP A O 1
ATOM 2531 N N . GLY A 1 372 ? -33.296 -24.884 39.450 1.00 62.38 372 GLY A N 1
ATOM 2532 C CA . GLY A 1 372 ? -31.879 -25.238 39.494 1.00 62.38 372 GLY A CA 1
ATOM 2533 C C . GLY A 1 372 ? -31.177 -25.315 38.137 1.00 62.38 372 GLY A C 1
ATOM 2534 O O . GLY A 1 372 ? -30.033 -25.777 38.098 1.00 62.38 372 GLY A O 1
ATOM 2535 N N . THR A 1 373 ? -31.817 -24.908 37.038 1.00 69.88 373 THR A N 1
ATOM 2536 C CA . THR A 1 373 ? -31.130 -24.693 35.752 1.00 69.88 373 THR A CA 1
ATOM 2537 C C . THR A 1 373 ? -30.474 -23.313 35.714 1.00 69.88 373 THR A C 1
ATOM 2539 O O . THR A 1 373 ? -30.970 -22.416 36.388 1.00 69.88 373 THR A O 1
ATOM 2542 N N . PRO A 1 374 ? -29.357 -23.106 34.989 1.00 60.78 374 PRO A N 1
ATOM 2543 C CA . PRO A 1 374 ? -28.834 -21.760 34.744 1.00 60.78 374 PRO A CA 1
ATOM 2544 C C . PRO A 1 374 ? -29.945 -20.871 34.183 1.00 60.78 374 PRO A C 1
ATOM 2546 O O . PRO A 1 374 ? -30.693 -21.330 33.320 1.00 60.78 374 PRO A O 1
ATOM 2549 N N . ALA A 1 375 ? -30.085 -19.661 34.720 1.00 60.44 375 ALA A N 1
ATOM 2550 C CA . ALA A 1 375 ? -31.054 -18.701 34.220 1.00 60.44 375 ALA A CA 1
ATOM 2551 C C . ALA A 1 375 ? -30.639 -18.304 32.796 1.00 60.44 375 ALA A C 1
ATOM 2553 O O . ALA A 1 375 ? -29.533 -17.807 32.590 1.00 60.44 375 ALA A O 1
ATOM 2554 N N . ASP A 1 376 ? -31.505 -18.604 31.832 1.00 60.16 376 ASP A N 1
ATOM 2555 C CA . ASP A 1 376 ? -31.317 -18.316 30.410 1.00 60.16 376 ASP A CA 1
ATOM 2556 C C . ASP A 1 376 ? -31.813 -16.887 30.109 1.00 60.16 376 ASP A C 1
ATOM 2558 O O . ASP A 1 376 ? -32.793 -16.419 30.706 1.00 60.16 376 ASP A O 1
ATOM 2562 N N . ASP A 1 377 ? -31.163 -16.170 29.193 1.00 57.38 377 ASP A N 1
ATOM 2563 C CA . ASP A 1 377 ? -31.507 -14.782 28.840 1.00 57.38 377 ASP A CA 1
ATOM 2564 C C . ASP A 1 377 ? -32.878 -14.659 28.145 1.00 57.38 377 ASP A C 1
ATOM 2566 O O . ASP A 1 377 ? -33.418 -13.559 27.996 1.00 57.38 377 ASP A O 1
ATOM 2570 N N . GLY A 1 378 ? -33.499 -15.794 27.813 1.00 53.09 378 GLY A N 1
ATOM 2571 C CA . GLY A 1 378 ? -34.831 -15.904 27.230 1.00 53.09 378 GLY A CA 1
ATOM 2572 C C . GLY A 1 378 ? -34.867 -15.660 25.726 1.00 53.09 378 GLY A C 1
ATOM 2573 O O . GLY A 1 378 ? -35.954 -15.445 25.170 1.00 53.09 378 GLY A O 1
ATOM 2574 N N . THR A 1 379 ? -33.722 -15.717 25.052 1.00 51.78 379 THR A N 1
ATOM 2575 C CA . THR A 1 379 ? -33.679 -15.986 23.616 1.00 51.78 379 THR A CA 1
ATOM 2576 C C . THR A 1 379 ? -34.304 -17.363 23.358 1.00 51.78 379 THR A C 1
ATOM 2578 O O . THR A 1 379 ? -34.173 -18.284 24.167 1.00 51.78 379 THR A O 1
ATOM 2581 N N . PRO A 1 380 ? -35.140 -17.529 22.313 1.00 44.59 380 PRO A N 1
ATOM 2582 C CA . PRO A 1 380 ? -35.803 -18.803 22.088 1.00 44.59 380 PRO A CA 1
ATOM 2583 C C . PRO A 1 380 ? -34.742 -19.878 21.872 1.00 44.59 380 PRO A C 1
ATOM 2585 O O . PRO A 1 380 ? -34.069 -19.856 20.846 1.00 44.59 380 PRO A O 1
ATOM 2588 N N . ALA A 1 381 ? -34.632 -20.823 22.810 1.00 44.91 381 ALA A N 1
ATOM 2589 C CA . ALA A 1 381 ? -33.845 -22.029 22.614 1.00 44.91 381 ALA A CA 1
ATOM 2590 C C . ALA A 1 381 ? -34.163 -22.602 21.226 1.00 44.91 381 ALA A C 1
ATOM 2592 O O . ALA A 1 381 ? -35.315 -22.966 20.950 1.00 44.91 381 ALA A O 1
ATOM 2593 N N . ASP A 1 382 ? -33.146 -22.631 20.361 1.00 46.91 382 ASP A N 1
ATOM 2594 C CA . ASP A 1 382 ? -33.193 -23.310 19.074 1.00 46.91 382 ASP A CA 1
ATOM 2595 C C . ASP A 1 382 ? -33.789 -24.705 19.312 1.00 46.91 382 ASP A C 1
ATOM 2597 O O . ASP A 1 382 ? -33.391 -25.426 20.233 1.00 46.91 382 ASP A O 1
ATOM 2601 N N . ASP A 1 383 ? -34.841 -25.039 18.571 1.00 41.88 383 ASP A N 1
ATOM 2602 C CA . ASP A 1 383 ? -35.913 -25.968 18.957 1.00 41.88 383 ASP A CA 1
ATOM 2603 C C . ASP A 1 383 ? -35.526 -27.462 18.942 1.00 41.88 383 ASP A C 1
ATOM 2605 O O . ASP A 1 383 ? -36.363 -28.360 18.795 1.00 41.88 383 ASP A O 1
ATOM 2609 N N . GLY A 1 384 ? -34.248 -27.762 19.157 1.00 40.53 384 GLY A N 1
ATOM 2610 C CA . GLY A 1 384 ? -33.715 -29.112 19.251 1.00 40.53 384 GLY A CA 1
ATOM 2611 C C . GLY A 1 384 ? -33.609 -29.807 17.899 1.00 40.53 384 GLY A C 1
ATOM 2612 O O . GLY A 1 384 ? -33.482 -31.036 17.854 1.00 40.53 384 GLY A O 1
ATOM 2613 N N . THR A 1 385 ? -33.639 -29.062 16.794 1.00 37.84 385 THR A N 1
ATOM 2614 C CA . THR A 1 385 ? -33.230 -29.598 15.499 1.00 37.84 385 THR A CA 1
ATOM 2615 C C . THR A 1 385 ? -31.697 -29.706 15.504 1.00 37.84 385 THR A C 1
ATOM 2617 O O . THR A 1 385 ? -31.032 -28.690 15.652 1.00 37.84 385 THR A O 1
ATOM 2620 N N . PRO A 1 386 ? -31.085 -30.905 15.408 1.00 33.50 386 PRO A N 1
ATOM 2621 C CA . PRO A 1 386 ? -29.632 -31.033 15.495 1.00 33.50 386 PRO A CA 1
ATOM 2622 C C . PRO A 1 386 ? -28.979 -30.329 14.299 1.00 33.50 386 PRO A C 1
ATOM 2624 O O . PRO A 1 386 ? -29.007 -30.854 13.184 1.00 33.50 386 PRO A O 1
ATOM 2627 N N . ALA A 1 387 ? -28.420 -29.145 14.541 1.00 38.62 387 ALA A N 1
ATOM 2628 C CA . ALA A 1 387 ? -27.572 -28.442 13.597 1.00 38.62 387 ALA A CA 1
ATOM 2629 C C . ALA A 1 387 ? -26.243 -29.196 13.438 1.00 38.62 387 ALA A C 1
ATOM 2631 O O . ALA A 1 387 ? -25.643 -29.667 14.408 1.00 38.62 387 ALA A O 1
ATOM 2632 N N . ASP A 1 388 ? -25.827 -29.341 12.181 1.00 36.50 388 ASP A N 1
ATOM 2633 C CA . ASP A 1 388 ? -24.494 -29.777 11.782 1.00 36.50 388 ASP A CA 1
ATOM 2634 C C . ASP A 1 388 ? -23.429 -28.971 12.540 1.00 36.50 388 ASP A C 1
ATOM 2636 O O . ASP A 1 388 ? -23.505 -27.748 12.644 1.00 36.50 388 ASP A O 1
ATOM 2640 N N . ALA A 1 389 ? -22.425 -29.672 13.060 1.00 34.72 389 ALA A N 1
ATOM 2641 C CA . ALA A 1 389 ? -21.362 -29.138 13.905 1.00 34.72 389 ALA A CA 1
ATOM 2642 C C . ALA A 1 389 ? -20.308 -28.306 13.136 1.00 34.72 389 ALA A C 1
ATOM 2644 O O . ALA A 1 389 ? -19.115 -28.510 13.338 1.00 34.72 389 ALA A O 1
ATOM 2645 N N . ASP A 1 390 ? -20.734 -27.400 12.251 1.00 37.88 390 ASP A N 1
ATOM 2646 C CA . ASP A 1 390 ? -19.834 -26.597 11.404 1.00 37.88 390 ASP A CA 1
ATOM 2647 C C . ASP A 1 390 ? -20.371 -25.176 11.115 1.00 37.88 390 ASP A C 1
ATOM 2649 O O . ASP A 1 390 ? -20.135 -24.605 10.052 1.00 37.88 390 ASP A O 1
ATOM 2653 N N . ALA A 1 391 ? -21.119 -24.583 12.052 1.00 34.00 391 ALA A N 1
ATOM 2654 C CA . ALA A 1 391 ? -21.544 -23.186 11.953 1.00 34.00 391 ALA A CA 1
ATOM 2655 C C . ALA A 1 391 ? -20.486 -22.255 12.571 1.00 34.00 391 ALA A C 1
ATOM 2657 O O . ALA A 1 391 ? -20.555 -21.881 13.739 1.00 34.00 391 ALA A O 1
ATOM 2658 N N . THR A 1 392 ? -19.488 -21.884 11.769 1.00 36.47 392 THR A N 1
ATOM 2659 C CA . THR A 1 392 ? -18.777 -20.606 11.924 1.00 36.47 392 THR A CA 1
ATOM 2660 C C . THR A 1 392 ? -19.777 -19.443 11.862 1.00 36.47 392 THR A C 1
ATOM 2662 O O . THR A 1 392 ? -20.777 -19.567 11.148 1.00 36.47 392 THR A O 1
ATOM 2665 N N . PRO A 1 393 ? -19.533 -18.318 12.562 1.00 31.41 393 PRO A N 1
ATOM 2666 C CA . PRO A 1 393 ? -20.438 -17.174 12.549 1.00 31.41 393 PRO A CA 1
ATOM 2667 C C . PRO A 1 393 ? -20.677 -16.703 11.111 1.00 31.41 393 PRO A C 1
ATOM 2669 O O . PRO A 1 393 ? -19.741 -16.405 10.368 1.00 31.41 393 PRO A O 1
ATOM 2672 N N . VAL A 1 394 ? -21.949 -16.684 10.713 1.00 29.83 394 VAL A N 1
ATOM 2673 C CA . VAL A 1 394 ? -22.393 -16.136 9.433 1.00 29.83 394 VAL A CA 1
ATOM 2674 C C . VAL A 1 394 ? -22.320 -14.621 9.552 1.00 29.83 394 VAL A C 1
ATOM 2676 O O . VAL A 1 394 ? -23.253 -13.974 10.023 1.00 29.83 394 VAL A O 1
ATOM 2679 N N . VAL A 1 395 ? -21.196 -14.058 9.115 1.00 31.84 395 VAL A N 1
ATOM 2680 C CA . VAL A 1 395 ? -21.161 -12.681 8.630 1.00 31.84 395 VAL A CA 1
ATOM 2681 C C . VAL A 1 395 ? -22.192 -12.605 7.509 1.00 31.84 395 VAL A C 1
ATOM 2683 O O . VAL A 1 395 ? -22.180 -13.418 6.583 1.00 31.84 395 VAL A O 1
ATOM 2686 N N . THR A 1 396 ? -23.131 -11.671 7.616 1.00 30.56 396 THR A N 1
ATOM 2687 C CA . THR A 1 396 ? -24.094 -11.415 6.548 1.00 30.56 396 THR A CA 1
ATOM 2688 C C . THR A 1 396 ? -23.314 -10.838 5.369 1.00 30.56 396 THR A C 1
ATOM 2690 O O . THR A 1 396 ? -23.079 -9.635 5.316 1.00 30.56 396 THR A O 1
ATOM 2693 N N . GLU A 1 397 ? -22.859 -11.693 4.449 1.00 30.62 397 GLU A N 1
ATOM 2694 C CA . GLU A 1 397 ? -22.267 -11.255 3.187 1.00 30.62 397 GLU A CA 1
ATOM 2695 C C . GLU A 1 397 ? -23.264 -10.318 2.490 1.00 30.62 397 GLU A C 1
ATOM 2697 O O . GLU A 1 397 ? -24.389 -10.701 2.137 1.00 30.62 397 GLU A O 1
ATOM 2702 N N . LEU A 1 398 ? -22.859 -9.056 2.319 1.00 36.66 398 LEU A N 1
ATOM 2703 C CA . LEU A 1 398 ? -23.515 -8.143 1.394 1.00 36.66 398 LEU A CA 1
ATOM 2704 C C . LEU A 1 398 ? -23.593 -8.821 0.015 1.00 36.66 398 LEU A C 1
ATOM 2706 O O . LEU A 1 398 ? -22.652 -9.498 -0.390 1.00 36.66 398 LEU A O 1
ATOM 2710 N N . PRO A 1 399 ? -24.689 -8.652 -0.745 1.00 34.31 399 PRO A N 1
ATOM 2711 C CA . PRO A 1 399 ? -24.853 -9.346 -2.013 1.00 34.31 399 PRO A CA 1
ATOM 2712 C C . PRO A 1 399 ? -23.732 -8.986 -3.004 1.00 34.31 399 PRO A C 1
ATOM 2714 O O . PRO A 1 399 ? -23.703 -7.878 -3.542 1.00 34.31 399 PRO A O 1
ATOM 2717 N N . ASP A 1 400 ? -22.900 -9.984 -3.317 1.00 37.19 400 ASP A N 1
ATOM 2718 C CA . ASP A 1 400 ? -21.783 -10.047 -4.283 1.00 37.19 400 ASP A CA 1
ATOM 2719 C C . ASP A 1 400 ? -22.082 -9.585 -5.727 1.00 37.19 400 ASP A C 1
ATOM 2721 O O . ASP A 1 400 ? -21.238 -9.642 -6.625 1.00 37.19 400 ASP A O 1
ATOM 2725 N N . ALA A 1 401 ? -23.277 -9.068 -6.003 1.00 34.56 401 ALA A N 1
ATOM 2726 C CA . ALA A 1 401 ? -23.691 -8.660 -7.341 1.00 34.56 401 ALA A CA 1
ATOM 2727 C C . ALA A 1 401 ? -22.985 -7.387 -7.864 1.00 34.56 401 ALA A C 1
ATOM 2729 O O . ALA A 1 401 ? -23.198 -7.015 -9.021 1.00 34.56 401 ALA A O 1
ATOM 2730 N N . ALA A 1 402 ? -22.155 -6.714 -7.057 1.00 34.69 402 ALA A N 1
ATOM 2731 C CA . ALA A 1 402 ? -21.434 -5.501 -7.462 1.00 34.69 402 ALA A CA 1
ATOM 2732 C C . ALA A 1 402 ? -19.963 -5.733 -7.874 1.00 34.69 402 ALA A C 1
ATOM 2734 O O . ALA A 1 402 ? -19.410 -4.895 -8.591 1.00 34.69 402 ALA A O 1
ATOM 2735 N N . ILE A 1 403 ? -19.340 -6.863 -7.507 1.00 36.59 403 ILE A N 1
ATOM 2736 C CA . ILE A 1 403 ? -17.902 -7.110 -7.749 1.00 36.59 403 ILE A CA 1
ATOM 2737 C C . ILE A 1 403 ? -17.646 -7.860 -9.074 1.00 36.59 403 ILE A C 1
ATOM 2739 O O . ILE A 1 403 ? -16.655 -7.591 -9.758 1.00 36.59 403 ILE A O 1
ATOM 2743 N N . GLU A 1 404 ? -18.587 -8.675 -9.565 1.00 33.22 404 GLU A N 1
ATOM 2744 C CA . GLU A 1 404 ? -18.436 -9.360 -10.868 1.00 33.22 404 GLU A CA 1
ATOM 2745 C C . GLU A 1 404 ? -18.503 -8.427 -12.100 1.00 33.22 404 GLU A C 1
ATOM 2747 O O . GLU A 1 404 ? -18.207 -8.846 -13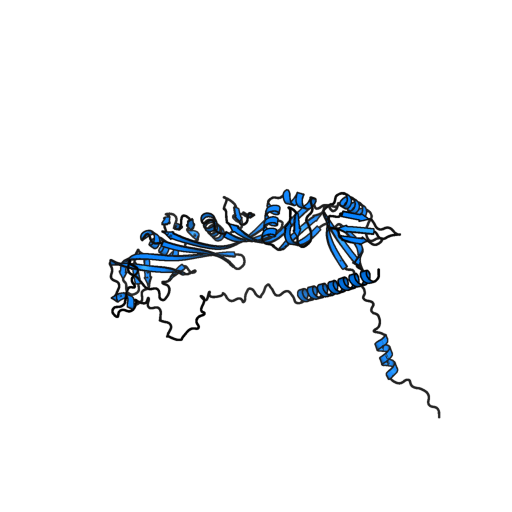.222 1.00 33.22 404 GLU A O 1
ATOM 2752 N N . ALA A 1 405 ? -18.827 -7.139 -11.938 1.00 35.97 405 ALA A N 1
ATOM 2753 C CA . ALA A 1 405 ? -18.927 -6.205 -13.064 1.00 35.97 405 ALA A CA 1
ATOM 2754 C C . ALA A 1 405 ? -17.582 -5.598 -13.523 1.00 35.97 405 ALA A C 1
ATOM 2756 O O . ALA A 1 405 ? -17.542 -4.989 -14.595 1.00 35.97 405 ALA A O 1
ATOM 2757 N N . ARG A 1 406 ? -16.478 -5.759 -12.772 1.00 35.84 406 ARG A N 1
ATOM 2758 C CA . ARG A 1 406 ? -15.164 -5.170 -13.132 1.00 35.84 406 ARG A CA 1
ATOM 2759 C C . ARG A 1 406 ? -14.095 -6.167 -13.600 1.00 35.84 406 ARG A C 1
ATOM 2761 O O . ARG A 1 406 ? -13.129 -5.734 -14.220 1.00 35.84 406 ARG A O 1
ATOM 2768 N N . GLN A 1 407 ? -14.282 -7.479 -13.416 1.00 38.66 407 GLN A N 1
ATOM 2769 C CA . GLN A 1 407 ? -13.307 -8.512 -13.829 1.00 38.66 407 GLN A CA 1
ATOM 2770 C C . GLN A 1 407 ? -13.722 -9.366 -15.038 1.00 38.66 407 GLN A C 1
ATOM 2772 O O . GLN A 1 407 ? -13.087 -10.377 -15.346 1.00 38.66 407 GLN A O 1
ATOM 2777 N N . ALA A 1 408 ? -14.722 -8.944 -15.814 1.00 37.59 408 ALA A N 1
ATOM 2778 C CA . ALA A 1 408 ? -14.908 -9.493 -17.153 1.00 37.59 408 ALA A CA 1
ATOM 2779 C C . ALA A 1 408 ? -13.794 -8.969 -18.076 1.00 37.59 408 ALA A C 1
ATOM 2781 O O . ALA A 1 408 ? -13.992 -8.024 -18.844 1.00 37.59 408 ALA A O 1
ATOM 2782 N N . ALA A 1 409 ? -12.608 -9.586 -18.012 1.00 42.59 409 ALA A N 1
ATOM 2783 C CA . ALA A 1 409 ? -11.608 -9.467 -19.063 1.00 42.59 409 ALA A CA 1
ATOM 2784 C C . ALA A 1 409 ? -12.329 -9.717 -20.386 1.00 42.59 409 ALA A C 1
ATOM 2786 O O . ALA A 1 409 ? -12.910 -10.788 -20.593 1.00 42.59 409 ALA A O 1
ATOM 2787 N N . SER A 1 410 ? -12.373 -8.696 -21.248 1.00 42.72 410 SER A N 1
ATOM 2788 C CA . SER A 1 410 ? -13.124 -8.808 -22.493 1.00 42.72 410 SER A CA 1
ATOM 2789 C C . SER A 1 410 ? -12.681 -10.088 -23.216 1.00 42.72 410 SER A C 1
ATOM 2791 O O . SER A 1 410 ? -11.486 -10.406 -23.213 1.00 42.72 410 SER A O 1
ATOM 2793 N N . PRO A 1 411 ? -13.588 -10.836 -23.863 1.00 45.62 411 PRO A N 1
ATOM 2794 C CA . PRO A 1 411 ? -13.202 -12.017 -24.634 1.00 45.62 411 PRO A CA 1
ATOM 2795 C C . PRO A 1 411 ? -12.129 -11.704 -25.694 1.00 45.62 411 PRO A C 1
ATOM 2797 O O . PRO A 1 411 ? -11.446 -12.614 -26.147 1.00 45.62 411 PRO A O 1
ATOM 2800 N N . LEU A 1 412 ? -11.918 -10.424 -26.032 1.00 44.66 412 LEU A N 1
ATOM 2801 C CA . LEU A 1 412 ? -10.814 -9.932 -26.851 1.00 44.66 412 LEU A CA 1
ATOM 2802 C C . LEU A 1 412 ? -9.437 -10.034 -26.158 1.00 44.66 412 LEU A C 1
ATOM 2804 O O . LEU A 1 412 ? -8.468 -10.394 -26.817 1.00 44.66 412 LEU A O 1
ATOM 2808 N N . ALA A 1 413 ? -9.339 -9.763 -24.852 1.00 46.00 413 ALA A N 1
ATOM 2809 C CA . ALA A 1 413 ? -8.089 -9.812 -24.083 1.00 46.00 413 ALA A CA 1
ATOM 2810 C C . ALA A 1 413 ? -7.596 -11.253 -23.873 1.00 46.00 413 ALA A C 1
ATOM 2812 O O . ALA A 1 413 ? -6.415 -11.540 -24.058 1.00 46.00 413 ALA A O 1
ATOM 2813 N N . ILE A 1 414 ? -8.516 -12.186 -23.596 1.00 51.03 414 ILE A N 1
ATOM 2814 C CA . ILE A 1 414 ? -8.206 -13.624 -23.525 1.00 51.03 414 ILE A CA 1
ATOM 2815 C C . ILE A 1 414 ? -7.767 -14.142 -24.902 1.00 51.03 414 ILE A C 1
ATOM 2817 O O . ILE A 1 414 ? -6.823 -14.925 -25.000 1.00 51.03 414 ILE A O 1
ATOM 2821 N N . PHE A 1 415 ? -8.400 -13.669 -25.983 1.00 54.50 415 PHE A N 1
ATOM 2822 C CA . PHE A 1 415 ? -8.005 -14.029 -27.346 1.00 54.50 415 PHE A CA 1
ATOM 2823 C C . PHE A 1 415 ? -6.622 -13.469 -27.714 1.00 54.50 415 PHE A C 1
ATOM 2825 O O . PHE A 1 415 ? -5.829 -14.181 -28.327 1.00 54.50 415 PHE A O 1
ATOM 2832 N N . LEU A 1 416 ? -6.295 -12.237 -27.301 1.00 55.28 416 LEU A N 1
ATOM 2833 C CA . LEU A 1 416 ? -4.975 -11.640 -27.530 1.00 55.28 416 LEU A CA 1
ATOM 2834 C C . LEU A 1 416 ? -3.873 -12.390 -26.769 1.00 55.28 416 LEU A C 1
ATOM 2836 O O . LEU A 1 416 ? -2.844 -12.711 -27.358 1.00 55.28 416 LEU A O 1
ATOM 2840 N N . ALA A 1 417 ? -4.107 -12.744 -25.501 1.00 56.03 417 ALA A N 1
ATOM 2841 C CA . ALA A 1 417 ? -3.152 -13.508 -24.694 1.00 56.03 417 ALA A CA 1
ATOM 2842 C C . ALA A 1 417 ? -2.870 -14.902 -25.289 1.00 56.03 417 ALA A C 1
ATOM 2844 O O . ALA A 1 417 ? -1.721 -15.344 -25.336 1.00 56.03 417 ALA A O 1
ATOM 2845 N N . LEU A 1 418 ? -3.899 -15.570 -25.824 1.00 54.50 418 LEU A N 1
ATOM 2846 C CA . LEU A 1 418 ? -3.757 -16.856 -26.517 1.00 54.50 418 LEU A CA 1
ATOM 2847 C C . LEU A 1 418 ? -2.979 -16.729 -27.833 1.00 54.50 418 LEU A C 1
ATOM 2849 O O . LEU A 1 418 ? -2.146 -17.583 -28.137 1.00 54.50 418 LEU A O 1
ATOM 2853 N N . VAL A 1 419 ? -3.204 -15.661 -28.602 1.00 65.69 419 VAL A N 1
ATOM 2854 C CA . VAL A 1 419 ? -2.454 -15.397 -29.842 1.00 65.69 419 VAL A CA 1
ATOM 2855 C C . VAL A 1 419 ? -0.984 -15.086 -29.541 1.00 65.69 419 VAL A C 1
ATOM 2857 O O . VAL A 1 419 ? -0.107 -15.597 -30.240 1.00 65.69 419 VAL A O 1
ATOM 2860 N N . VAL A 1 420 ? -0.692 -14.330 -28.480 1.00 67.69 420 VAL A N 1
ATOM 2861 C CA . VAL A 1 420 ? 0.684 -14.010 -28.060 1.00 67.69 420 VAL A CA 1
ATOM 2862 C C . VAL A 1 420 ? 1.419 -15.259 -27.562 1.00 67.69 420 VAL A C 1
ATOM 2864 O O . VAL A 1 420 ? 2.531 -15.521 -28.020 1.00 67.69 420 VAL A O 1
ATOM 2867 N N . MET A 1 421 ? 0.794 -16.103 -26.730 1.00 54.22 421 MET A N 1
ATOM 2868 C CA . MET A 1 421 ? 1.415 -17.361 -26.279 1.00 54.22 421 MET A CA 1
ATOM 2869 C C . MET A 1 421 ? 1.696 -18.336 -27.428 1.00 54.22 421 MET A C 1
ATOM 2871 O O . MET A 1 421 ? 2.756 -18.963 -27.463 1.00 54.22 421 MET A O 1
ATOM 2875 N N . VAL A 1 422 ? 0.775 -18.465 -28.388 1.00 59.06 422 VAL A N 1
ATOM 2876 C CA . VAL A 1 422 ? 0.982 -19.339 -29.555 1.00 59.06 422 VAL A CA 1
ATOM 2877 C C . VAL A 1 422 ? 2.109 -18.804 -30.445 1.00 59.06 422 VAL A C 1
ATOM 2879 O O . VAL A 1 422 ? 2.911 -19.589 -30.952 1.00 59.06 422 VAL A O 1
ATOM 2882 N N . SER A 1 423 ? 2.221 -17.482 -30.583 1.00 61.81 423 SER A N 1
ATOM 2883 C CA . SER A 1 423 ? 3.276 -16.836 -31.373 1.00 61.81 423 SER A CA 1
ATOM 2884 C C . SER A 1 423 ? 4.656 -16.983 -30.720 1.00 61.81 423 SER A C 1
ATOM 2886 O O . SER A 1 423 ? 5.609 -17.372 -31.394 1.00 61.81 423 SER A O 1
ATOM 2888 N N . LEU A 1 424 ? 4.753 -16.795 -29.398 1.00 60.16 424 LEU A N 1
ATOM 2889 C CA . LEU A 1 424 ? 5.983 -17.020 -28.626 1.00 60.16 424 LEU A CA 1
ATOM 2890 C C . LEU A 1 424 ? 6.413 -18.495 -28.635 1.00 60.16 424 LEU A C 1
ATOM 2892 O O . LEU A 1 424 ? 7.596 -18.794 -28.796 1.00 60.16 424 LEU A O 1
ATOM 2896 N N . GLY A 1 425 ? 5.462 -19.433 -28.551 1.00 60.34 425 GLY A N 1
ATOM 2897 C CA . GLY A 1 425 ? 5.746 -20.867 -28.673 1.00 60.34 425 GLY A CA 1
ATOM 2898 C C . GLY A 1 425 ? 6.293 -21.259 -30.052 1.00 60.34 425 GLY A C 1
ATOM 2899 O O . GLY A 1 425 ? 7.194 -22.094 -30.152 1.00 60.34 425 GLY A O 1
ATOM 2900 N N . LEU A 1 426 ? 5.795 -20.630 -31.120 1.00 53.56 426 LEU A N 1
ATOM 2901 C CA . LEU A 1 426 ? 6.276 -20.842 -32.490 1.00 53.56 426 LEU A CA 1
ATOM 2902 C C . LEU A 1 426 ? 7.652 -20.205 -32.743 1.00 53.56 426 LEU A C 1
ATOM 2904 O O . LEU A 1 426 ? 8.476 -20.817 -33.427 1.00 53.56 426 LEU A O 1
ATOM 2908 N N . LEU A 1 427 ? 7.930 -19.036 -32.160 1.00 53.38 427 LEU A N 1
ATOM 2909 C CA . LEU A 1 427 ? 9.243 -18.380 -32.226 1.00 53.38 427 LEU A CA 1
ATOM 2910 C C . LEU A 1 427 ? 10.311 -19.171 -31.456 1.00 53.38 427 LEU A C 1
ATOM 2912 O O . LEU A 1 427 ? 11.375 -19.465 -32.003 1.00 53.38 427 LEU A O 1
ATOM 2916 N N . GLY A 1 428 ? 9.997 -19.633 -30.240 1.00 61.88 428 GLY A N 1
ATOM 2917 C CA . GLY A 1 428 ? 10.897 -20.478 -29.448 1.00 61.88 428 GLY A CA 1
ATOM 2918 C C . GLY A 1 428 ? 11.233 -21.805 -30.136 1.00 61.88 428 GLY A C 1
ATOM 2919 O O . GLY A 1 428 ? 12.378 -22.259 -30.094 1.00 61.88 428 GLY A O 1
ATOM 2920 N N . PHE A 1 429 ? 10.268 -22.405 -30.842 1.00 54.09 429 PHE A N 1
ATOM 2921 C CA . PHE A 1 429 ? 10.498 -23.634 -31.604 1.00 54.09 429 PHE A CA 1
ATOM 2922 C C . PHE A 1 429 ? 11.438 -23.410 -32.800 1.00 54.09 429 PHE A C 1
ATOM 2924 O O . PHE A 1 429 ? 12.329 -24.226 -33.036 1.00 54.09 429 PHE A O 1
ATOM 2931 N N . ARG A 1 430 ? 11.312 -22.279 -33.509 1.00 50.97 430 ARG A N 1
ATOM 2932 C CA . ARG A 1 430 ? 12.182 -21.942 -34.651 1.00 50.97 430 ARG A CA 1
ATOM 2933 C C . ARG A 1 430 ? 13.596 -21.546 -34.237 1.00 50.97 430 ARG A C 1
ATOM 2935 O O . ARG A 1 430 ? 14.547 -21.968 -34.894 1.00 50.97 430 ARG A O 1
ATOM 2942 N N . ALA A 1 431 ? 13.761 -20.837 -33.121 1.00 49.41 431 ALA A N 1
ATOM 2943 C CA . ALA A 1 431 ? 15.082 -20.541 -32.562 1.00 49.41 431 ALA A CA 1
ATOM 2944 C C . ALA A 1 431 ? 15.830 -21.824 -32.140 1.00 49.41 431 ALA A C 1
ATOM 2946 O O . ALA A 1 431 ? 17.040 -21.959 -32.357 1.00 49.41 431 ALA A O 1
ATOM 2947 N N . LEU A 1 432 ? 15.106 -22.815 -31.603 1.00 50.62 432 LEU A N 1
ATOM 2948 C CA . LEU A 1 432 ? 15.654 -24.140 -31.297 1.00 50.62 432 LEU A CA 1
ATOM 2949 C C . LEU A 1 432 ? 16.025 -24.936 -32.556 1.00 50.62 432 LEU A C 1
ATOM 2951 O O . LEU A 1 432 ? 17.021 -25.662 -32.549 1.00 50.62 432 LEU A O 1
ATOM 2955 N N . GLU A 1 433 ? 15.260 -24.797 -33.637 1.00 53.66 433 GLU A N 1
ATOM 2956 C CA . GLU A 1 433 ? 15.538 -25.465 -34.911 1.00 53.66 433 GLU A CA 1
ATOM 2957 C C . GLU A 1 433 ? 16.758 -24.854 -35.620 1.00 53.66 433 GLU A C 1
ATOM 2959 O O . GLU A 1 433 ? 17.631 -25.596 -36.076 1.00 53.66 433 GLU A O 1
ATOM 2964 N N . ALA A 1 434 ? 16.907 -23.525 -35.589 1.00 50.66 434 ALA A N 1
ATOM 2965 C CA . ALA A 1 434 ? 18.064 -22.812 -36.134 1.00 50.66 434 ALA A CA 1
ATOM 2966 C C . ALA A 1 434 ? 19.378 -23.142 -35.396 1.00 50.66 434 ALA A C 1
ATOM 2968 O O . ALA A 1 434 ? 20.427 -23.288 -36.033 1.00 50.66 434 ALA A O 1
ATOM 2969 N N . ARG A 1 435 ? 19.331 -23.343 -34.068 1.00 55.06 435 ARG A N 1
ATOM 2970 C CA . ARG A 1 435 ? 20.485 -23.827 -33.279 1.00 55.06 435 ARG A CA 1
ATOM 2971 C C . ARG A 1 435 ? 20.856 -25.278 -33.573 1.00 55.06 435 ARG A C 1
ATOM 2973 O O . ARG A 1 435 ? 21.998 -25.659 -33.348 1.00 55.06 435 ARG A O 1
ATOM 2980 N N . ARG A 1 436 ? 19.927 -26.097 -34.071 1.00 52.44 436 ARG A N 1
ATOM 2981 C CA . ARG A 1 436 ? 20.182 -27.514 -34.381 1.00 52.44 436 ARG A CA 1
ATOM 2982 C C . ARG A 1 436 ? 20.875 -27.721 -35.729 1.00 52.44 436 ARG A C 1
ATOM 2984 O O . ARG A 1 436 ? 21.400 -28.802 -35.979 1.00 52.44 436 ARG A O 1
ATOM 2991 N N . THR A 1 437 ? 20.854 -26.707 -36.591 1.00 55.41 437 THR A N 1
ATOM 2992 C CA . THR A 1 437 ? 21.432 -26.736 -37.943 1.00 55.41 437 THR A CA 1
ATOM 2993 C C . THR A 1 437 ? 22.776 -26.015 -38.078 1.00 55.41 437 THR A C 1
ATOM 2995 O O . THR A 1 437 ? 23.286 -25.937 -39.196 1.00 55.41 437 THR A O 1
ATOM 2998 N N . ARG A 1 438 ? 23.359 -25.507 -36.984 1.00 45.31 438 ARG A N 1
ATOM 2999 C CA . ARG A 1 438 ? 24.720 -24.944 -36.962 1.00 45.31 438 ARG A CA 1
ATOM 3000 C C . ARG A 1 438 ? 25.715 -25.891 -36.307 1.00 45.31 438 ARG A C 1
ATOM 3002 O O . ARG A 1 438 ? 25.360 -26.485 -35.266 1.00 45.31 438 ARG A O 1
#

Sequence (438 aa):
MDRLNRPGPLGLIAAIFMLLAIAAPVGAATTGTICGEVEAFTAPTALADGSITINGTEEPVLDGAVDLATAAQLTALASLGAFTCVNVVADADGDITDLSLAAQAELCGTVTESAGVFFVGDTALTADALSLISGDSALTALLNAAADGAARVCLDLAFSTAGVVTSINLDASLTLCGTVTLDADSATIGGVDVPLSLLSADAQAALQVAADASADFCVDVVVENTDVVDAAVEGTVTLCATVTMNADGSATVDGVTIPAELIDADLAAALQAAADAGGEACVTVDAVISGGETIVTVVADVSLCATVEAITATTITAGGVTFPTSSDLRGVIEVGDDICFDLVTDPDGGIVIPDGEVITDPDGTPITDPDGTPADDGTPADDGTPADADATPVVTELPDAAIEARQAASPLAIFLALVVMVSLGLLGFRALEARRTR

pLDDT: mean 79.68, std 19.32, range [29.83, 97.94]

Foldseek 3Di:
DDDDDDDDPPVVVVVVVVVPPDPPPQFDWDKDKDKAFFQDWFPQDPVGWIWTAGPNDIATEYPPQEDPLQSVLSHVSNVVSAIFMWIFTATNLRHTNHIDTDQKDKQKAFWADDPLWIDRHNYTDDPLSSVQCVVDPLSVQVSVQSNVQSFIKIWIFGADPSRHTDDIFIWGWGKFKAFWDDDPQFIQTNNHTDGCVQADPLQVLLSQLRNQVRHMKIKTFTGGRSDTNHIFIWDKDKAKAFWDADPQLWIAGPNGIRDNVQQDPLNSQLRVLSNLQRWMKTKMWGWDADPRHIDIFIKIWTKGWFFFADDDPFWTATSNDIDGADPQCVVQDDHGFTKIAIWIQDRVRDIDRPFPDFIAHPVRHGRAGPVGHRRGRPDPDPPPPDDDPDDDDDDPDDPPPPVVPPPPPDPVNVVVVVVVVVVVVVSVVVVVVVVVVD